Protein AF-A0A847KQJ3-F1 (afdb_monomer_lite)

Radius of gyration: 26.59 Å; chains: 1; bounding box: 61×73×74 Å

Structure (mmCIF, N/CA/C/O backbone):
data_AF-A0A847KQJ3-F1
#
_entry.id   AF-A0A847KQJ3-F1
#
loop_
_atom_site.group_PDB
_atom_site.id
_atom_site.type_symbol
_atom_site.label_atom_id
_atom_site.label_alt_id
_atom_site.label_comp_id
_atom_site.label_asym_id
_atom_site.label_entity_id
_atom_site.label_seq_id
_atom_site.pdbx_PDB_ins_code
_atom_site.Cartn_x
_atom_site.Cartn_y
_atom_site.Cartn_z
_atom_site.occupancy
_atom_site.B_iso_or_equiv
_atom_site.auth_seq_id
_atom_site.auth_comp_id
_atom_site.auth_asym_id
_atom_site.auth_atom_id
_atom_site.pdbx_PDB_model_num
ATOM 1 N N . VAL A 1 1 ? -5.861 -27.461 -13.988 1.00 27.31 1 VAL A N 1
ATOM 2 C CA . VAL A 1 1 ? -6.232 -26.816 -12.704 1.00 27.31 1 VAL A CA 1
ATOM 3 C C . VAL A 1 1 ? -5.128 -26.907 -11.631 1.00 27.31 1 VAL A C 1
ATOM 5 O O . VAL A 1 1 ? -5.145 -26.099 -10.726 1.00 27.31 1 VAL A O 1
ATOM 8 N N . PHE A 1 2 ? -4.099 -27.769 -11.749 1.00 24.73 2 PHE A N 1
ATOM 9 C CA . PHE A 1 2 ? -2.993 -27.878 -10.762 1.00 24.73 2 PHE A CA 1
ATOM 10 C C . PHE A 1 2 ? -1.631 -27.277 -11.197 1.00 24.73 2 PHE A C 1
ATOM 12 O O . PHE A 1 2 ? -0.600 -27.665 -10.663 1.00 24.73 2 PHE A O 1
ATOM 19 N N . ARG A 1 3 ? -1.589 -26.355 -12.171 1.00 29.06 3 ARG A N 1
ATOM 20 C CA . ARG A 1 3 ? -0.323 -25.852 -12.757 1.00 29.06 3 ARG A CA 1
ATOM 21 C C . ARG A 1 3 ? 0.119 -24.442 -12.327 1.00 29.06 3 ARG A C 1
ATOM 23 O O . ARG A 1 3 ? 1.145 -24.002 -12.801 1.00 29.06 3 ARG A O 1
ATOM 30 N N . LEU A 1 4 ? -0.608 -23.765 -11.432 1.00 32.09 4 LEU A N 1
ATOM 31 C CA . LEU A 1 4 ? -0.279 -22.396 -10.974 1.00 32.09 4 LEU A CA 1
ATOM 32 C C . LEU A 1 4 ? 0.042 -22.295 -9.465 1.00 32.09 4 LEU A C 1
ATOM 34 O O . LEU A 1 4 ? 0.510 -21.272 -8.987 1.00 32.09 4 LEU A O 1
ATOM 38 N N . ALA A 1 5 ? -0.161 -23.366 -8.689 1.00 36.41 5 ALA A N 1
ATOM 39 C CA . ALA A 1 5 ? -0.247 -23.272 -7.225 1.00 36.41 5 ALA A CA 1
ATOM 40 C C . ALA A 1 5 ? 1.090 -23.344 -6.454 1.00 36.41 5 ALA A C 1
ATOM 42 O O . ALA A 1 5 ? 1.099 -23.105 -5.248 1.00 36.41 5 ALA A O 1
ATOM 43 N N . GLY A 1 6 ? 2.201 -23.724 -7.095 1.00 35.56 6 GLY A N 1
ATOM 44 C CA . GLY A 1 6 ? 3.494 -23.909 -6.415 1.00 35.56 6 GLY A CA 1
ATOM 45 C C . GLY A 1 6 ? 4.261 -22.599 -6.234 1.00 35.56 6 GLY A C 1
ATOM 46 O O . GLY A 1 6 ? 4.580 -22.214 -5.108 1.00 35.56 6 GLY A O 1
ATOM 47 N N . ARG A 1 7 ? 4.500 -21.900 -7.351 1.00 46.47 7 ARG A N 1
ATOM 48 C CA . ARG A 1 7 ? 5.243 -20.637 -7.405 1.00 46.47 7 ARG A CA 1
ATOM 49 C C . ARG A 1 7 ? 4.504 -19.498 -6.706 1.00 46.47 7 ARG A C 1
ATOM 51 O O . ARG A 1 7 ? 5.112 -18.822 -5.885 1.00 46.47 7 ARG A O 1
ATOM 58 N N . GLU A 1 8 ? 3.197 -19.345 -6.935 1.00 45.69 8 GLU A N 1
ATOM 59 C CA . GLU A 1 8 ? 2.397 -18.309 -6.263 1.00 45.69 8 GLU A CA 1
ATOM 60 C C . GLU A 1 8 ? 2.382 -18.492 -4.740 1.00 45.69 8 GLU A C 1
ATOM 62 O O . GLU A 1 8 ? 2.581 -17.518 -4.027 1.00 45.69 8 GLU A O 1
ATOM 67 N N . ARG A 1 9 ? 2.265 -19.725 -4.216 1.00 42.94 9 ARG A N 1
ATOM 68 C CA . ARG A 1 9 ? 2.334 -19.976 -2.760 1.00 42.94 9 ARG A CA 1
ATOM 69 C C . ARG A 1 9 ? 3.714 -19.703 -2.160 1.00 42.94 9 ARG A C 1
ATOM 71 O O . ARG A 1 9 ? 3.795 -19.221 -1.033 1.00 42.94 9 ARG A O 1
ATOM 78 N N . GLN A 1 10 ? 4.793 -20.026 -2.877 1.00 42.03 10 GLN A N 1
ATOM 79 C CA . GLN A 1 10 ? 6.158 -19.746 -2.415 1.00 42.03 10 GLN A CA 1
ATOM 80 C C . GLN A 1 10 ? 6.500 -18.251 -2.476 1.00 42.03 10 GLN A C 1
ATOM 82 O O . GLN A 1 10 ? 7.219 -17.763 -1.606 1.00 42.03 10 GLN A O 1
ATOM 87 N N . GLN A 1 11 ? 5.984 -17.526 -3.474 1.00 45.06 11 GLN A N 1
ATOM 88 C CA . GLN A 1 11 ? 6.230 -16.093 -3.658 1.00 45.06 11 GLN A CA 1
ATOM 89 C C . GLN A 1 11 ? 5.310 -15.212 -2.802 1.00 45.06 11 GLN A C 1
ATOM 91 O O . GLN A 1 11 ? 5.755 -14.167 -2.332 1.00 45.06 11 GLN A O 1
ATOM 96 N N . SER A 1 12 ? 4.067 -15.634 -2.546 1.00 48.75 12 SER A N 1
ATOM 97 C CA . SER A 1 12 ? 3.112 -14.859 -1.748 1.00 48.75 12 SER A CA 1
ATOM 98 C C . SER A 1 12 ? 3.332 -14.995 -0.240 1.00 48.75 12 SER A C 1
ATOM 100 O O . SER A 1 12 ? 2.929 -14.107 0.508 1.00 48.75 12 SER A O 1
ATOM 102 N N . ALA A 1 13 ? 3.945 -16.100 0.218 1.00 53.00 13 ALA A N 1
ATOM 103 C CA . ALA A 1 13 ? 4.070 -16.459 1.638 1.00 53.00 13 ALA A CA 1
ATOM 104 C C . ALA A 1 13 ? 2.767 -16.236 2.433 1.00 53.00 13 ALA A C 1
ATOM 106 O O . ALA A 1 13 ? 2.792 -15.821 3.592 1.00 53.00 13 ALA A O 1
ATOM 107 N N . SER A 1 14 ? 1.623 -16.491 1.790 1.00 54.62 14 SER A N 1
ATOM 108 C CA . SER A 1 14 ? 0.294 -16.305 2.368 1.00 54.62 14 SER A CA 1
ATOM 109 C C . SER A 1 14 ? 0.013 -17.426 3.367 1.00 54.62 14 SER A C 1
ATOM 111 O O . SER A 1 14 ? -0.602 -18.439 3.031 1.00 54.62 14 SER A O 1
ATOM 113 N N . TYR A 1 15 ? 0.496 -17.274 4.598 1.00 63.72 15 TYR A N 1
ATOM 114 C CA . TYR A 1 15 ? 0.114 -18.150 5.700 1.00 63.72 15 TYR A CA 1
ATOM 115 C C . TYR A 1 15 ? -1.253 -17.717 6.222 1.00 63.72 15 TYR A C 1
ATOM 117 O O . TYR A 1 15 ? -1.453 -16.550 6.565 1.00 63.72 15 TYR A O 1
ATOM 125 N N . TYR A 1 16 ? -2.188 -18.663 6.309 1.00 73.75 16 TYR A N 1
ATOM 126 C CA . TYR A 1 16 ? -3.436 -18.423 7.023 1.00 73.75 16 TYR A CA 1
ATOM 127 C C . TYR A 1 16 ? -3.107 -18.049 8.471 1.00 73.75 16 TYR A C 1
ATOM 129 O O . TYR A 1 16 ? -2.409 -18.795 9.162 1.00 73.75 16 TYR A O 1
ATOM 137 N N . THR A 1 17 ? -3.580 -16.885 8.918 1.00 84.62 17 THR A N 1
ATOM 138 C CA . THR A 1 17 ? -3.320 -16.426 10.282 1.00 84.62 17 THR A CA 1
ATOM 139 C C . THR A 1 17 ? -4.344 -17.066 11.222 1.00 84.62 17 THR A C 1
ATOM 141 O O . THR A 1 17 ? -5.545 -16.869 11.035 1.00 84.62 17 THR A O 1
ATOM 144 N N . PRO A 1 18 ? -3.912 -17.817 12.249 1.00 88.69 18 PRO A N 1
ATOM 145 C CA . PRO A 1 18 ? -4.817 -18.428 13.215 1.00 88.69 18 PRO A CA 1
ATOM 146 C C . PRO A 1 18 ? -5.715 -17.399 13.902 1.00 88.69 18 PRO A C 1
ATOM 148 O O . PRO A 1 18 ? -5.268 -16.306 14.261 1.00 88.69 18 PRO A O 1
ATOM 151 N N . GLU A 1 19 ? -6.960 -17.784 14.178 1.00 91.12 19 GLU A N 1
ATOM 152 C CA . GLU A 1 19 ? -7.952 -16.920 14.832 1.00 91.12 19 GLU A CA 1
ATOM 153 C C . GLU A 1 19 ? -7.437 -16.358 16.164 1.00 91.12 19 GLU A C 1
ATOM 155 O O . GLU A 1 19 ? -7.585 -15.172 16.438 1.00 91.12 19 GLU A O 1
ATOM 160 N N . VAL A 1 20 ? -6.751 -17.180 16.967 1.00 93.62 20 VAL A N 1
ATOM 161 C CA . VAL A 1 20 ? -6.217 -16.761 18.272 1.00 93.62 20 VAL A CA 1
ATOM 162 C C . VAL A 1 20 ? -5.204 -15.614 18.167 1.00 93.62 20 VAL A C 1
ATOM 164 O O . VAL A 1 20 ? -5.158 -14.760 19.050 1.00 93.62 20 VAL A O 1
ATOM 167 N N . LEU A 1 21 ? -4.413 -15.566 17.090 1.00 94.44 21 LEU A N 1
ATOM 168 C CA . LEU A 1 21 ? -3.420 -14.513 16.858 1.00 94.44 21 LEU A CA 1
ATOM 169 C C . LEU A 1 21 ? -4.059 -13.275 16.238 1.00 94.44 21 LEU A C 1
ATOM 171 O O . LEU A 1 21 ? -3.741 -12.160 16.647 1.00 94.44 21 LEU A O 1
ATOM 175 N N . THR A 1 22 ? -4.996 -13.469 15.313 1.00 95.06 22 THR A N 1
ATOM 176 C CA . THR A 1 22 ? -5.800 -12.386 14.734 1.00 95.06 22 THR A CA 1
ATOM 177 C C . THR A 1 22 ? -6.571 -11.644 15.830 1.00 95.06 22 THR A C 1
ATOM 179 O O . THR A 1 22 ? -6.348 -10.451 16.028 1.00 95.06 22 THR A O 1
ATOM 182 N N . ARG A 1 23 ? -7.372 -12.360 16.635 1.00 97.25 23 ARG A N 1
ATOM 183 C CA . ARG A 1 23 ? -8.151 -11.802 17.755 1.00 97.25 23 ARG A CA 1
ATOM 184 C C . ARG A 1 23 ? -7.285 -11.030 18.734 1.00 97.25 23 ARG A C 1
ATOM 186 O O . ARG A 1 23 ? -7.622 -9.907 19.104 1.00 97.25 23 ARG A O 1
ATOM 193 N N . PHE A 1 24 ? -6.162 -11.621 19.139 1.00 97.75 24 PHE A N 1
ATOM 194 C CA . PHE A 1 24 ? -5.250 -10.969 20.068 1.00 97.75 24 PHE A CA 1
ATOM 195 C C . PHE A 1 24 ? -4.623 -9.709 19.463 1.00 97.75 24 PHE A C 1
ATOM 197 O O . PHE A 1 24 ? -4.574 -8.682 20.127 1.00 97.75 24 PHE A O 1
ATOM 204 N N . THR A 1 25 ? -4.193 -9.746 18.200 1.00 98.12 25 THR A N 1
ATOM 205 C CA . THR A 1 25 ? -3.576 -8.581 17.538 1.00 98.12 25 THR A CA 1
ATOM 206 C C . THR A 1 25 ? -4.554 -7.413 17.452 1.00 98.12 25 THR A C 1
ATOM 208 O O . THR A 1 25 ? -4.206 -6.302 17.848 1.00 98.12 25 THR A O 1
ATOM 211 N N . VAL A 1 26 ? -5.785 -7.675 16.996 1.00 98.56 26 VAL A N 1
ATOM 212 C CA . VAL A 1 26 ? -6.861 -6.672 16.931 1.00 98.56 26 VAL A CA 1
ATOM 213 C C . VAL A 1 26 ? -7.169 -6.122 18.318 1.00 98.56 26 VAL A C 1
ATOM 215 O O . VAL A 1 26 ? -7.187 -4.909 18.496 1.00 98.56 26 VAL A O 1
ATOM 218 N N . SER A 1 27 ? -7.316 -6.989 19.322 1.00 97.81 27 SER A N 1
ATOM 219 C CA . SER A 1 27 ? -7.594 -6.563 20.697 1.00 97.81 27 SER A CA 1
ATOM 220 C C . SER A 1 27 ? -6.496 -5.653 21.250 1.00 97.81 27 SER A C 1
ATOM 222 O O . SER A 1 27 ? -6.798 -4.618 21.838 1.00 97.81 27 SER A O 1
ATOM 224 N N . GLN A 1 28 ? -5.222 -5.993 21.031 1.00 97.62 28 GLN A N 1
ATOM 225 C CA . GLN A 1 28 ? -4.102 -5.174 21.498 1.00 97.62 28 GLN A CA 1
ATOM 226 C C . GLN A 1 28 ? -4.004 -3.831 20.762 1.00 97.62 28 GLN A C 1
ATOM 228 O O . GLN A 1 28 ? -3.585 -2.852 21.375 1.00 97.62 28 GLN A O 1
ATOM 233 N N . ALA A 1 29 ? -4.385 -3.777 19.483 1.00 98.25 29 ALA A N 1
ATOM 234 C CA . ALA A 1 29 ? -4.452 -2.531 18.724 1.00 98.25 29 ALA A CA 1
ATOM 235 C C . ALA A 1 29 ? -5.621 -1.647 19.188 1.00 98.25 29 ALA A C 1
ATOM 237 O O . ALA A 1 29 ? -5.433 -0.456 19.406 1.00 98.25 29 ALA A O 1
ATOM 238 N N . LEU A 1 30 ? -6.810 -2.221 19.399 1.00 97.88 30 LEU A N 1
ATOM 239 C CA . LEU A 1 30 ? -7.989 -1.481 19.860 1.00 97.88 30 LEU A CA 1
ATOM 240 C C . LEU A 1 30 ? -7.835 -0.953 21.288 1.00 97.88 30 LEU A C 1
ATOM 242 O O . LEU A 1 30 ? -8.282 0.152 21.574 1.00 97.88 30 LEU A O 1
ATOM 246 N N . GLU A 1 31 ? -7.181 -1.708 22.171 1.00 94.44 31 GLU A N 1
ATOM 247 C CA . GLU A 1 31 ? -6.864 -1.250 23.529 1.00 94.44 31 GLU A CA 1
ATOM 248 C C . GLU A 1 31 ? -5.960 -0.008 23.518 1.00 94.44 31 GLU A C 1
ATOM 250 O O . GLU A 1 31 ? -6.031 0.817 24.422 1.00 94.44 31 GLU A O 1
ATOM 255 N N . GLU A 1 32 ? -5.093 0.120 22.510 1.00 94.81 32 GLU A N 1
ATOM 256 C CA . GLU A 1 32 ? -4.306 1.335 22.317 1.00 94.81 32 GLU A CA 1
ATOM 257 C C . GLU A 1 32 ? -5.138 2.438 21.659 1.00 94.81 32 GLU A C 1
ATOM 259 O O . GLU A 1 32 ? -5.091 3.568 22.117 1.00 94.81 32 GLU A O 1
ATOM 264 N N . LEU A 1 33 ? -5.930 2.116 20.632 1.00 96.56 33 LEU A N 1
ATOM 265 C CA . LEU A 1 33 ? -6.671 3.090 19.828 1.00 96.56 33 LEU A CA 1
ATOM 266 C C . LEU A 1 33 ? -7.815 3.784 20.586 1.00 96.56 33 LEU A C 1
ATOM 268 O O . LEU A 1 33 ? -7.990 4.991 20.437 1.00 96.56 33 LEU A O 1
ATOM 272 N N . LEU A 1 34 ? -8.616 3.033 21.350 1.00 95.31 34 LEU A N 1
ATOM 273 C CA . LEU A 1 34 ? -9.920 3.493 21.854 1.00 95.31 34 LEU A CA 1
ATOM 274 C C . LEU A 1 34 ? -9.858 4.290 23.168 1.00 95.31 34 LEU A C 1
ATOM 276 O O . LEU A 1 34 ? -10.883 4.814 23.608 1.00 95.31 34 LEU A O 1
ATOM 280 N N . ASP A 1 35 ? -8.698 4.339 23.826 1.00 88.38 35 ASP A N 1
ATOM 281 C CA . ASP A 1 35 ? -8.521 4.973 25.139 1.00 88.38 35 ASP A CA 1
ATOM 282 C C . ASP A 1 35 ? -7.131 5.646 25.263 1.00 88.38 35 ASP A C 1
ATOM 284 O O . ASP A 1 35 ? -6.356 5.381 26.190 1.00 88.38 35 ASP A O 1
ATOM 288 N N . GLN A 1 36 ? -6.805 6.521 24.303 1.00 83.94 36 GLN A N 1
ATOM 289 C CA . GLN A 1 36 ? -5.517 7.228 24.199 1.00 83.94 36 GLN A CA 1
ATOM 290 C C . GLN A 1 36 ? -5.432 8.447 25.120 1.00 83.94 36 GLN A C 1
ATOM 292 O O . GLN A 1 36 ? -6.416 9.144 25.346 1.00 83.94 36 GLN A O 1
ATOM 297 N N . ASP A 1 37 ? -4.237 8.735 25.646 1.00 80.94 37 ASP A N 1
ATOM 298 C CA . ASP A 1 37 ? -3.928 9.965 26.399 1.00 80.94 37 ASP A CA 1
ATOM 299 C C . ASP A 1 37 ? -4.891 10.282 27.565 1.00 80.94 37 ASP A C 1
ATOM 301 O O . ASP A 1 37 ? -5.059 11.427 27.988 1.00 80.94 37 ASP A O 1
ATOM 305 N N . GLY A 1 38 ? -5.518 9.244 28.128 1.00 82.75 38 GLY A N 1
ATOM 306 C CA . GLY A 1 38 ? -6.505 9.372 29.202 1.00 82.75 38 GLY A CA 1
ATOM 307 C C . GLY A 1 38 ? -7.893 9.831 28.744 1.00 82.75 38 GLY A C 1
ATOM 308 O O . GLY A 1 38 ? -8.725 10.137 29.601 1.00 82.75 38 GLY A O 1
ATOM 309 N N . VAL A 1 39 ? -8.142 9.861 27.435 1.00 87.88 39 VAL A N 1
ATOM 310 C CA . VAL A 1 39 ? -9.424 10.163 26.801 1.00 87.88 39 VAL A CA 1
ATOM 311 C C . VAL A 1 39 ? -10.018 8.874 26.245 1.00 87.88 39 VAL A C 1
ATOM 313 O O . VAL A 1 39 ? -9.402 8.178 25.447 1.00 87.88 39 VAL A O 1
ATOM 316 N N . THR A 1 40 ? -11.237 8.568 26.671 1.00 92.12 40 THR A N 1
ATOM 317 C CA . THR A 1 40 ? -12.018 7.445 26.149 1.00 92.12 40 THR A CA 1
ATOM 318 C C . THR A 1 40 ? -12.739 7.879 24.884 1.00 92.12 40 THR A C 1
ATOM 320 O O . THR A 1 40 ? -13.492 8.853 24.916 1.00 92.12 40 THR A O 1
ATOM 323 N N . THR A 1 41 ? -12.532 7.152 23.787 1.00 94.44 41 THR A N 1
ATOM 324 C CA . THR A 1 41 ? -13.211 7.405 22.515 1.00 94.44 41 THR A CA 1
ATOM 325 C C . THR A 1 41 ? -14.722 7.157 22.669 1.00 94.44 41 THR A C 1
ATOM 327 O O . THR A 1 41 ? -15.111 6.053 23.082 1.00 94.44 41 THR A O 1
ATOM 330 N N . PRO A 1 42 ? -15.577 8.151 22.360 1.00 95.62 42 PRO A N 1
ATOM 331 C CA . PRO A 1 42 ? -17.031 7.999 22.335 1.00 95.62 42 PRO A CA 1
ATOM 332 C C . PRO A 1 42 ? -17.491 6.903 21.373 1.00 95.62 42 PRO A C 1
ATOM 334 O O . PRO A 1 42 ? -16.870 6.684 20.337 1.00 95.62 42 PRO A O 1
ATOM 337 N N . ALA A 1 43 ? -18.616 6.252 21.673 1.00 96.94 43 ALA A N 1
ATOM 338 C CA . ALA A 1 43 ? -19.193 5.208 20.831 1.00 96.94 43 ALA A CA 1
ATOM 339 C C . ALA A 1 43 ? -19.462 5.699 19.403 1.00 96.94 43 ALA A C 1
ATOM 341 O O . ALA A 1 43 ? -19.215 4.963 18.458 1.00 96.94 43 ALA A O 1
ATOM 342 N N . GLU A 1 44 ? -19.936 6.935 19.241 1.00 95.50 44 GLU A N 1
ATOM 343 C CA . GLU A 1 44 ? -20.222 7.507 17.921 1.00 95.50 44 GLU A CA 1
ATOM 344 C C . GLU A 1 44 ? -18.979 7.528 17.022 1.00 95.50 44 GLU A C 1
ATOM 346 O O . GLU A 1 44 ? -19.032 7.095 15.874 1.00 95.50 44 GLU A O 1
ATOM 351 N N . ASP A 1 45 ? -17.833 7.919 17.577 1.00 95.44 45 ASP A N 1
ATOM 352 C CA . ASP A 1 45 ? -16.583 8.044 16.830 1.00 95.44 45 ASP A CA 1
ATOM 353 C C . ASP A 1 45 ? -16.097 6.686 16.288 1.00 95.44 45 ASP A C 1
ATOM 355 O O . ASP A 1 45 ? -15.461 6.638 15.235 1.00 95.44 45 ASP A O 1
ATOM 359 N N . LEU A 1 46 ? -16.458 5.561 16.930 1.00 97.12 46 LEU A N 1
ATOM 360 C CA . LEU A 1 46 ? -16.120 4.212 16.442 1.00 97.12 46 LEU A CA 1
ATOM 361 C C . LEU A 1 46 ? -16.743 3.913 15.072 1.00 97.12 46 LEU A C 1
ATOM 363 O O . LEU A 1 46 ? -16.180 3.124 14.316 1.00 97.12 46 LEU A O 1
ATOM 367 N N . LEU A 1 47 ? -17.882 4.528 14.741 1.00 96.62 47 LEU A N 1
ATOM 368 C CA . LEU A 1 47 ? -18.548 4.361 13.446 1.00 96.62 47 LEU A CA 1
ATOM 369 C C . LEU A 1 47 ? -17.816 5.076 12.302 1.00 96.62 47 LEU A C 1
ATOM 371 O O . LEU A 1 47 ? -18.139 4.842 11.136 1.00 96.62 47 LEU A O 1
ATOM 375 N N . HIS A 1 48 ? -16.833 5.919 12.618 1.00 95.31 48 HIS A N 1
ATOM 376 C CA . HIS A 1 48 ? -16.069 6.708 11.653 1.00 95.31 48 HIS A CA 1
ATOM 377 C C . HIS A 1 48 ? -14.596 6.289 11.552 1.00 95.31 48 HIS A C 1
ATOM 379 O O . HIS A 1 48 ? -13.863 6.876 10.757 1.00 95.31 48 HIS A O 1
ATOM 385 N N . LEU A 1 49 ? -14.165 5.285 12.328 1.00 97.44 49 LEU A N 1
ATOM 386 C CA . LEU A 1 49 ? -12.790 4.786 12.304 1.00 97.44 49 LEU A CA 1
ATOM 387 C C . LEU A 1 49 ? -12.512 4.011 11.020 1.00 97.44 49 LEU A C 1
ATOM 389 O O . LEU A 1 49 ? -13.090 2.950 10.795 1.00 97.44 49 LEU A O 1
ATOM 393 N N . SER A 1 50 ? -11.561 4.495 10.232 1.00 98.25 50 SER A N 1
ATOM 394 C CA . SER A 1 50 ? -11.096 3.823 9.022 1.00 98.25 50 SER A CA 1
ATOM 395 C C . SER A 1 50 ? -10.161 2.650 9.355 1.00 98.25 50 SER A C 1
ATOM 397 O O . SER A 1 50 ? -9.121 2.811 9.998 1.00 98.25 50 SER A O 1
ATOM 399 N N . VAL A 1 51 ? -10.525 1.447 8.903 1.00 98.62 51 VAL A N 1
ATOM 400 C CA . VAL A 1 51 ? -9.785 0.198 9.135 1.00 98.62 51 VAL A CA 1
ATOM 401 C C . VAL A 1 51 ? -9.161 -0.280 7.829 1.00 98.62 51 VAL A C 1
ATOM 403 O O . VAL A 1 51 ? -9.866 -0.418 6.838 1.00 98.62 51 VAL A O 1
ATOM 406 N N . CYS A 1 52 ? -7.865 -0.589 7.815 1.00 98.62 52 CYS A N 1
ATOM 407 C CA . CYS A 1 52 ? -7.171 -1.091 6.630 1.00 98.62 52 CYS A CA 1
ATOM 408 C C . CYS A 1 52 ? -6.356 -2.358 6.901 1.00 98.62 52 CYS A C 1
ATOM 410 O O . CYS A 1 52 ? -5.540 -2.410 7.822 1.00 98.62 52 CYS A O 1
ATOM 412 N N . GLU A 1 53 ? -6.501 -3.349 6.021 1.00 97.75 53 GLU A N 1
ATOM 413 C CA . GLU A 1 53 ? -5.607 -4.508 5.929 1.00 97.75 53 GLU A CA 1
ATOM 414 C C . GLU A 1 53 ? -4.752 -4.399 4.645 1.00 97.75 53 GLU A C 1
ATOM 416 O O . GLU A 1 53 ? -5.237 -4.686 3.548 1.00 97.75 53 GLU A O 1
ATOM 421 N N . PRO A 1 54 ? -3.481 -3.943 4.724 1.00 96.31 54 PRO A N 1
ATOM 422 C CA . PRO A 1 54 ? -2.671 -3.628 3.543 1.00 96.31 54 PRO A CA 1
ATOM 423 C C . PRO A 1 54 ? -2.090 -4.868 2.842 1.00 96.31 54 PRO A C 1
ATOM 425 O O . PRO A 1 54 ? -1.449 -4.734 1.805 1.00 96.31 54 PRO A O 1
ATOM 428 N N . ALA A 1 55 ? -2.273 -6.057 3.411 1.00 93.50 55 ALA A N 1
ATOM 429 C CA . ALA A 1 55 ? -1.992 -7.350 2.793 1.00 93.50 55 ALA A CA 1
ATOM 430 C C . ALA A 1 55 ? -3.171 -8.275 3.130 1.00 93.50 55 ALA A C 1
ATOM 432 O O . ALA A 1 55 ? -3.075 -9.105 4.032 1.00 93.50 55 ALA A O 1
ATOM 433 N N . LEU A 1 56 ? -4.306 -8.009 2.479 1.00 93.19 56 LEU A N 1
ATOM 434 C CA . LEU A 1 56 ? -5.646 -8.431 2.896 1.00 93.19 56 LEU A CA 1
ATOM 435 C C . LEU A 1 56 ? -5.808 -9.948 3.033 1.00 93.19 56 LEU A C 1
ATOM 437 O O . LEU A 1 56 ? -6.537 -10.405 3.911 1.00 93.19 56 LEU A O 1
ATOM 441 N N . GLY A 1 57 ? -5.173 -10.750 2.175 1.00 90.38 57 GLY A N 1
ATOM 442 C CA . GLY A 1 57 ? -5.366 -12.196 2.171 1.00 90.38 57 GLY A CA 1
ATOM 443 C C . GLY A 1 57 ? -6.854 -12.559 2.118 1.00 90.38 57 GLY A C 1
ATOM 444 O O . GLY A 1 57 ? -7.585 -12.095 1.252 1.00 90.38 57 GLY A O 1
ATOM 445 N N . SER A 1 58 ? -7.326 -13.373 3.066 1.00 89.38 58 SER A N 1
ATOM 446 C CA . SER A 1 58 ? -8.749 -13.732 3.187 1.00 89.38 58 SER A CA 1
ATOM 447 C C . SER A 1 58 ? -9.600 -12.722 3.978 1.00 89.38 58 SER A C 1
ATOM 449 O O . SER A 1 58 ? -10.753 -13.023 4.278 1.00 89.38 58 SER A O 1
ATOM 451 N N . GLY A 1 59 ? -9.045 -11.578 4.388 1.00 92.94 59 GLY A N 1
ATOM 452 C CA . GLY A 1 59 ? -9.724 -10.558 5.196 1.00 92.94 59 GLY A CA 1
ATOM 453 C C . GLY A 1 59 ? -9.900 -10.929 6.670 1.00 92.94 59 GLY A C 1
ATOM 454 O O . GLY A 1 59 ? -10.861 -10.498 7.307 1.00 92.94 59 GLY A O 1
ATOM 455 N N . ALA A 1 60 ? -9.022 -11.776 7.220 1.00 94.25 60 ALA A N 1
ATOM 456 C CA . ALA A 1 60 ? -9.174 -12.286 8.584 1.00 94.25 60 ALA A CA 1
ATOM 457 C C . ALA A 1 60 ? -9.079 -11.170 9.638 1.00 94.25 60 ALA A C 1
ATOM 459 O O . ALA A 1 60 ? -9.882 -11.152 10.574 1.00 94.25 60 ALA A O 1
ATOM 460 N N . PHE A 1 61 ? -8.142 -10.225 9.484 1.00 97.12 61 PHE A N 1
ATOM 461 C CA . PHE A 1 61 ? -8.019 -9.106 10.420 1.00 97.12 61 PHE A CA 1
ATOM 462 C C . PHE A 1 61 ? -9.148 -8.100 10.237 1.00 97.12 61 PHE A C 1
ATOM 464 O O . PHE A 1 61 ? -9.674 -7.619 11.237 1.00 97.12 61 PHE A O 1
ATOM 471 N N . ALA A 1 62 ? -9.558 -7.824 8.999 1.00 96.62 62 ALA A N 1
ATOM 472 C CA . ALA A 1 62 ? -10.705 -6.971 8.707 1.00 96.62 62 ALA A CA 1
ATOM 473 C C . ALA A 1 62 ? -11.995 -7.475 9.384 1.00 96.62 62 ALA A C 1
ATOM 475 O O . ALA A 1 62 ? -12.671 -6.715 10.079 1.00 96.62 62 ALA A O 1
ATOM 476 N N . ILE A 1 63 ? -12.308 -8.769 9.250 1.00 96.44 63 ILE A N 1
ATOM 477 C CA . ILE A 1 63 ? -13.477 -9.395 9.893 1.00 96.44 63 ILE A CA 1
ATOM 478 C C . ILE A 1 63 ? -13.386 -9.292 11.416 1.00 96.44 63 ILE A C 1
ATOM 480 O O . ILE A 1 63 ? -14.356 -8.935 12.087 1.00 96.44 63 ILE A O 1
ATOM 484 N N . GLU A 1 64 ? -12.217 -9.591 11.975 1.00 98.00 64 GLU A N 1
ATOM 485 C CA . GLU A 1 64 ? -12.019 -9.562 13.420 1.00 98.00 64 GLU A CA 1
ATOM 486 C C . GLU A 1 64 ? -12.081 -8.136 13.992 1.00 98.00 64 GLU A C 1
ATOM 488 O O . GLU A 1 64 ? -12.677 -7.919 15.048 1.00 98.00 64 GLU A O 1
ATOM 493 N N . ALA A 1 65 ? -11.554 -7.146 13.267 1.00 98.38 65 ALA A N 1
ATOM 494 C CA . ALA A 1 65 ? -11.679 -5.731 13.607 1.00 98.38 65 ALA A CA 1
ATOM 495 C C . ALA A 1 65 ? -13.141 -5.287 13.636 1.00 98.38 65 ALA A C 1
ATOM 497 O O . ALA A 1 65 ? -13.571 -4.684 14.618 1.00 98.38 65 ALA A O 1
ATOM 498 N N . VAL A 1 66 ? -13.925 -5.646 12.613 1.00 98.19 66 VAL A N 1
ATOM 499 C CA . VAL A 1 66 ? -15.366 -5.353 12.553 1.00 98.19 66 VAL A CA 1
ATOM 500 C C . VAL A 1 66 ? -16.105 -5.953 13.746 1.00 98.19 66 VAL A C 1
ATOM 502 O O . VAL A 1 66 ? -16.916 -5.267 14.369 1.00 98.19 66 VAL A O 1
ATOM 505 N N . ARG A 1 67 ? -15.824 -7.214 14.096 1.00 97.94 67 ARG A N 1
ATOM 506 C CA . ARG A 1 67 ? -16.447 -7.887 15.248 1.00 97.94 67 ARG A CA 1
ATOM 507 C C . ARG A 1 67 ? -16.163 -7.146 16.550 1.00 97.94 67 ARG A C 1
ATOM 509 O O . ARG A 1 67 ? -17.104 -6.771 17.248 1.00 97.94 67 ARG A O 1
ATOM 516 N N . GLN A 1 68 ? -14.890 -6.890 16.848 1.00 98.44 68 GLN A N 1
ATOM 517 C CA . GLN A 1 68 ? -14.509 -6.256 18.109 1.00 98.44 68 GLN A CA 1
ATOM 518 C C . GLN A 1 68 ? -14.957 -4.790 18.181 1.00 98.44 68 GLN A C 1
ATOM 520 O O . GLN A 1 68 ? -15.462 -4.367 19.220 1.00 98.44 68 GLN A O 1
ATOM 525 N N . LEU A 1 69 ? -14.852 -4.018 17.095 1.00 98.50 69 LEU A N 1
ATOM 526 C CA . LEU A 1 69 ? -15.357 -2.640 17.051 1.00 98.50 69 LEU A CA 1
ATOM 527 C C . LEU A 1 69 ? -16.876 -2.583 17.240 1.00 98.50 69 LEU A C 1
ATOM 529 O O . LEU A 1 69 ? -17.363 -1.725 17.973 1.00 98.50 69 LEU A O 1
ATOM 533 N N . ALA A 1 70 ? -17.629 -3.517 16.654 1.00 98.38 70 ALA A N 1
ATOM 534 C CA . ALA A 1 70 ? -19.078 -3.570 16.827 1.00 98.38 70 ALA A CA 1
ATOM 535 C C . ALA A 1 70 ? -19.487 -3.877 18.279 1.00 98.38 70 ALA A C 1
ATOM 537 O O . ALA A 1 70 ? -20.410 -3.258 18.817 1.00 98.38 70 ALA A O 1
ATOM 538 N N . GLU A 1 71 ? -18.777 -4.793 18.943 1.00 98.25 71 GLU A N 1
ATOM 539 C CA . GLU A 1 71 ? -18.974 -5.077 20.369 1.00 98.25 71 GLU A CA 1
ATOM 540 C C . GLU A 1 71 ? -18.636 -3.861 21.244 1.00 98.25 71 GLU A C 1
ATOM 542 O O . GLU A 1 71 ? -19.381 -3.538 22.176 1.00 98.25 71 GLU A O 1
ATOM 547 N N . GLN A 1 72 ? -17.539 -3.163 20.934 1.00 98.31 72 GLN A N 1
ATOM 548 C CA . GLN A 1 72 ? -17.126 -1.935 21.618 1.00 98.31 72 GLN A CA 1
ATOM 549 C C . GLN A 1 72 ? -18.165 -0.825 21.454 1.00 98.31 72 GLN A C 1
ATOM 551 O O . GLN A 1 72 ? -18.553 -0.220 22.454 1.00 98.31 72 GLN A O 1
ATOM 556 N N . TYR A 1 73 ? -18.663 -0.616 20.233 1.00 98.50 73 TYR A N 1
ATOM 557 C CA . TYR A 1 73 ? -19.714 0.351 19.932 1.00 98.50 73 TYR A CA 1
ATOM 558 C C . TYR A 1 73 ? -20.952 0.106 20.796 1.00 98.50 73 TYR A C 1
ATOM 560 O O . TYR A 1 73 ? -21.358 0.978 21.562 1.00 98.50 73 TYR A O 1
ATOM 568 N N . LEU A 1 74 ? -21.527 -1.102 20.744 1.00 98.25 74 LEU A N 1
ATOM 569 C CA . LEU A 1 74 ? -22.752 -1.400 21.492 1.00 98.25 74 LEU A CA 1
ATOM 570 C C . LEU A 1 74 ? -22.546 -1.333 23.002 1.00 98.25 74 LEU A C 1
ATOM 572 O O . LEU A 1 74 ? -23.468 -0.964 23.732 1.00 98.25 74 LEU A O 1
ATOM 576 N N . ARG A 1 75 ? -21.368 -1.723 23.497 1.00 97.62 75 ARG A N 1
ATOM 577 C CA . ARG A 1 75 ? -21.067 -1.635 24.925 1.00 97.62 75 ARG A CA 1
ATOM 578 C C . ARG A 1 75 ? -21.022 -0.176 25.378 1.00 97.62 75 ARG A C 1
ATOM 580 O O . ARG A 1 75 ? -21.805 0.197 26.251 1.00 97.62 75 ARG A O 1
ATOM 587 N N . ARG A 1 76 ? -20.195 0.644 24.721 1.00 97.12 76 ARG A N 1
ATOM 588 C CA . ARG A 1 76 ? -20.030 2.071 25.036 1.00 97.12 76 ARG A CA 1
ATOM 589 C C . ARG A 1 76 ? -21.342 2.832 24.854 1.00 97.12 76 ARG A C 1
ATOM 591 O O . ARG A 1 76 ? -21.738 3.589 25.731 1.00 97.12 76 ARG A O 1
ATOM 598 N N . ARG A 1 77 ? -22.104 2.557 23.788 1.00 97.44 77 ARG A N 1
ATOM 599 C CA . ARG A 1 77 ? -23.373 3.254 23.532 1.00 97.44 77 ARG A CA 1
ATOM 600 C C . ARG A 1 77 ? -24.442 2.958 24.587 1.00 97.44 77 ARG A C 1
ATOM 602 O O . ARG A 1 77 ? -25.209 3.847 24.957 1.00 97.44 77 ARG A O 1
ATOM 609 N N . GLN A 1 78 ? -24.496 1.731 25.111 1.00 97.31 78 GLN A N 1
ATOM 610 C CA . GLN A 1 78 ? -25.388 1.394 26.231 1.00 97.31 78 GLN A CA 1
ATOM 611 C C . GLN A 1 78 ? -24.977 2.097 27.532 1.00 97.31 78 GLN A C 1
ATOM 613 O O . GLN A 1 78 ? -25.839 2.490 28.316 1.00 97.31 78 GLN A O 1
ATOM 618 N N . GLU A 1 79 ? -23.675 2.268 27.764 1.00 96.38 79 GLU A N 1
ATOM 619 C CA . GLU A 1 79 ? -23.142 2.998 28.921 1.00 96.38 79 GLU A CA 1
ATOM 620 C C . GLU A 1 79 ? -23.438 4.500 28.825 1.00 96.38 79 GLU A C 1
ATOM 622 O O . GLU A 1 79 ? -23.979 5.074 29.768 1.00 96.38 79 GLU A O 1
ATOM 627 N N . GLU A 1 80 ? -23.182 5.116 27.668 1.00 96.44 80 GLU A N 1
ATOM 628 C CA . GLU A 1 80 ? -23.445 6.537 27.396 1.00 96.44 80 GLU A CA 1
ATOM 629 C C . GLU A 1 80 ? -24.925 6.906 27.531 1.00 96.44 80 GLU A C 1
ATOM 631 O O . GLU A 1 80 ? -25.270 7.951 28.084 1.00 96.44 80 GLU A O 1
ATOM 636 N N . THR A 1 81 ? -25.815 6.052 27.020 1.00 95.44 81 THR A N 1
ATOM 637 C CA . THR A 1 81 ? -27.267 6.297 27.041 1.00 95.44 81 THR A CA 1
ATOM 638 C C . THR A 1 81 ? -27.934 5.836 28.336 1.00 95.44 81 THR A C 1
ATOM 640 O O . THR A 1 81 ? -29.079 6.206 28.605 1.00 95.44 81 THR A O 1
ATOM 643 N N . GLY A 1 82 ? -27.261 4.995 29.128 1.00 96.25 82 GLY A N 1
ATOM 644 C CA . GLY A 1 82 ? -27.842 4.309 30.284 1.00 96.25 82 GLY A CA 1
ATOM 645 C C . GLY A 1 82 ? -28.945 3.301 29.927 1.00 96.25 82 GLY A C 1
ATOM 646 O O . GLY A 1 82 ? -29.651 2.827 30.820 1.00 96.25 82 GLY A O 1
ATOM 647 N N . GLN A 1 83 ? -29.125 2.976 28.642 1.00 95.44 83 GLN A N 1
ATOM 648 C CA . GLN A 1 83 ? -30.134 2.035 28.156 1.00 95.44 83 GLN A CA 1
ATOM 649 C C . GLN A 1 83 ? -29.486 0.694 27.824 1.00 95.44 83 GLN A C 1
ATOM 651 O O . GLN A 1 83 ? -28.417 0.641 27.225 1.00 95.44 83 GLN A O 1
ATOM 656 N N . ARG A 1 84 ? -30.146 -0.408 28.190 1.00 95.38 84 ARG A N 1
ATOM 657 C CA . ARG A 1 84 ? -29.710 -1.759 27.817 1.00 95.38 84 ARG A CA 1
ATOM 658 C C . ARG A 1 84 ? -30.505 -2.252 26.619 1.00 95.38 84 ARG A C 1
ATOM 660 O O . ARG A 1 84 ? -31.725 -2.098 26.579 1.00 95.38 84 ARG A O 1
ATOM 667 N N . ILE A 1 85 ? -29.808 -2.867 25.673 1.00 96.12 85 ILE A N 1
ATOM 668 C CA . ILE A 1 85 ? -30.435 -3.578 24.563 1.00 96.12 85 ILE A CA 1
ATOM 669 C C . ILE A 1 85 ? -31.037 -4.863 25.124 1.00 96.12 85 ILE A C 1
ATOM 671 O O . ILE A 1 85 ? -30.407 -5.560 25.922 1.00 96.12 85 ILE A O 1
ATOM 675 N N . ASP A 1 86 ? -32.264 -5.166 24.713 1.00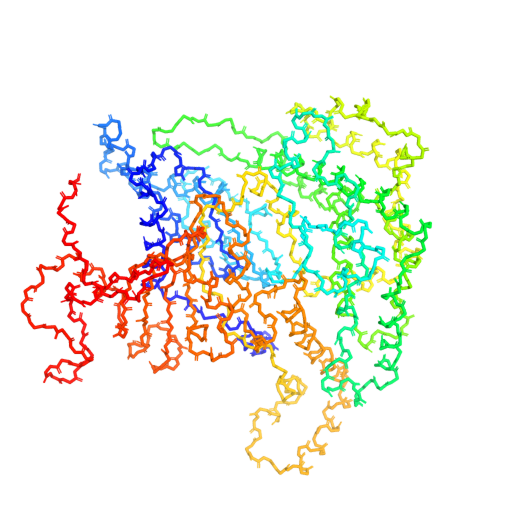 96.06 86 ASP A N 1
ATOM 676 C CA . ASP A 1 86 ? -32.916 -6.417 25.076 1.00 96.06 86 ASP A CA 1
ATOM 677 C C . ASP A 1 86 ? -32.057 -7.626 24.628 1.00 96.06 86 ASP A C 1
ATOM 679 O O . ASP A 1 86 ? -31.614 -7.644 23.472 1.00 96.06 86 ASP A O 1
ATOM 683 N N . PRO A 1 87 ? -31.802 -8.627 25.497 1.00 95.25 87 PRO A N 1
ATOM 684 C CA . PRO A 1 87 ? -30.940 -9.763 25.166 1.00 95.25 87 PRO A CA 1
ATOM 685 C C . PRO A 1 87 ? -31.342 -10.525 23.897 1.00 95.25 87 PRO A C 1
ATOM 687 O O . PRO A 1 87 ? -30.457 -10.978 23.171 1.00 95.25 87 PRO A O 1
ATOM 690 N N . ASP A 1 88 ? -32.639 -10.614 23.583 1.00 95.56 88 ASP A N 1
ATOM 691 C CA . ASP A 1 88 ? -33.124 -11.297 22.377 1.00 95.56 88 ASP A CA 1
ATOM 692 C C . ASP A 1 88 ? -32.892 -10.450 21.113 1.00 95.56 88 ASP A C 1
ATOM 694 O O . ASP A 1 88 ? -32.807 -10.974 20.000 1.00 95.56 88 ASP A O 1
ATOM 698 N N . SER A 1 89 ? -32.754 -9.128 21.269 1.00 94.94 89 SER A N 1
ATOM 699 C CA . SER A 1 89 ? -32.461 -8.191 20.176 1.00 94.94 89 SER A CA 1
ATOM 700 C C . SER A 1 89 ? -30.963 -7.955 19.960 1.00 94.94 89 SER A C 1
ATOM 702 O O . SER A 1 89 ? -30.567 -7.604 18.846 1.00 94.94 89 SER A O 1
ATOM 704 N N . TYR A 1 90 ? -30.124 -8.171 20.979 1.00 96.00 90 TYR A N 1
ATOM 705 C CA . TYR A 1 90 ? -28.687 -7.871 20.931 1.00 96.00 90 TYR A CA 1
ATOM 706 C C . TYR A 1 90 ? -27.955 -8.496 19.729 1.00 96.00 90 TYR A C 1
ATOM 708 O O . TYR A 1 90 ? -27.261 -7.752 19.033 1.00 96.00 90 TYR A O 1
ATOM 716 N N . PRO A 1 91 ? -28.135 -9.791 19.383 1.00 95.12 91 PRO A N 1
ATOM 717 C CA . PRO A 1 91 ? -27.451 -10.379 18.228 1.00 95.12 91 PRO A CA 1
ATOM 718 C C . PRO A 1 91 ? -27.783 -9.675 16.907 1.00 95.12 91 PRO A C 1
ATOM 720 O O . PRO A 1 91 ? -26.922 -9.530 16.041 1.00 95.12 91 PRO A O 1
ATOM 723 N N . ARG A 1 92 ? -29.027 -9.204 16.752 1.00 94.62 92 ARG A N 1
ATOM 724 C CA . ARG A 1 92 ? -29.462 -8.485 15.550 1.00 94.62 92 ARG A CA 1
ATOM 725 C C . ARG A 1 92 ? -28.848 -7.090 15.477 1.00 94.62 92 ARG A C 1
ATOM 727 O O . ARG A 1 92 ? -28.427 -6.684 14.397 1.00 94.62 92 ARG A O 1
ATOM 734 N N . GLU A 1 93 ? -28.804 -6.364 16.593 1.00 96.12 93 GLU A N 1
ATOM 735 C CA . GLU A 1 93 ? -28.180 -5.035 16.626 1.00 96.12 93 GLU A CA 1
ATOM 736 C C . GLU A 1 93 ? -26.660 -5.128 16.430 1.00 96.12 93 GLU A C 1
ATOM 738 O O . GLU A 1 93 ? -26.098 -4.333 15.683 1.00 96.12 93 GLU A O 1
ATOM 743 N N . LEU A 1 94 ? -26.005 -6.156 16.986 1.00 96.75 94 LEU A N 1
ATOM 744 C CA . LEU A 1 94 ? -24.585 -6.422 16.735 1.00 96.75 94 LEU A CA 1
ATOM 745 C C . LEU A 1 94 ? -24.329 -6.652 15.245 1.00 96.75 94 LEU A C 1
ATOM 747 O O . LEU A 1 94 ? -23.437 -6.039 14.665 1.00 96.75 94 LEU A O 1
ATOM 751 N N . GLN A 1 95 ? -25.155 -7.477 14.603 1.00 95.94 95 GLN A N 1
ATOM 752 C CA . GLN A 1 95 ? -25.020 -7.758 13.178 1.00 95.94 95 GLN A CA 1
ATOM 753 C C . GLN A 1 95 ? -25.224 -6.505 12.306 1.00 95.94 95 GLN A C 1
ATOM 755 O O . GLN A 1 95 ? -24.545 -6.353 11.292 1.00 95.94 95 GLN A O 1
ATOM 760 N N . ARG A 1 96 ? -26.099 -5.573 12.712 1.00 95.25 96 ARG A N 1
ATOM 761 C CA . ARG A 1 96 ? -26.281 -4.273 12.038 1.00 95.25 96 ARG A CA 1
ATOM 762 C C . ARG A 1 96 ? -25.047 -3.384 12.139 1.00 95.25 96 ARG A C 1
ATOM 764 O O . ARG A 1 96 ? -24.623 -2.845 11.122 1.00 95.25 96 ARG A O 1
ATOM 771 N N . VAL A 1 97 ? -24.445 -3.275 13.323 1.00 97.06 97 VAL A N 1
ATOM 772 C CA . VAL A 1 97 ? -23.205 -2.501 13.511 1.00 97.06 97 VAL A CA 1
ATOM 773 C C . VAL A 1 97 ? -22.060 -3.114 12.707 1.00 97.06 97 VAL A C 1
ATOM 775 O O . VAL A 1 97 ? -21.333 -2.392 12.032 1.00 97.06 97 VAL A O 1
ATOM 778 N N . LYS A 1 98 ? -21.939 -4.449 12.704 1.00 97.06 98 LYS A N 1
ATOM 779 C CA . LYS A 1 98 ? -20.949 -5.148 11.874 1.00 97.06 98 LYS A CA 1
ATOM 780 C C . LYS A 1 98 ? -21.121 -4.825 10.390 1.00 97.06 98 LYS A C 1
ATOM 782 O O . LYS A 1 98 ? -20.144 -4.503 9.724 1.00 97.06 98 LYS A O 1
ATOM 787 N N . ALA A 1 99 ? -22.352 -4.891 9.881 1.00 95.00 99 ALA A N 1
ATOM 788 C CA . ALA A 1 99 ? -22.649 -4.558 8.491 1.00 95.00 99 ALA A CA 1
ATOM 789 C C . ALA A 1 99 ? -22.317 -3.100 8.161 1.00 95.00 99 ALA A C 1
ATOM 791 O O . ALA A 1 99 ? -21.704 -2.838 7.133 1.00 95.00 99 ALA A O 1
ATOM 792 N N . TYR A 1 100 ? -22.663 -2.167 9.046 1.00 94.56 100 TYR A N 1
ATOM 793 C CA . TYR A 1 100 ? -22.313 -0.759 8.887 1.00 94.56 100 TYR A CA 1
ATOM 794 C C . TYR A 1 100 ? -20.792 -0.567 8.775 1.00 94.56 100 TYR A C 1
ATOM 796 O O . TYR A 1 100 ? -20.299 -0.056 7.771 1.00 94.56 100 TYR A O 1
ATOM 804 N N . LEU A 1 101 ? -20.031 -1.062 9.757 1.00 96.12 101 LEU A N 1
ATOM 805 C CA . LEU A 1 101 ? -18.574 -0.907 9.788 1.00 96.12 101 LEU A CA 1
ATOM 806 C C . LEU A 1 101 ? -17.904 -1.572 8.581 1.00 96.12 101 LEU A C 1
ATOM 808 O O . LEU A 1 101 ? -17.066 -0.958 7.927 1.00 96.12 101 LEU A O 1
ATOM 812 N N . ALA A 1 102 ? -18.296 -2.801 8.245 1.00 95.25 102 ALA A N 1
ATOM 813 C CA . ALA A 1 102 ? -17.703 -3.526 7.126 1.00 95.25 102 ALA A CA 1
ATOM 814 C C . ALA A 1 102 ? -17.936 -2.835 5.778 1.00 95.25 102 ALA A C 1
ATOM 816 O O . ALA A 1 102 ? -17.029 -2.787 4.953 1.00 95.25 102 ALA A O 1
ATOM 817 N N . LEU A 1 103 ? -19.139 -2.309 5.536 1.00 92.38 103 LEU A N 1
ATOM 818 C CA . LEU A 1 103 ? -19.466 -1.699 4.248 1.00 92.38 103 LEU A CA 1
ATOM 819 C C . LEU A 1 103 ? -18.905 -0.283 4.108 1.00 92.38 103 LEU A C 1
ATOM 821 O O . LEU A 1 103 ? -18.677 0.151 2.982 1.00 92.38 103 LEU A O 1
ATOM 825 N N . HIS A 1 104 ? -18.728 0.452 5.209 1.00 93.06 104 HIS A N 1
ATOM 826 C CA . HIS A 1 104 ? -18.412 1.885 5.154 1.00 93.06 104 HIS A CA 1
ATOM 827 C C . HIS A 1 104 ? -16.996 2.228 5.616 1.00 93.06 104 HIS A C 1
ATOM 829 O O . HIS A 1 104 ? -16.483 3.266 5.212 1.00 93.06 104 HIS A O 1
ATOM 835 N N . GLN A 1 105 ? -16.364 1.380 6.431 1.00 96.12 105 GLN A N 1
ATOM 836 C CA . GLN A 1 105 ? -15.116 1.724 7.120 1.00 96.12 105 GLN A CA 1
ATOM 837 C C . GLN A 1 105 ? -13.955 0.750 6.893 1.00 96.12 105 GLN A C 1
ATOM 839 O O . GLN A 1 105 ? -12.843 1.029 7.335 1.00 96.12 105 GLN A O 1
ATOM 844 N N . VAL A 1 106 ? -14.175 -0.383 6.219 1.00 97.75 106 VAL A N 1
ATOM 845 C CA . VAL A 1 106 ? -13.136 -1.401 5.993 1.00 97.75 106 VAL A CA 1
ATOM 846 C C . VAL A 1 106 ? -12.554 -1.294 4.594 1.00 97.75 106 VAL A C 1
ATOM 848 O O . VAL A 1 106 ? -13.267 -1.467 3.610 1.00 97.75 106 VAL A O 1
ATOM 851 N N . TYR A 1 107 ? -11.239 -1.113 4.544 1.00 98.50 107 TYR A N 1
ATOM 852 C CA . TYR A 1 107 ? -10.400 -1.018 3.359 1.00 98.50 107 TYR A CA 1
ATOM 853 C C . TYR A 1 107 ? -9.373 -2.151 3.341 1.00 98.50 107 TYR A C 1
ATOM 855 O O . TYR A 1 107 ? -8.988 -2.703 4.377 1.00 98.50 107 TYR A O 1
ATOM 863 N N . GLY A 1 108 ? -8.890 -2.504 2.156 1.00 97.94 108 GLY A N 1
ATOM 864 C CA . GLY A 1 108 ? -7.916 -3.575 2.029 1.00 97.94 108 GLY A CA 1
ATOM 865 C C . GLY A 1 108 ? -7.292 -3.663 0.652 1.00 97.94 108 GLY A C 1
ATOM 866 O O . GLY A 1 108 ? -7.916 -3.342 -0.361 1.00 97.94 108 GLY A O 1
ATOM 867 N N . VAL A 1 109 ? -6.041 -4.111 0.627 1.00 97.88 109 VAL A N 1
ATOM 868 C CA . VAL A 1 109 ? -5.270 -4.275 -0.606 1.00 97.88 109 VAL A CA 1
ATOM 869 C C . VAL A 1 109 ? -4.588 -5.633 -0.592 1.00 97.88 109 VAL A C 1
ATOM 871 O O . VAL A 1 109 ? -3.969 -6.008 0.403 1.00 97.88 109 VAL A O 1
ATOM 874 N N . ASP A 1 110 ? -4.685 -6.367 -1.697 1.00 96.12 110 ASP A N 1
ATOM 875 C CA . ASP A 1 110 ? -3.886 -7.574 -1.920 1.00 96.12 110 ASP A CA 1
ATOM 876 C C . ASP A 1 110 ? -3.375 -7.633 -3.356 1.00 96.12 110 ASP A C 1
ATOM 878 O O . ASP A 1 110 ? -4.069 -7.240 -4.295 1.00 96.12 110 ASP A O 1
ATOM 882 N N . LEU A 1 111 ? -2.171 -8.165 -3.549 1.00 92.81 111 LEU A N 1
ATOM 883 C CA . LEU A 1 111 ? -1.603 -8.329 -4.884 1.00 92.81 111 LEU A CA 1
ATOM 884 C C . LEU A 1 111 ? -2.381 -9.372 -5.704 1.00 92.81 111 LEU A C 1
ATOM 886 O O . LEU A 1 111 ? -2.485 -9.238 -6.929 1.00 92.81 111 LEU A O 1
ATOM 890 N N . ASN A 1 112 ? -2.938 -10.388 -5.036 1.00 89.94 112 ASN A N 1
ATOM 891 C CA . ASN A 1 112 ? -3.711 -11.463 -5.643 1.00 89.94 112 ASN A CA 1
ATOM 892 C C . ASN A 1 112 ? -5.202 -11.098 -5.708 1.00 89.94 112 ASN A C 1
ATOM 894 O O . ASN A 1 112 ? -5.893 -11.062 -4.691 1.00 89.94 112 ASN A O 1
ATOM 898 N N . ALA A 1 113 ? -5.729 -10.929 -6.923 1.00 91.44 113 ALA A N 1
ATOM 899 C CA . ALA A 1 113 ? -7.150 -10.654 -7.147 1.00 91.44 113 ALA A CA 1
ATOM 900 C C . ALA A 1 113 ? -8.081 -11.704 -6.503 1.00 91.44 113 ALA A C 1
ATOM 902 O O . ALA A 1 113 ? -9.112 -11.348 -5.943 1.00 91.44 113 ALA A O 1
ATOM 903 N N . THR A 1 114 ? -7.682 -12.981 -6.492 1.00 91.06 114 THR A N 1
ATOM 904 C CA . THR A 1 114 ? -8.467 -14.066 -5.873 1.00 91.06 114 THR A CA 1
ATOM 905 C C . THR A 1 114 ? -8.576 -13.896 -4.355 1.00 91.06 114 THR A C 1
ATOM 907 O O . THR A 1 114 ? -9.587 -14.262 -3.759 1.00 91.06 114 THR A O 1
ATOM 910 N N . ALA A 1 115 ? -7.536 -13.355 -3.710 1.00 90.44 115 ALA A N 1
ATOM 911 C CA . ALA A 1 115 ? -7.557 -13.080 -2.277 1.00 90.44 115 ALA A CA 1
ATOM 912 C C . ALA A 1 115 ? -8.555 -11.956 -1.960 1.00 90.44 115 ALA A C 1
ATOM 914 O O . ALA A 1 115 ? -9.384 -12.109 -1.067 1.00 90.44 115 ALA A O 1
ATOM 915 N N . VAL A 1 116 ? -8.561 -10.894 -2.774 1.00 93.31 116 VAL A N 1
ATOM 916 C CA . VAL A 1 116 ? -9.545 -9.804 -2.673 1.00 93.31 116 VAL A CA 1
ATOM 917 C C . VAL A 1 116 ? -10.975 -10.334 -2.807 1.00 93.31 116 VAL A C 1
ATOM 919 O O . VAL A 1 116 ? -11.794 -10.081 -1.929 1.00 93.31 116 VAL A O 1
ATOM 922 N N . GLU A 1 117 ? -11.265 -11.137 -3.835 1.00 92.19 117 GLU A N 1
ATOM 923 C CA . GLU A 1 117 ? -12.591 -11.751 -4.023 1.00 92.19 117 GLU A CA 1
ATOM 924 C C . GLU A 1 117 ? -13.002 -12.632 -2.829 1.00 92.19 117 GLU A C 1
ATOM 926 O O . GLU A 1 117 ? -14.146 -12.593 -2.367 1.00 92.19 117 GLU A O 1
ATOM 931 N N . LEU A 1 118 ? -12.067 -13.419 -2.286 1.00 91.88 118 LEU A N 1
ATOM 932 C CA . LEU A 1 118 ? -12.320 -14.244 -1.106 1.00 91.88 118 LEU A CA 1
ATOM 933 C C . LEU A 1 118 ? -12.623 -13.389 0.133 1.00 91.88 118 LEU A C 1
ATOM 935 O O . LEU A 1 118 ? -13.514 -13.741 0.911 1.00 91.88 118 LEU A O 1
ATOM 939 N N . ALA A 1 119 ? -11.904 -12.282 0.322 1.00 92.75 119 ALA A N 1
ATOM 940 C CA . ALA A 1 119 ? -12.136 -11.347 1.416 1.00 92.75 119 ALA A CA 1
ATOM 941 C C . ALA A 1 119 ? -13.501 -10.652 1.293 1.00 92.75 119 ALA A C 1
ATOM 943 O O . ALA A 1 119 ? -14.220 -10.571 2.289 1.00 92.75 119 ALA A O 1
ATOM 944 N N . GLU A 1 120 ? -13.909 -10.241 0.086 1.00 93.81 120 GLU A N 1
ATOM 945 C CA . GLU A 1 120 ? -15.245 -9.680 -0.177 1.00 93.81 120 GLU A CA 1
ATOM 946 C C . GLU A 1 120 ? -16.358 -10.653 0.232 1.00 93.81 120 GLU A C 1
ATOM 948 O O . GLU A 1 120 ? -17.290 -10.282 0.951 1.00 93.81 120 GLU A O 1
ATOM 953 N N . ILE A 1 121 ? -16.246 -11.921 -0.179 1.00 92.38 121 ILE A N 1
ATOM 954 C CA . ILE A 1 121 ? -17.219 -12.963 0.175 1.00 92.38 121 ILE A CA 1
ATOM 955 C C . ILE A 1 121 ? -17.213 -13.215 1.686 1.00 92.38 121 ILE A C 1
ATOM 957 O O . ILE A 1 121 ? -18.276 -13.361 2.291 1.00 92.38 121 ILE A O 1
ATOM 961 N N . SER A 1 122 ? -16.034 -13.256 2.309 1.00 92.94 122 SER A N 1
ATOM 962 C CA . SER A 1 122 ? -15.897 -13.539 3.742 1.00 92.94 122 SER A CA 1
ATOM 963 C C . SER A 1 122 ? -16.492 -12.418 4.600 1.00 92.94 122 SER A C 1
ATOM 965 O O . SER A 1 122 ? -17.260 -12.698 5.524 1.00 92.94 122 SER A O 1
ATOM 967 N N . LEU A 1 123 ? -16.221 -11.155 4.252 1.00 92.94 123 LEU A N 1
ATOM 968 C CA . LEU A 1 123 ? -16.837 -9.984 4.880 1.00 92.94 123 LEU A CA 1
ATOM 969 C C . LEU A 1 123 ? -18.350 -9.978 4.675 1.00 92.94 123 LEU A C 1
ATOM 971 O O . LEU A 1 123 ? -19.094 -9.745 5.627 1.00 92.94 123 LEU A O 1
ATOM 975 N N . TRP A 1 124 ? -18.827 -10.281 3.465 1.00 91.19 124 TRP A N 1
ATOM 976 C CA . TRP A 1 124 ? -20.261 -10.353 3.195 1.00 91.19 124 TRP A CA 1
ATOM 977 C C . TRP A 1 124 ? -20.958 -11.412 4.058 1.00 91.19 124 TRP A C 1
ATOM 979 O O . TRP A 1 124 ? -21.948 -11.095 4.717 1.00 91.19 124 TRP A O 1
ATOM 989 N N . LEU A 1 125 ? -20.433 -12.641 4.106 1.00 91.00 125 LEU A N 1
ATOM 990 C CA . LEU A 1 125 ? -21.004 -13.733 4.903 1.00 91.00 125 LEU A CA 1
ATOM 991 C C . LEU A 1 125 ? -21.009 -13.414 6.403 1.00 91.00 125 LEU A C 1
ATOM 993 O O . LEU A 1 125 ? -21.992 -13.704 7.086 1.00 91.00 125 LEU A O 1
ATOM 997 N N . ASP A 1 126 ? -19.949 -12.783 6.915 1.00 88.94 126 ASP A N 1
ATOM 998 C CA . ASP A 1 126 ? -19.858 -12.409 8.330 1.00 88.94 126 ASP A CA 1
ATOM 999 C C . ASP A 1 126 ? -20.828 -11.276 8.713 1.00 88.94 126 ASP A C 1
ATOM 1001 O O . ASP A 1 126 ? -21.232 -11.172 9.876 1.00 88.94 126 ASP A O 1
ATOM 1005 N N . THR A 1 127 ? -21.250 -10.458 7.744 1.00 86.00 127 THR A N 1
ATOM 1006 C CA . THR A 1 127 ? -22.029 -9.224 7.959 1.00 86.00 127 THR A CA 1
ATOM 1007 C C . THR A 1 127 ? -23.469 -9.298 7.447 1.00 86.00 127 THR A C 1
ATOM 1009 O O . THR A 1 127 ? -24.196 -8.307 7.483 1.00 86.00 127 THR A O 1
ATOM 1012 N N . MET A 1 128 ? -23.940 -10.476 7.024 1.00 85.81 128 MET A N 1
ATOM 1013 C CA . MET A 1 128 ? -25.309 -10.656 6.533 1.00 85.81 128 MET A CA 1
ATOM 1014 C C . MET A 1 128 ? -26.363 -10.206 7.559 1.00 85.81 128 MET A C 1
ATOM 1016 O O . MET A 1 128 ? -26.448 -10.752 8.659 1.00 85.81 128 MET A O 1
ATOM 1020 N N . VAL A 1 129 ? -27.212 -9.255 7.166 1.00 84.19 129 VAL A N 1
ATOM 1021 C CA . VAL A 1 129 ? -28.402 -8.806 7.907 1.00 84.19 129 VAL A CA 1
ATOM 1022 C C . VAL A 1 129 ? -29.631 -8.989 7.017 1.00 84.19 129 VAL A C 1
ATOM 1024 O O . VAL A 1 129 ? -29.567 -8.808 5.802 1.00 84.19 129 VAL A O 1
ATOM 1027 N N . SER A 1 130 ? -30.774 -9.335 7.615 1.00 79.88 130 SER A N 1
ATOM 1028 C CA . SER A 1 130 ? -32.045 -9.429 6.886 1.00 79.88 130 SER A CA 1
ATOM 1029 C C . SER A 1 130 ? -32.379 -8.114 6.169 1.00 79.88 130 SER A C 1
ATOM 1031 O O . SER A 1 130 ? -32.376 -7.052 6.791 1.00 79.88 130 SER A O 1
ATOM 1033 N N . GLY A 1 131 ? -32.689 -8.195 4.872 1.00 76.44 131 GLY A N 1
ATOM 1034 C CA . GLY A 1 131 ? -33.043 -7.045 4.030 1.00 76.44 131 GLY A CA 1
ATOM 1035 C C . GLY A 1 131 ? -31.861 -6.330 3.366 1.00 76.44 131 GLY A C 1
ATOM 1036 O O . GLY A 1 131 ? -32.095 -5.500 2.490 1.00 76.44 131 GLY A O 1
ATOM 1037 N N . LEU A 1 132 ? -30.614 -6.666 3.715 1.00 79.19 132 LEU A N 1
ATOM 1038 C CA . LEU A 1 132 ? -29.431 -6.103 3.064 1.00 79.19 132 LEU A CA 1
ATOM 1039 C C . LEU A 1 132 ? -29.221 -6.758 1.688 1.00 79.19 132 LEU A C 1
ATOM 1041 O O . LEU A 1 132 ? -29.177 -7.983 1.567 1.00 79.19 132 LEU A O 1
ATOM 1045 N N . GLN A 1 133 ? -29.098 -5.940 0.642 1.00 77.56 133 GLN A N 1
ATOM 1046 C CA . GLN A 1 133 ? -28.682 -6.409 -0.684 1.00 77.56 133 GLN A CA 1
ATOM 1047 C C . GLN A 1 133 ? -27.211 -6.842 -0.666 1.00 77.56 133 GLN A C 1
ATOM 1049 O O . GLN A 1 133 ? -26.467 -6.469 0.238 1.00 77.56 133 GLN A O 1
ATOM 1054 N N . ALA A 1 134 ? -26.776 -7.599 -1.677 1.00 77.69 134 ALA A N 1
ATOM 1055 C CA . ALA A 1 134 ? -25.363 -7.940 -1.818 1.00 77.69 134 ALA A CA 1
ATOM 1056 C C . ALA A 1 134 ? -24.503 -6.651 -1.795 1.00 77.69 134 ALA A C 1
ATOM 1058 O O . ALA A 1 134 ? -24.771 -5.738 -2.588 1.00 77.69 134 ALA A O 1
ATOM 1059 N N . PRO A 1 135 ? -23.535 -6.538 -0.866 1.00 79.50 135 PRO A N 1
ATOM 1060 C CA . PRO A 1 135 ? -22.691 -5.360 -0.748 1.00 79.50 135 PRO A CA 1
ATOM 1061 C C . PRO A 1 135 ? -21.739 -5.256 -1.938 1.00 79.50 135 PRO A C 1
ATOM 1063 O O . PRO A 1 135 ? -21.406 -6.248 -2.586 1.00 79.50 135 PRO A O 1
ATOM 1066 N N . TRP A 1 136 ? -21.289 -4.036 -2.211 1.00 85.25 136 TRP A N 1
ATOM 1067 C CA . TRP A 1 136 ? -20.209 -3.776 -3.150 1.00 85.25 136 TRP A CA 1
ATOM 1068 C C . TRP A 1 136 ? -19.055 -3.147 -2.385 1.00 85.25 136 TRP A C 1
ATOM 1070 O O . TRP A 1 136 ? -19.215 -2.073 -1.813 1.00 85.25 136 TRP A O 1
ATOM 1080 N N . PHE A 1 137 ? -17.910 -3.824 -2.380 1.00 88.31 137 PHE A N 1
ATOM 1081 C CA . PHE A 1 137 ? -16.703 -3.373 -1.692 1.00 88.31 137 PHE A CA 1
ATOM 1082 C C . PHE A 1 137 ? -15.686 -2.734 -2.636 1.00 88.31 137 PHE A C 1
ATOM 1084 O O . PHE A 1 137 ? -14.611 -2.347 -2.193 1.00 88.31 137 PHE A O 1
ATOM 1091 N N . GLY A 1 138 ? -16.010 -2.585 -3.924 1.00 84.00 138 GLY A N 1
ATOM 1092 C CA . GLY A 1 138 ? -15.029 -2.234 -4.947 1.00 84.00 138 GLY A CA 1
ATOM 1093 C C . GLY A 1 138 ? -14.402 -0.850 -4.796 1.00 84.00 138 GLY A C 1
ATOM 1094 O O . GLY A 1 138 ? -13.426 -0.589 -5.484 1.00 84.00 138 GLY A O 1
ATOM 1095 N N . LEU A 1 139 ? -14.916 0.030 -3.927 1.00 91.31 139 LEU A N 1
ATOM 1096 C CA . LEU A 1 139 ? -14.238 1.279 -3.555 1.00 91.31 139 LEU A CA 1
ATOM 1097 C C . LEU A 1 139 ? -13.188 1.083 -2.453 1.00 91.31 139 LEU A C 1
ATOM 1099 O O . LEU A 1 139 ? -12.204 1.817 -2.441 1.00 91.31 139 LEU A O 1
ATOM 1103 N N . HIS A 1 140 ? -13.361 0.090 -1.579 1.00 95.75 140 HIS A N 1
ATOM 1104 C CA . HIS A 1 140 ? -12.548 -0.090 -0.376 1.00 95.75 140 HIS A CA 1
ATOM 1105 C C . HIS A 1 140 ? -11.598 -1.293 -0.441 1.00 95.75 140 HIS A C 1
ATOM 1107 O O . HIS A 1 140 ? -10.502 -1.228 0.111 1.00 95.75 140 HIS A O 1
ATOM 1113 N N . LEU A 1 141 ? -11.978 -2.378 -1.122 1.00 96.94 141 LEU A N 1
ATOM 1114 C CA . LEU A 1 141 ? -11.121 -3.543 -1.345 1.00 96.94 141 LEU A CA 1
ATOM 1115 C C . LEU A 1 141 ? -10.595 -3.521 -2.781 1.00 96.94 141 LEU A C 1
ATOM 1117 O O . LEU A 1 141 ? -11.360 -3.405 -3.741 1.00 96.94 141 LEU A O 1
ATOM 1121 N N . ARG A 1 142 ? -9.271 -3.579 -2.940 1.00 96.12 142 ARG A N 1
ATOM 1122 C CA . ARG A 1 142 ? -8.604 -3.389 -4.235 1.00 96.12 142 ARG A CA 1
ATOM 1123 C C . ARG A 1 142 ? -7.513 -4.429 -4.460 1.00 96.12 142 ARG A C 1
ATOM 1125 O O . ARG A 1 142 ? -6.760 -4.767 -3.550 1.00 96.12 142 ARG A O 1
ATOM 1132 N N . ARG A 1 143 ? -7.364 -4.875 -5.711 1.00 95.50 143 ARG A N 1
ATOM 1133 C CA . ARG A 1 143 ? -6.136 -5.554 -6.133 1.00 95.50 143 ARG A CA 1
ATOM 1134 C C . ARG A 1 143 ? -5.020 -4.521 -6.261 1.00 95.50 143 ARG A C 1
ATOM 1136 O O . ARG A 1 143 ? -5.206 -3.519 -6.949 1.00 95.50 143 ARG A O 1
ATOM 1143 N N . GLY A 1 144 ? -3.863 -4.782 -5.661 1.00 96.31 144 GLY A N 1
ATOM 1144 C CA . GLY A 1 144 ? -2.709 -3.898 -5.762 1.00 96.31 144 GLY A CA 1
ATOM 1145 C C . GLY A 1 144 ? -1.459 -4.385 -5.027 1.00 96.31 144 GLY A C 1
ATOM 1146 O O . GLY A 1 144 ? -1.517 -5.135 -4.058 1.00 96.31 144 GLY A O 1
ATOM 1147 N N . ASN A 1 145 ? -0.302 -3.923 -5.482 1.00 96.38 145 ASN A N 1
ATOM 1148 C CA . ASN A 1 145 ? 0.983 -4.053 -4.827 1.00 96.38 145 ASN A CA 1
ATOM 1149 C C . ASN A 1 145 ? 1.128 -2.917 -3.819 1.00 96.38 145 ASN A C 1
ATOM 1151 O O . ASN A 1 145 ? 1.544 -1.808 -4.153 1.00 96.38 145 ASN A O 1
ATOM 1155 N N . SER A 1 146 ? 0.819 -3.219 -2.566 1.00 96.56 146 SER A N 1
ATOM 1156 C CA . SER A 1 146 ? 0.870 -2.280 -1.446 1.00 96.56 146 SER A CA 1
ATOM 1157 C C . SER A 1 146 ? 2.225 -1.605 -1.219 1.00 96.56 146 SER A C 1
ATOM 1159 O O . SER A 1 146 ? 2.278 -0.599 -0.509 1.00 96.56 146 SER A O 1
ATOM 1161 N N . LEU A 1 147 ? 3.311 -2.149 -1.779 1.00 96.56 147 LEU A N 1
ATOM 1162 C CA . LEU A 1 147 ? 4.681 -1.680 -1.566 1.00 96.56 147 LEU A CA 1
ATOM 1163 C C . LEU A 1 147 ? 5.264 -0.904 -2.752 1.00 96.56 147 LEU A C 1
ATOM 1165 O O . LEU A 1 147 ? 6.345 -0.333 -2.627 1.00 96.56 147 LEU A O 1
ATOM 1169 N N . ILE A 1 148 ? 4.602 -0.895 -3.911 1.00 97.50 148 ILE A N 1
ATOM 1170 C CA . ILE A 1 148 ? 5.143 -0.259 -5.116 1.00 97.50 148 ILE A CA 1
ATOM 1171 C C . ILE A 1 148 ? 4.078 0.612 -5.766 1.00 97.50 148 ILE A C 1
ATOM 1173 O O . ILE A 1 148 ? 3.060 0.129 -6.259 1.00 97.50 148 ILE A O 1
ATOM 1177 N N . GLY A 1 149 ? 4.365 1.909 -5.813 1.00 97.50 149 GLY A N 1
ATOM 1178 C CA . GLY A 1 149 ? 3.527 2.894 -6.473 1.00 97.50 149 GLY A CA 1
ATOM 1179 C C . GLY A 1 149 ? 4.046 4.312 -6.282 1.00 97.50 149 GLY A C 1
ATOM 1180 O O . GLY A 1 149 ? 5.086 4.541 -5.663 1.00 97.50 149 GLY A O 1
ATOM 1181 N N . ALA A 1 150 ? 3.323 5.279 -6.834 1.00 97.94 150 ALA A N 1
ATOM 1182 C CA . ALA A 1 150 ? 3.580 6.684 -6.585 1.00 97.94 150 ALA A CA 1
ATOM 1183 C C . ALA A 1 150 ? 2.670 7.235 -5.477 1.00 97.94 150 ALA A C 1
ATOM 1185 O O . ALA A 1 150 ? 1.600 6.705 -5.186 1.00 97.94 150 ALA A O 1
ATOM 1186 N N . ARG A 1 151 ? 3.147 8.320 -4.873 1.00 96.50 151 ARG A N 1
ATOM 1187 C CA . ARG A 1 151 ? 2.528 9.081 -3.783 1.00 96.50 151 ARG A CA 1
ATOM 1188 C C . ARG A 1 151 ? 2.423 10.579 -4.091 1.00 96.50 151 ARG A C 1
ATOM 1190 O O . ARG A 1 151 ? 3.122 11.062 -4.989 1.00 96.50 151 ARG A O 1
ATOM 1197 N N . HIS A 1 152 ? 1.603 11.296 -3.334 1.00 97.25 152 HIS A N 1
ATOM 1198 C CA . HIS A 1 152 ? 1.459 12.749 -3.323 1.00 97.25 152 HIS A CA 1
ATOM 1199 C C . HIS A 1 152 ? 2.654 13.390 -2.594 1.00 97.25 152 HIS A C 1
ATOM 1201 O O . HIS A 1 152 ? 2.579 13.910 -1.483 1.00 97.25 152 HIS A O 1
ATOM 1207 N N . ALA A 1 153 ? 3.822 13.283 -3.228 1.00 97.44 153 ALA A N 1
ATOM 1208 C CA . ALA A 1 153 ? 5.084 13.802 -2.722 1.00 97.44 153 ALA A CA 1
ATOM 1209 C C . ALA A 1 153 ? 5.827 14.561 -3.823 1.00 97.44 153 ALA A C 1
ATOM 1211 O O . ALA A 1 153 ? 5.733 14.222 -5.008 1.00 97.44 153 ALA A O 1
ATOM 1212 N N . ALA A 1 154 ? 6.605 15.570 -3.451 1.00 97.56 154 ALA A N 1
ATOM 1213 C CA . ALA A 1 154 ? 7.243 16.447 -4.420 1.00 97.56 154 ALA A CA 1
ATOM 1214 C C . ALA A 1 154 ? 8.678 16.820 -4.044 1.00 97.56 154 ALA A C 1
ATOM 1216 O O . ALA A 1 154 ? 9.123 16.736 -2.897 1.00 97.56 154 ALA A O 1
ATOM 1217 N N . TYR A 1 155 ? 9.414 17.245 -5.064 1.00 98.06 155 TYR A N 1
ATOM 1218 C CA . TYR A 1 155 ? 10.725 17.855 -4.941 1.00 98.06 155 TYR A CA 1
ATOM 1219 C C . TYR A 1 155 ? 10.630 19.357 -5.179 1.00 98.06 155 TYR A C 1
ATOM 1221 O O . TYR A 1 155 ? 9.916 19.831 -6.062 1.00 98.06 155 TYR A O 1
ATOM 1229 N N . SER A 1 156 ? 11.431 20.120 -4.446 1.00 96.25 156 SER A N 1
ATOM 1230 C CA . SER A 1 156 ? 11.623 21.540 -4.728 1.00 96.25 156 SER A CA 1
ATOM 1231 C C . SER A 1 156 ? 12.363 21.756 -6.054 1.00 96.25 156 SER A C 1
ATOM 1233 O O . SER A 1 156 ? 13.222 20.963 -6.455 1.00 96.25 156 SER A O 1
ATOM 1235 N N . GLN A 1 157 ? 12.145 22.910 -6.690 1.00 95.06 157 GLN A N 1
ATOM 1236 C CA . GLN A 1 157 ? 12.935 23.330 -7.856 1.00 95.06 157 GLN A CA 1
ATOM 1237 C C . GLN A 1 157 ? 14.445 23.332 -7.591 1.00 95.06 157 GLN A C 1
ATOM 1239 O O . GLN A 1 157 ? 15.225 23.058 -8.499 1.00 95.06 157 GLN A O 1
ATOM 1244 N N . ALA A 1 158 ? 14.877 23.623 -6.361 1.00 94.44 158 ALA A N 1
ATOM 1245 C CA . ALA A 1 158 ? 16.290 23.601 -5.995 1.00 94.44 158 ALA A CA 1
ATOM 1246 C C . ALA A 1 158 ? 16.870 22.183 -6.075 1.00 94.44 158 ALA A C 1
ATOM 1248 O O . ALA A 1 158 ? 17.948 21.998 -6.649 1.00 94.44 158 ALA A O 1
ATOM 1249 N N . GLN A 1 159 ? 16.134 21.184 -5.574 1.00 96.38 159 GLN A N 1
ATOM 1250 C CA . GLN A 1 159 ? 16.511 19.777 -5.713 1.00 96.38 159 GLN A CA 1
ATOM 1251 C C . GLN A 1 159 ? 16.577 19.391 -7.195 1.00 96.38 159 GLN A C 1
ATOM 1253 O O . GLN A 1 159 ? 17.586 18.839 -7.636 1.00 96.38 159 GLN A O 1
ATOM 1258 N N . VAL A 1 160 ? 15.576 19.792 -7.989 1.00 95.94 160 VAL A N 1
ATOM 1259 C CA . VAL A 1 160 ? 15.522 19.562 -9.448 1.00 95.94 160 VAL A CA 1
ATOM 1260 C C . VAL A 1 160 ? 16.608 20.321 -10.231 1.00 95.94 160 VAL A C 1
ATOM 1262 O O . VAL A 1 160 ? 17.072 19.900 -11.289 1.00 95.94 160 VAL A O 1
ATOM 1265 N N . ALA A 1 161 ? 17.104 21.440 -9.719 1.00 91.94 161 ALA A N 1
ATOM 1266 C CA . ALA A 1 161 ? 18.186 22.179 -10.359 1.00 91.94 161 ALA A CA 1
ATOM 1267 C C . ALA A 1 161 ? 19.567 21.574 -10.057 1.00 91.94 161 ALA A C 1
ATOM 1269 O O . ALA A 1 161 ? 20.482 21.702 -10.880 1.00 91.94 161 ALA A O 1
ATOM 1270 N N . ASN A 1 162 ? 19.743 20.935 -8.897 1.00 93.56 162 ASN A N 1
ATOM 1271 C CA . ASN A 1 162 ? 21.041 20.440 -8.425 1.00 93.56 162 ASN A CA 1
ATOM 1272 C C . ASN A 1 162 ? 21.225 18.912 -8.521 1.00 93.56 162 ASN A C 1
ATOM 1274 O O . ASN A 1 162 ? 22.283 18.419 -8.141 1.00 93.56 162 ASN A O 1
ATOM 1278 N N . LYS A 1 163 ? 20.250 18.176 -9.072 1.00 95.62 163 LYS A N 1
ATOM 1279 C CA . LYS A 1 163 ? 20.302 16.711 -9.266 1.00 95.62 163 LYS A CA 1
ATOM 1280 C C . LYS A 1 163 ? 20.146 15.873 -7.994 1.00 95.62 163 LYS A C 1
ATOM 1282 O O . LYS A 1 163 ? 20.253 14.653 -8.053 1.00 95.62 163 LYS A O 1
ATOM 1287 N N . SER A 1 164 ? 19.802 16.489 -6.863 1.00 96.62 164 SER A N 1
ATOM 1288 C CA . SER A 1 164 ? 19.596 15.745 -5.612 1.00 96.62 164 SER A CA 1
ATOM 1289 C C . SER A 1 164 ? 18.300 14.932 -5.566 1.00 96.62 164 SER A C 1
ATOM 1291 O O . SER A 1 164 ? 18.230 14.017 -4.754 1.00 96.62 164 SER A O 1
ATOM 1293 N N . TRP A 1 165 ? 17.312 15.176 -6.443 1.00 96.69 165 TRP A N 1
ATOM 1294 C CA . TRP A 1 165 ? 16.068 14.380 -6.471 1.00 96.69 165 TRP A CA 1
ATOM 1295 C C . TRP A 1 165 ? 16.301 12.885 -6.720 1.00 96.69 165 TRP A C 1
ATOM 1297 O O . TRP A 1 165 ? 15.499 12.068 -6.303 1.00 96.69 165 TRP A O 1
ATOM 1307 N N . LEU A 1 166 ? 17.416 12.507 -7.354 1.00 96.38 166 LEU A N 1
ATOM 1308 C CA . LEU A 1 166 ? 17.749 11.100 -7.600 1.00 96.38 166 LEU A CA 1
ATOM 1309 C C . LEU A 1 166 ? 18.141 10.329 -6.333 1.00 96.38 166 LEU A C 1
ATOM 1311 O O . LEU A 1 166 ? 18.237 9.110 -6.376 1.00 96.38 166 LEU A O 1
ATOM 1315 N N . THR A 1 167 ? 18.445 11.027 -5.240 1.00 95.62 167 THR A N 1
ATOM 1316 C CA . THR A 1 167 ? 18.925 10.408 -3.994 1.00 95.62 167 THR A CA 1
ATOM 1317 C C . THR A 1 167 ? 18.192 10.907 -2.756 1.00 95.62 167 THR A C 1
ATOM 1319 O O . THR A 1 167 ? 18.224 10.250 -1.722 1.00 95.62 167 THR A O 1
ATOM 1322 N N . ALA A 1 168 ? 17.580 12.089 -2.824 1.00 96.31 168 ALA A N 1
ATOM 1323 C CA . ALA A 1 168 ? 16.818 12.662 -1.729 1.00 96.31 168 ALA A CA 1
ATOM 1324 C C . ALA A 1 168 ? 15.416 12.051 -1.678 1.00 96.31 168 ALA A C 1
ATOM 1326 O O . ALA A 1 168 ? 14.767 11.859 -2.707 1.00 96.31 168 ALA A O 1
ATOM 1327 N N . THR A 1 169 ? 14.923 11.814 -0.470 1.00 96.88 169 THR A N 1
ATOM 1328 C CA . THR A 1 169 ? 13.516 11.482 -0.244 1.00 96.88 169 THR A CA 1
ATOM 1329 C C . THR A 1 169 ? 12.644 12.685 -0.627 1.00 96.88 169 THR A C 1
ATOM 1331 O O . THR A 1 169 ? 12.963 13.801 -0.203 1.00 96.88 169 THR A O 1
ATOM 1334 N N . PRO A 1 170 ? 11.596 12.507 -1.456 1.00 97.38 170 PRO A N 1
ATOM 1335 C CA . PRO A 1 170 ? 10.653 13.579 -1.749 1.00 97.38 170 PRO A CA 1
ATOM 1336 C C . PRO A 1 170 ? 9.877 13.942 -0.483 1.00 97.38 170 PRO A C 1
ATOM 1338 O O . PRO A 1 170 ? 9.672 13.097 0.392 1.00 97.38 170 PRO A O 1
ATOM 1341 N N . THR A 1 171 ? 9.457 15.199 -0.392 1.00 97.00 171 THR A N 1
ATOM 1342 C CA . THR A 1 171 ? 8.638 15.676 0.722 1.00 97.00 171 THR A CA 1
ATOM 1343 C C . THR A 1 171 ? 7.203 15.217 0.505 1.00 97.00 171 THR A C 1
ATOM 1345 O O . THR A 1 171 ? 6.640 15.485 -0.555 1.00 97.00 171 THR A O 1
ATOM 1348 N N . ASP A 1 172 ? 6.633 14.518 1.485 1.00 95.44 172 ASP A N 1
ATOM 1349 C CA . ASP A 1 172 ? 5.215 14.153 1.489 1.00 95.44 172 ASP A CA 1
ATOM 1350 C C . ASP A 1 172 ? 4.348 15.411 1.641 1.00 95.44 172 ASP A C 1
ATOM 1352 O O . ASP A 1 172 ? 4.639 16.268 2.478 1.00 95.44 172 ASP A O 1
ATOM 1356 N N . HIS A 1 173 ? 3.293 15.513 0.834 1.00 95.12 173 HIS A N 1
ATOM 1357 C CA . HIS A 1 173 ? 2.292 16.574 0.899 1.00 95.12 173 HIS A CA 1
ATOM 1358 C C . HIS A 1 173 ? 0.945 15.939 1.268 1.00 95.12 173 HIS A C 1
ATOM 1360 O O . HIS A 1 173 ? 0.329 15.302 0.418 1.00 95.12 173 HIS A O 1
ATOM 1366 N N . PRO A 1 174 ? 0.473 16.055 2.518 1.00 94.62 174 PRO A N 1
ATOM 1367 C CA . PRO A 1 174 ? -0.758 15.399 2.948 1.00 94.62 174 PRO A CA 1
ATOM 1368 C C . PRO A 1 174 ? -1.983 15.840 2.135 1.00 94.62 174 PRO A C 1
ATOM 1370 O O . PRO A 1 174 ? -2.178 17.028 1.880 1.00 94.62 174 PRO A O 1
ATOM 1373 N N . LEU A 1 175 ? -2.883 14.908 1.810 1.00 95.88 175 LEU A N 1
ATOM 1374 C CA . LEU A 1 175 ? -4.135 15.249 1.118 1.00 95.88 175 LEU A CA 1
ATOM 1375 C C . LEU A 1 175 ? -5.123 16.055 1.973 1.00 95.88 175 LEU A C 1
ATOM 1377 O O . LEU A 1 175 ? -6.085 16.606 1.440 1.00 95.88 175 LEU A O 1
ATOM 1381 N N . THR A 1 176 ? -4.878 16.189 3.277 1.00 95.56 176 THR A N 1
ATOM 1382 C CA . THR A 1 176 ? -5.580 17.165 4.122 1.00 95.56 176 THR A CA 1
ATOM 1383 C C . THR A 1 176 ? -5.317 18.602 3.661 1.00 95.56 176 THR A C 1
ATOM 1385 O O . THR A 1 176 ? -6.226 19.430 3.706 1.00 95.56 176 THR A O 1
ATOM 1388 N N . GLU A 1 177 ? -4.115 18.902 3.153 1.00 92.56 177 GLU A N 1
ATOM 1389 C CA . GLU A 1 177 ? -3.789 20.207 2.567 1.00 92.56 177 GLU A CA 1
ATOM 1390 C C . GLU A 1 177 ? -4.524 20.410 1.239 1.00 92.56 177 GLU A C 1
ATOM 1392 O O . GLU A 1 177 ? -5.080 21.482 1.015 1.00 92.56 177 GLU A O 1
ATOM 1397 N N . LEU A 1 178 ? -4.608 19.370 0.396 1.00 91.25 178 LEU A N 1
ATOM 1398 C CA . LEU A 1 178 ? -5.394 19.400 -0.845 1.00 91.25 178 LEU A CA 1
ATOM 1399 C C . LEU A 1 178 ? -6.879 19.673 -0.558 1.00 91.25 178 LEU A C 1
ATOM 1401 O O . LEU A 1 178 ? -7.494 20.521 -1.203 1.00 91.25 178 LEU A O 1
ATOM 1405 N N . ALA A 1 179 ? -7.453 18.981 0.428 1.00 91.56 179 ALA A N 1
ATOM 1406 C CA . ALA A 1 179 ? -8.843 19.168 0.832 1.00 91.56 179 ALA A CA 1
ATOM 1407 C C . ALA A 1 179 ? -9.100 20.582 1.387 1.00 91.56 179 ALA A C 1
ATOM 1409 O O . ALA A 1 179 ? -10.130 21.189 1.081 1.00 91.56 179 ALA A O 1
ATOM 1410 N N . ALA A 1 180 ? -8.158 21.132 2.160 1.00 90.38 180 ALA A N 1
ATOM 1411 C CA . ALA A 1 180 ? -8.228 22.508 2.647 1.00 90.38 180 ALA A CA 1
ATOM 1412 C C . ALA A 1 180 ? -8.132 23.530 1.500 1.00 90.38 180 ALA A C 1
ATOM 1414 O O . ALA A 1 180 ? -8.904 24.491 1.468 1.00 90.38 180 ALA A O 1
ATOM 1415 N N . ASP A 1 181 ? -7.237 23.299 0.538 1.00 86.75 181 ASP A N 1
ATOM 1416 C CA . ASP A 1 181 ? -7.077 24.119 -0.664 1.00 86.75 181 ASP A CA 1
ATOM 1417 C C . ASP A 1 181 ? -8.359 24.120 -1.516 1.00 86.75 181 ASP A C 1
ATOM 1419 O O . ASP A 1 181 ? -8.820 25.189 -1.924 1.00 86.75 181 ASP A O 1
ATOM 1423 N N . MET A 1 182 ? -8.996 22.955 -1.703 1.00 86.62 182 MET A N 1
ATOM 1424 C CA . MET A 1 182 ? -10.302 22.832 -2.367 1.00 86.62 182 MET A CA 1
ATOM 1425 C C . MET A 1 182 ? -11.386 23.642 -1.649 1.00 86.62 182 MET A C 1
ATOM 1427 O O . MET A 1 182 ? -12.096 24.417 -2.287 1.00 86.62 182 MET A O 1
ATOM 1431 N N . ALA A 1 183 ? -11.492 23.510 -0.323 1.00 85.69 183 ALA A N 1
ATOM 1432 C CA . ALA A 1 183 ? -12.480 24.244 0.470 1.00 85.69 183 ALA A CA 1
ATOM 1433 C C . ALA A 1 183 ? -12.261 25.768 0.431 1.00 85.69 183 ALA A C 1
ATOM 1435 O O . ALA A 1 183 ? -13.218 26.538 0.507 1.00 85.69 183 ALA A O 1
ATOM 1436 N N . ALA A 1 184 ? -11.008 26.207 0.302 1.00 82.50 184 ALA A N 1
ATOM 1437 C CA . ALA A 1 184 ? -10.635 27.614 0.202 1.00 82.50 184 ALA A CA 1
ATOM 1438 C C . ALA A 1 184 ? -10.614 28.158 -1.242 1.00 82.50 184 ALA A C 1
ATOM 1440 O O . ALA A 1 184 ? -10.421 29.363 -1.425 1.00 82.50 184 ALA A O 1
ATOM 1441 N N . GLY A 1 185 ? -10.793 27.309 -2.262 1.00 77.69 185 GLY A N 1
ATOM 1442 C CA . GLY A 1 185 ? -10.719 27.697 -3.675 1.00 77.69 185 GLY A CA 1
ATOM 1443 C C . GLY A 1 185 ? -9.321 28.156 -4.117 1.00 77.69 185 GLY A C 1
ATOM 1444 O O . GLY A 1 185 ? -9.194 29.053 -4.957 1.00 77.69 185 GLY A O 1
ATOM 1445 N N . VAL A 1 186 ? -8.261 27.594 -3.527 1.00 76.06 186 VAL A N 1
ATOM 1446 C CA . VAL A 1 186 ? -6.854 27.945 -3.801 1.00 76.06 186 VAL A CA 1
ATOM 1447 C C . VAL A 1 186 ? -6.022 26.715 -4.191 1.00 76.06 186 VAL A C 1
ATOM 1449 O O . VAL A 1 186 ? -6.512 25.592 -4.199 1.00 76.06 186 VAL A O 1
ATOM 1452 N N . ARG A 1 187 ? -4.762 26.946 -4.587 1.00 72.06 187 ARG A N 1
ATOM 1453 C CA . ARG A 1 187 ? -3.770 25.921 -4.965 1.00 72.06 187 ARG A CA 1
ATOM 1454 C C . ARG A 1 187 ? -2.398 26.336 -4.434 1.00 72.06 187 ARG A C 1
ATOM 1456 O O . ARG A 1 187 ? -1.619 26.961 -5.153 1.00 72.06 187 ARG A O 1
ATOM 1463 N N . THR A 1 188 ? -2.157 26.142 -3.142 1.00 73.50 188 THR A N 1
ATOM 1464 C CA . THR A 1 188 ? -0.955 26.658 -2.466 1.00 73.50 188 THR A CA 1
ATOM 1465 C C . THR A 1 188 ? -0.071 25.591 -1.838 1.00 73.50 188 THR A C 1
ATOM 1467 O O . THR A 1 188 ? 1.121 25.860 -1.690 1.00 73.50 188 THR A O 1
ATOM 1470 N N . SER A 1 189 ? -0.603 24.408 -1.528 1.00 72.19 189 SER A N 1
ATOM 1471 C CA . SER A 1 189 ? 0.108 23.332 -0.818 1.00 72.19 189 SER A CA 1
ATOM 1472 C C . SER A 1 189 ? 1.381 22.853 -1.532 1.00 72.19 189 SER A C 1
ATOM 1474 O O . SER A 1 189 ? 2.433 22.708 -0.907 1.00 72.19 189 SER A O 1
ATOM 1476 N N . THR A 1 190 ? 1.335 22.692 -2.857 1.00 79.81 190 THR A N 1
ATOM 1477 C CA . THR A 1 190 ? 2.461 22.194 -3.674 1.00 79.81 190 THR A CA 1
ATOM 1478 C C . THR A 1 190 ? 3.024 23.239 -4.639 1.00 79.81 190 THR A C 1
ATOM 1480 O O . THR A 1 190 ? 3.813 22.924 -5.535 1.00 79.81 190 THR A O 1
ATOM 1483 N N . ALA A 1 191 ? 2.673 24.516 -4.451 1.00 82.62 191 ALA A N 1
ATOM 1484 C CA . ALA A 1 191 ? 3.036 25.588 -5.372 1.00 82.62 191 ALA A CA 1
ATOM 1485 C C . ALA A 1 191 ? 4.557 25.678 -5.597 1.00 82.62 191 ALA A C 1
ATOM 1487 O O . ALA A 1 191 ? 5.347 25.946 -4.687 1.00 82.62 191 ALA A O 1
ATOM 1488 N N . GLY A 1 192 ? 4.978 25.494 -6.851 1.00 85.19 192 GLY A N 1
ATOM 1489 C CA . GLY A 1 192 ? 6.387 25.547 -7.238 1.00 85.19 192 GLY A CA 1
ATOM 1490 C C . GLY A 1 192 ? 7.203 24.298 -6.886 1.00 85.19 192 GLY A C 1
ATOM 1491 O O . GLY A 1 192 ? 8.426 24.329 -7.070 1.00 85.19 192 GLY A O 1
ATOM 1492 N N . ALA A 1 193 ? 6.566 23.228 -6.410 1.00 93.38 193 ALA A N 1
ATOM 1493 C CA . ALA A 1 193 ? 7.147 21.899 -6.269 1.00 93.38 193 ALA A CA 1
ATOM 1494 C C . ALA A 1 193 ? 6.836 21.032 -7.504 1.00 93.38 193 ALA A C 1
ATOM 1496 O O . ALA A 1 193 ? 5.981 21.359 -8.323 1.00 93.38 193 ALA A O 1
ATOM 1497 N N . ILE A 1 194 ? 7.584 19.944 -7.679 1.00 97.50 194 ILE A N 1
ATOM 1498 C CA . ILE A 1 194 ? 7.431 19.007 -8.797 1.00 97.50 194 ILE A CA 1
ATOM 1499 C C . ILE A 1 194 ? 7.218 17.619 -8.215 1.00 97.50 194 ILE A C 1
ATOM 1501 O O . ILE A 1 194 ? 8.123 17.075 -7.576 1.00 97.50 194 ILE A O 1
ATOM 1505 N N . HIS A 1 195 ? 6.036 17.053 -8.450 1.00 98.25 195 HIS A N 1
ATOM 1506 C CA . HIS A 1 195 ? 5.687 15.702 -8.027 1.00 98.25 195 HIS A CA 1
ATOM 1507 C C . HIS A 1 195 ? 6.756 14.691 -8.445 1.00 98.25 195 HIS A C 1
ATOM 1509 O O . HIS A 1 195 ? 7.233 14.713 -9.584 1.00 98.25 195 HIS A O 1
ATOM 1515 N N . HIS A 1 196 ? 7.140 13.803 -7.525 1.00 98.12 196 HIS A N 1
ATOM 1516 C CA . HIS A 1 196 ? 8.261 12.876 -7.730 1.00 98.12 196 HIS A CA 1
ATOM 1517 C C . HIS A 1 196 ? 8.063 11.998 -8.973 1.00 98.12 196 HIS A C 1
ATOM 1519 O O . HIS A 1 196 ? 9.001 11.806 -9.745 1.00 98.12 196 HIS A O 1
ATOM 1525 N N . PHE A 1 197 ? 6.820 11.586 -9.233 1.00 98.50 197 PHE A N 1
ATOM 1526 C CA . PHE A 1 197 ? 6.470 10.737 -10.364 1.00 98.50 197 PHE A CA 1
ATOM 1527 C C . PHE A 1 197 ? 6.488 11.457 -11.722 1.00 98.50 197 PHE A C 1
ATOM 1529 O O . PHE A 1 197 ? 6.345 10.812 -12.753 1.00 98.50 197 PHE A O 1
ATOM 1536 N N . LEU A 1 198 ? 6.687 12.780 -11.767 1.00 98.50 198 LEU A N 1
ATOM 1537 C CA . LEU A 1 198 ? 6.897 13.516 -13.022 1.00 98.50 198 LEU A CA 1
ATOM 1538 C C . LEU A 1 198 ? 8.365 13.498 -13.468 1.00 98.50 198 LEU A C 1
ATOM 1540 O O . LEU A 1 198 ? 8.674 13.855 -14.608 1.00 98.50 198 LEU A O 1
ATOM 1544 N N . LEU A 1 199 ? 9.280 13.087 -12.587 1.00 98.25 199 LEU A N 1
ATOM 1545 C CA . LEU A 1 199 ? 10.718 13.063 -12.834 1.00 98.25 199 LEU A CA 1
ATOM 1546 C C . LEU A 1 199 ? 11.222 11.629 -13.054 1.00 98.25 199 LEU A C 1
ATOM 1548 O O . LEU A 1 199 ? 10.756 10.703 -12.389 1.00 98.25 199 LEU A O 1
ATOM 1552 N N . PRO A 1 200 ? 12.238 11.437 -13.918 1.00 97.81 200 PRO A N 1
ATOM 1553 C CA . PRO A 1 200 ? 12.937 10.162 -14.020 1.00 97.81 200 PRO A CA 1
ATOM 1554 C C . PRO A 1 200 ? 13.516 9.720 -12.674 1.00 97.81 200 PRO A C 1
ATOM 1556 O O . PRO A 1 200 ? 14.259 10.480 -12.038 1.00 97.81 200 PRO A O 1
ATOM 1559 N N . ALA A 1 201 ? 13.211 8.485 -12.272 1.00 97.06 201 ALA A N 1
ATOM 1560 C CA . ALA A 1 201 ? 13.732 7.888 -11.048 1.00 97.06 201 ALA A CA 1
ATOM 1561 C C . ALA A 1 201 ? 15.122 7.271 -11.264 1.00 97.06 201 ALA A C 1
ATOM 1563 O O . ALA A 1 201 ? 15.471 6.831 -12.362 1.00 97.06 201 ALA A O 1
ATOM 1564 N N . ALA A 1 202 ? 15.923 7.198 -10.198 1.00 94.94 202 ALA A N 1
ATOM 1565 C CA . ALA A 1 202 ? 17.256 6.602 -10.265 1.00 94.94 202 ALA A CA 1
ATOM 1566 C C . ALA A 1 202 ? 17.219 5.101 -10.598 1.00 94.94 202 ALA A C 1
ATOM 1568 O O . ALA A 1 202 ? 18.131 4.615 -11.275 1.00 94.94 202 ALA A O 1
ATOM 1569 N N . GLY A 1 203 ? 16.181 4.389 -10.150 1.00 96.12 203 GLY A N 1
ATOM 1570 C CA . GLY A 1 203 ? 15.961 2.962 -10.400 1.00 96.12 203 GLY A CA 1
ATOM 1571 C C . GLY A 1 203 ? 15.151 2.633 -11.658 1.00 96.12 203 GLY A C 1
ATOM 1572 O O . GLY A 1 203 ? 14.750 1.490 -11.854 1.00 96.12 203 GLY A O 1
ATOM 1573 N N . TRP A 1 204 ? 14.911 3.585 -12.559 1.00 98.25 204 TRP A N 1
ATOM 1574 C CA . TRP A 1 204 ? 14.367 3.231 -13.872 1.00 98.25 204 TRP A CA 1
ATOM 1575 C C . TRP A 1 204 ? 15.301 2.270 -14.627 1.00 98.25 204 TRP A C 1
ATOM 1577 O O . TRP A 1 204 ? 16.506 2.509 -14.725 1.00 98.25 204 TRP A O 1
ATOM 1587 N N . GLY A 1 205 ? 14.741 1.181 -15.160 1.00 97.69 205 GLY A N 1
ATOM 1588 C CA . GLY A 1 205 ? 15.479 0.112 -15.837 1.00 97.69 205 GLY A CA 1
ATOM 1589 C C . GLY A 1 205 ? 16.287 -0.781 -14.891 1.00 97.69 205 GLY A C 1
ATOM 1590 O O . GLY A 1 205 ? 17.372 -1.231 -15.260 1.00 97.69 205 GLY A O 1
ATOM 1591 N N . SER A 1 206 ? 15.794 -1.028 -13.673 1.00 97.56 206 SER A N 1
ATOM 1592 C CA . SER A 1 206 ? 16.458 -1.859 -12.649 1.00 97.56 206 SER A CA 1
ATOM 1593 C C . SER A 1 206 ? 16.618 -3.334 -13.054 1.00 97.56 206 SER A C 1
ATOM 1595 O O . SER A 1 206 ? 17.437 -4.052 -12.485 1.00 97.56 206 SER A O 1
ATOM 1597 N N . ALA A 1 207 ? 15.912 -3.795 -14.095 1.00 96.75 207 ALA A N 1
ATOM 1598 C CA . ALA A 1 207 ? 16.031 -5.157 -14.626 1.00 96.75 207 ALA A CA 1
ATOM 1599 C C . ALA A 1 207 ? 17.482 -5.550 -14.984 1.00 96.75 207 ALA A C 1
ATOM 1601 O O . ALA A 1 207 ? 17.853 -6.721 -14.908 1.00 96.75 207 ALA A O 1
ATOM 1602 N N . VAL A 1 208 ? 18.342 -4.570 -15.295 1.00 96.75 208 VAL A N 1
ATOM 1603 C CA . VAL A 1 208 ? 19.775 -4.785 -15.575 1.00 96.75 208 VAL A CA 1
ATOM 1604 C C . VAL A 1 208 ? 20.579 -5.336 -14.390 1.00 96.75 208 VAL A C 1
ATOM 1606 O O . VAL A 1 208 ? 21.692 -5.835 -14.590 1.00 96.75 208 VAL A O 1
ATOM 1609 N N . GLU A 1 209 ? 20.052 -5.229 -13.168 1.00 95.19 209 GLU A N 1
ATOM 1610 C CA . GLU A 1 209 ? 20.680 -5.746 -11.947 1.00 95.19 209 GLU A CA 1
ATOM 1611 C C . GLU A 1 209 ? 20.338 -7.224 -11.687 1.00 95.19 209 GLU A C 1
ATOM 1613 O O . GLU A 1 209 ? 20.912 -7.858 -10.794 1.00 95.19 209 GLU A O 1
ATOM 1618 N N . ALA A 1 210 ? 19.457 -7.821 -12.496 1.00 94.94 210 ALA A N 1
ATOM 1619 C CA . ALA A 1 210 ? 19.152 -9.240 -12.409 1.00 94.94 210 ALA A CA 1
ATOM 1620 C C . ALA A 1 210 ? 20.364 -10.100 -12.785 1.00 94.94 210 ALA A C 1
ATOM 1622 O O . ALA A 1 210 ? 21.073 -9.852 -13.763 1.00 94.94 210 ALA A O 1
ATOM 1623 N N . LYS A 1 211 ? 20.591 -11.169 -12.014 1.00 90.75 211 LYS A N 1
ATOM 1624 C CA . LYS A 1 211 ? 21.751 -12.055 -12.208 1.00 90.75 211 LYS A CA 1
ATOM 1625 C C . LYS A 1 211 ? 21.770 -12.718 -13.587 1.00 90.75 211 LYS A C 1
ATOM 1627 O O . LYS A 1 211 ? 22.846 -12.890 -14.148 1.00 90.75 211 LYS A O 1
ATOM 1632 N N . GLU A 1 212 ? 20.599 -13.064 -14.117 1.00 94.06 212 GLU A N 1
ATOM 1633 C CA . GLU A 1 212 ? 20.455 -13.743 -15.409 1.00 94.06 212 GLU A CA 1
ATOM 1634 C C . GLU A 1 212 ? 20.480 -12.782 -16.605 1.00 94.06 212 GLU A C 1
ATOM 1636 O O . GLU A 1 212 ? 20.759 -13.216 -17.721 1.00 94.06 212 GLU A O 1
ATOM 1641 N N . ALA A 1 213 ? 20.271 -11.476 -16.392 1.00 93.50 213 ALA A N 1
ATOM 1642 C CA . ALA A 1 213 ? 20.129 -10.492 -17.468 1.00 93.50 213 ALA A CA 1
ATOM 1643 C C . ALA A 1 213 ? 21.334 -10.475 -18.418 1.00 93.50 213 ALA A C 1
ATOM 1645 O O . ALA A 1 213 ? 21.189 -10.578 -19.632 1.00 93.50 213 ALA A O 1
ATOM 1646 N N . ARG A 1 214 ? 22.558 -10.462 -17.875 1.00 93.44 214 ARG A N 1
ATOM 1647 C CA . ARG A 1 214 ? 23.789 -10.428 -18.692 1.00 93.44 214 ARG A CA 1
ATOM 1648 C C . ARG A 1 214 ? 24.045 -11.711 -19.480 1.00 93.44 214 ARG A C 1
ATOM 1650 O O . ARG A 1 214 ? 24.848 -11.689 -20.407 1.00 93.44 214 ARG A O 1
ATOM 1657 N N . THR A 1 215 ? 23.434 -12.821 -19.080 1.00 93.50 215 THR A N 1
ATOM 1658 C CA . THR A 1 215 ? 23.613 -14.122 -19.730 1.00 93.50 215 THR A CA 1
ATOM 1659 C C . THR A 1 215 ? 22.501 -14.390 -20.738 1.00 93.50 215 THR A C 1
ATOM 1661 O O . THR A 1 215 ? 22.780 -14.902 -21.820 1.00 93.50 215 THR A O 1
ATOM 1664 N N . LEU A 1 216 ? 21.259 -14.029 -20.407 1.00 95.19 216 LEU A N 1
ATOM 1665 C CA . LEU A 1 216 ? 20.082 -14.296 -21.233 1.00 95.19 216 LEU A CA 1
ATOM 1666 C C . LEU A 1 216 ? 19.700 -13.136 -22.168 1.00 95.19 216 LEU A C 1
ATOM 1668 O O . LEU A 1 216 ? 19.028 -13.385 -23.161 1.00 95.19 216 LEU A O 1
ATOM 1672 N N . ALA A 1 217 ? 20.139 -11.905 -21.916 1.00 96.38 217 ALA A N 1
ATOM 1673 C CA . ALA A 1 217 ? 19.821 -10.741 -22.754 1.00 96.38 217 ALA A CA 1
ATOM 1674 C C . ALA A 1 217 ? 20.945 -9.682 -22.697 1.00 96.38 217 ALA A C 1
ATOM 1676 O O . ALA A 1 217 ? 20.761 -8.593 -22.142 1.00 96.38 217 ALA A O 1
ATOM 1677 N N . PRO A 1 218 ? 22.173 -10.010 -23.158 1.00 96.75 218 PRO A N 1
ATOM 1678 C CA . PRO A 1 218 ? 23.336 -9.137 -22.993 1.00 96.75 218 PRO A CA 1
ATOM 1679 C C . PRO A 1 218 ? 23.199 -7.792 -23.720 1.00 96.75 218 PRO A C 1
ATOM 1681 O O . PRO A 1 218 ? 23.611 -6.766 -23.166 1.00 96.75 218 PRO A O 1
ATOM 1684 N N . ASP A 1 219 ? 22.625 -7.787 -24.924 1.00 96.75 219 ASP A N 1
ATOM 1685 C CA . ASP A 1 219 ? 22.512 -6.592 -25.764 1.00 96.75 219 ASP A CA 1
ATOM 1686 C C . ASP A 1 219 ? 21.414 -5.659 -25.235 1.00 96.75 219 ASP A C 1
ATOM 1688 O O . ASP A 1 219 ? 21.646 -4.459 -25.054 1.00 96.75 219 ASP A O 1
ATOM 1692 N N . GLU A 1 220 ? 20.266 -6.219 -24.859 1.00 97.19 220 GLU A N 1
ATOM 1693 C CA . GLU A 1 220 ? 19.135 -5.513 -24.250 1.00 97.19 220 GLU A CA 1
ATOM 1694 C C . GLU A 1 220 ? 19.537 -4.933 -22.888 1.00 97.19 220 GLU A C 1
ATOM 1696 O O . GLU A 1 220 ? 19.286 -3.761 -22.596 1.00 97.19 220 GLU A O 1
ATOM 1701 N N . THR A 1 221 ? 20.280 -5.701 -22.081 1.00 97.56 221 THR A N 1
ATOM 1702 C CA . THR A 1 221 ? 20.848 -5.225 -20.809 1.00 97.56 221 THR A CA 1
ATOM 1703 C C . THR A 1 221 ? 21.790 -4.039 -21.026 1.00 97.56 221 THR A C 1
ATOM 1705 O O . THR A 1 221 ? 21.766 -3.064 -20.265 1.00 97.56 221 THR A O 1
ATOM 1708 N N . ALA A 1 222 ? 22.646 -4.095 -22.051 1.00 97.56 222 ALA A N 1
ATOM 1709 C CA . ALA A 1 222 ? 23.566 -3.006 -22.371 1.00 97.56 222 ALA A CA 1
ATOM 1710 C C . ALA A 1 222 ? 22.819 -1.750 -22.850 1.00 97.56 222 ALA A C 1
ATOM 1712 O O . ALA A 1 222 ? 23.148 -0.638 -22.413 1.00 97.56 222 ALA A O 1
ATOM 1713 N N . ALA A 1 223 ? 21.795 -1.922 -23.690 1.00 97.44 223 ALA A N 1
ATOM 1714 C CA . ALA A 1 223 ? 20.938 -0.846 -24.175 1.00 97.44 223 ALA A CA 1
ATOM 1715 C C . ALA A 1 223 ? 20.177 -0.167 -23.025 1.00 97.44 223 ALA A C 1
ATOM 1717 O O . ALA A 1 223 ? 20.279 1.055 -22.862 1.00 97.44 223 ALA A O 1
ATOM 1718 N N . LEU A 1 224 ? 19.517 -0.944 -22.159 1.00 97.62 224 LEU A N 1
ATOM 1719 C CA . LEU A 1 224 ? 18.751 -0.427 -21.020 1.00 97.62 224 LEU A CA 1
ATOM 1720 C C . LEU A 1 224 ? 19.653 0.308 -20.016 1.00 97.62 224 LEU A C 1
ATOM 1722 O O . LEU A 1 224 ? 19.321 1.393 -19.533 1.00 97.62 224 LEU A O 1
ATOM 1726 N N . LYS A 1 225 ? 20.866 -0.205 -19.778 1.00 96.69 225 LYS A N 1
ATOM 1727 C CA . LYS A 1 225 ? 21.868 0.467 -18.937 1.00 96.69 225 LYS A CA 1
ATOM 1728 C C . LYS A 1 225 ? 22.340 1.799 -19.525 1.00 96.69 225 LYS A C 1
ATOM 1730 O O . LYS A 1 225 ? 22.617 2.741 -18.776 1.00 96.69 225 LYS A O 1
ATOM 1735 N N . SER A 1 226 ? 22.471 1.884 -20.850 1.00 97.12 226 SER A N 1
ATOM 1736 C CA . SER A 1 226 ? 22.790 3.138 -21.541 1.00 97.12 226 SER A CA 1
ATOM 1737 C C . SER A 1 226 ? 21.649 4.145 -21.392 1.00 97.12 226 SER A C 1
ATOM 1739 O O . SER A 1 226 ? 21.890 5.289 -21.001 1.00 97.12 226 SER A O 1
ATOM 1741 N N . TRP A 1 227 ? 20.409 3.699 -21.607 1.00 98.00 227 TRP A N 1
ATOM 1742 C CA . TRP A 1 227 ? 19.209 4.515 -21.441 1.00 98.00 227 TRP A CA 1
ATOM 1743 C C . TRP A 1 227 ? 19.068 5.078 -20.017 1.00 98.00 227 TRP A C 1
ATOM 1745 O O . TRP A 1 227 ? 18.947 6.296 -19.862 1.00 98.00 227 TRP A O 1
ATOM 1755 N N . ARG A 1 228 ? 19.216 4.242 -18.976 1.00 95.88 228 ARG A N 1
ATOM 1756 C CA . ARG A 1 228 ? 19.143 4.643 -17.552 1.00 95.88 228 ARG A CA 1
ATOM 1757 C C . ARG A 1 228 ? 20.059 5.829 -17.220 1.00 95.88 228 ARG A C 1
ATOM 1759 O O . ARG A 1 228 ? 19.702 6.736 -16.464 1.00 95.88 228 ARG A O 1
ATOM 1766 N N . ARG A 1 229 ? 21.256 5.866 -17.815 1.00 94.38 229 ARG A N 1
ATOM 1767 C CA . ARG A 1 229 ? 22.224 6.965 -17.629 1.00 94.38 229 ARG A CA 1
ATOM 1768 C C . ARG A 1 229 ? 21.799 8.255 -18.325 1.00 94.38 229 ARG A C 1
ATOM 1770 O O . ARG A 1 229 ? 22.096 9.336 -17.824 1.00 94.38 229 ARG A O 1
ATOM 1777 N N . GLN A 1 230 ? 21.156 8.146 -19.483 1.00 95.50 230 GLN A N 1
ATOM 1778 C CA . GLN A 1 230 ? 20.754 9.292 -20.295 1.00 95.50 230 GLN A CA 1
ATOM 1779 C C . GLN A 1 230 ? 19.470 9.936 -19.766 1.00 95.50 230 GLN A C 1
ATOM 1781 O O . GLN A 1 230 ? 19.404 11.163 -19.671 1.00 95.50 230 GLN A O 1
ATOM 1786 N N . VAL A 1 231 ? 18.477 9.129 -19.376 1.00 96.38 231 VAL A N 1
ATOM 1787 C CA . VAL A 1 231 ? 17.155 9.612 -18.943 1.00 96.38 231 VAL A CA 1
ATOM 1788 C C . VAL A 1 231 ? 17.220 10.414 -17.638 1.00 96.38 231 VAL A C 1
ATOM 1790 O O . VAL A 1 231 ? 16.510 11.400 -17.486 1.00 96.38 231 VAL A O 1
ATOM 1793 N N . THR A 1 232 ? 18.162 10.096 -16.745 1.00 94.50 232 THR A N 1
ATOM 1794 C CA . THR A 1 232 ? 18.395 10.797 -15.465 1.00 94.50 232 THR A CA 1
ATOM 1795 C C . THR A 1 232 ? 19.247 12.073 -15.604 1.00 94.50 232 THR A C 1
ATOM 1797 O O . THR A 1 232 ? 19.902 12.530 -14.659 1.00 94.50 232 THR A O 1
ATOM 1800 N N . SER A 1 233 ? 19.297 12.662 -16.801 1.00 92.25 233 SER A N 1
ATOM 1801 C CA . SER A 1 233 ? 20.011 13.918 -17.058 1.00 92.25 233 SER A CA 1
ATOM 1802 C C . SER A 1 233 ? 19.311 15.119 -16.422 1.00 92.25 233 SER A C 1
ATOM 1804 O O . SER A 1 233 ? 18.107 15.113 -16.178 1.00 92.25 233 SER A O 1
ATOM 1806 N N . LYS A 1 234 ? 20.076 16.185 -16.161 1.00 92.06 234 LYS A N 1
ATOM 1807 C CA . LYS A 1 234 ? 19.519 17.422 -15.607 1.00 92.06 234 LYS A CA 1
ATOM 1808 C C . LYS A 1 234 ? 18.519 18.051 -16.596 1.00 92.06 234 LYS A C 1
ATOM 1810 O O . LYS A 1 234 ? 18.912 18.256 -17.746 1.00 92.06 234 LYS A O 1
ATOM 1815 N N . PRO A 1 235 ? 17.292 18.413 -16.165 1.00 94.50 235 PRO A N 1
ATOM 1816 C CA . PRO A 1 235 ? 16.348 19.114 -17.020 1.00 94.50 235 PRO A CA 1
ATOM 1817 C C . PRO A 1 235 ? 16.924 20.441 -17.522 1.00 94.50 235 PRO A C 1
ATOM 1819 O O . PRO A 1 235 ? 17.567 21.196 -16.785 1.00 94.50 235 PRO A O 1
ATOM 1822 N N . THR A 1 236 ? 16.658 20.753 -18.786 1.00 95.25 236 THR A N 1
ATOM 1823 C CA . THR A 1 236 ? 16.859 22.099 -19.332 1.00 95.25 236 THR A CA 1
ATOM 1824 C C . THR A 1 236 ? 15.891 23.092 -18.681 1.00 95.25 236 THR A C 1
ATOM 1826 O O . THR A 1 236 ? 14.885 22.705 -18.092 1.00 95.25 236 THR A O 1
ATOM 1829 N N . LYS A 1 237 ? 16.145 24.400 -18.827 1.00 93.56 237 LYS A N 1
ATOM 1830 C CA . LYS A 1 237 ? 15.231 25.434 -18.310 1.00 93.56 237 LYS A CA 1
ATOM 1831 C C . LYS A 1 237 ? 13.810 25.296 -18.879 1.00 93.56 237 LYS A C 1
ATOM 1833 O O . LYS A 1 237 ? 12.854 25.465 -18.138 1.00 93.56 237 LYS A O 1
ATOM 1838 N N . ALA A 1 238 ? 13.685 24.955 -20.164 1.00 93.75 238 ALA A N 1
ATOM 1839 C CA . ALA A 1 238 ? 12.390 24.735 -20.806 1.00 93.75 238 ALA A CA 1
ATOM 1840 C C . ALA A 1 238 ? 11.665 23.507 -20.232 1.00 93.75 238 ALA A C 1
ATOM 1842 O O . ALA A 1 238 ? 10.479 23.586 -19.932 1.00 93.75 238 ALA A O 1
ATOM 1843 N N . GLN A 1 239 ? 12.388 22.403 -20.014 1.00 95.50 239 GLN A N 1
ATOM 1844 C CA . GLN A 1 239 ? 11.825 21.210 -19.373 1.00 95.50 239 GLN A CA 1
ATOM 1845 C C . GLN A 1 239 ? 11.409 21.481 -17.925 1.00 95.50 239 GLN A C 1
ATOM 1847 O O . GLN A 1 239 ? 10.368 21.000 -17.504 1.00 95.50 239 GLN A O 1
ATOM 1852 N N . LEU A 1 240 ? 12.180 22.276 -17.175 1.00 94.94 240 LEU A N 1
ATOM 1853 C CA . LEU A 1 240 ? 11.816 22.662 -15.811 1.00 94.94 240 LEU A CA 1
ATOM 1854 C C . LEU A 1 240 ? 10.516 23.477 -15.774 1.00 94.94 240 LEU A C 1
ATOM 1856 O O . LEU A 1 240 ? 9.666 23.211 -14.935 1.00 94.94 240 LEU A O 1
ATOM 1860 N N . THR A 1 241 ? 10.341 24.436 -16.688 1.00 93.50 241 THR A N 1
ATOM 1861 C CA . THR A 1 241 ? 9.079 25.183 -16.809 1.00 93.50 241 THR A CA 1
ATOM 1862 C C . THR A 1 241 ? 7.916 24.250 -17.138 1.00 93.50 241 THR A C 1
ATOM 1864 O O . THR A 1 241 ? 6.913 24.275 -16.441 1.00 93.50 241 THR A O 1
ATOM 1867 N N . ALA A 1 242 ? 8.076 23.368 -18.125 1.00 95.00 242 ALA A N 1
ATOM 1868 C CA . ALA A 1 242 ? 7.042 22.402 -18.487 1.00 95.00 242 ALA A CA 1
ATOM 1869 C C . ALA A 1 242 ? 6.700 21.422 -17.345 1.00 95.00 242 ALA A C 1
ATOM 1871 O O . ALA A 1 242 ? 5.538 21.070 -17.179 1.00 95.00 242 ALA A O 1
ATOM 1872 N N . LEU A 1 243 ? 7.675 21.011 -16.528 1.00 96.12 243 LEU A N 1
ATOM 1873 C CA . LEU A 1 243 ? 7.423 20.197 -15.334 1.00 96.12 243 LEU A CA 1
ATOM 1874 C C . LEU A 1 243 ? 6.580 20.936 -14.292 1.00 96.12 243 LEU A C 1
ATOM 1876 O O . LEU A 1 243 ? 5.726 20.312 -13.677 1.00 96.12 243 LEU A O 1
ATOM 1880 N N . LEU A 1 244 ? 6.804 22.239 -14.101 1.00 94.19 244 LEU A N 1
ATOM 1881 C CA . LEU A 1 244 ? 6.001 23.060 -13.189 1.00 94.19 244 LEU A CA 1
ATOM 1882 C C . LEU A 1 244 ? 4.569 23.235 -13.708 1.00 94.19 244 LEU A C 1
ATOM 1884 O O . LEU A 1 244 ? 3.627 23.078 -12.942 1.00 94.19 244 LEU A O 1
ATOM 1888 N N . GLU A 1 245 ? 4.400 23.477 -15.011 1.00 92.31 245 GLU A N 1
ATOM 1889 C CA . GLU A 1 245 ? 3.072 23.550 -15.642 1.00 92.31 245 GLU A CA 1
ATOM 1890 C C . GLU A 1 245 ? 2.293 22.238 -15.474 1.00 92.31 245 GLU A C 1
ATOM 1892 O O . GLU A 1 245 ? 1.093 22.256 -15.217 1.00 92.31 245 GLU A O 1
ATOM 1897 N N . VAL A 1 246 ? 2.967 21.092 -15.616 1.00 95.56 246 VAL A N 1
ATOM 1898 C CA . VAL A 1 246 ? 2.350 19.774 -15.416 1.00 95.56 246 VAL A CA 1
ATOM 1899 C C . VAL A 1 246 ? 2.110 19.482 -13.932 1.00 95.56 246 VAL A C 1
ATOM 1901 O O . VAL A 1 246 ? 1.098 18.872 -13.600 1.00 95.56 246 VAL A O 1
ATOM 1904 N N . ALA A 1 247 ? 2.990 19.919 -13.028 1.00 95.06 247 ALA A N 1
ATOM 1905 C CA . ALA A 1 247 ? 2.799 19.745 -11.589 1.00 95.06 247 ALA A CA 1
ATOM 1906 C C . ALA A 1 247 ? 1.534 20.462 -11.092 1.00 95.06 247 ALA A C 1
ATOM 1908 O O . ALA A 1 247 ? 0.769 19.864 -10.343 1.00 95.06 247 ALA A O 1
ATOM 1909 N N . ASP A 1 248 ? 1.248 21.667 -11.589 1.00 91.38 248 ASP A N 1
ATOM 1910 C CA . ASP A 1 248 ? -0.011 22.363 -11.291 1.00 91.38 248 ASP A CA 1
ATOM 1911 C C . ASP A 1 248 ? -1.235 21.601 -11.828 1.00 91.38 248 ASP A C 1
ATOM 1913 O O . ASP A 1 248 ? -2.301 21.593 -11.209 1.00 91.38 248 ASP A O 1
ATOM 1917 N N . ARG A 1 249 ? -1.099 20.945 -12.989 1.00 94.44 249 ARG A N 1
ATOM 1918 C CA . ARG A 1 249 ? -2.160 20.099 -13.556 1.00 94.44 249 ARG A CA 1
ATOM 1919 C C . ARG A 1 249 ? -2.406 18.845 -12.728 1.00 94.44 249 ARG A C 1
ATOM 1921 O O . ARG A 1 249 ? -3.558 18.432 -12.633 1.00 94.44 249 ARG A O 1
ATOM 1928 N N . VAL A 1 250 ? -1.370 18.265 -12.120 1.00 96.06 250 VAL A N 1
ATOM 1929 C CA . VAL A 1 250 ? -1.526 17.127 -11.203 1.00 96.06 250 VAL A CA 1
ATOM 1930 C C . VAL A 1 250 ? -2.494 17.483 -10.078 1.00 96.06 250 VAL A C 1
ATOM 1932 O O . VAL A 1 250 ? -3.449 16.740 -9.879 1.00 96.06 250 VAL A O 1
ATOM 1935 N N . GLU A 1 251 ? -2.317 18.638 -9.432 1.00 93.19 251 GLU A N 1
ATOM 1936 C CA . GLU A 1 251 ? -3.203 19.101 -8.353 1.00 93.19 251 GLU A CA 1
ATOM 1937 C C . GLU A 1 251 ? -4.656 19.203 -8.806 1.00 93.19 251 GLU A C 1
ATOM 1939 O O . GLU A 1 251 ? -5.547 18.650 -8.172 1.00 93.19 251 GLU A O 1
ATOM 1944 N N . VAL A 1 252 ? -4.907 19.859 -9.944 1.00 92.00 252 VAL A N 1
ATOM 1945 C CA . VAL A 1 252 ? -6.272 20.032 -10.467 1.00 92.00 252 VAL A CA 1
ATOM 1946 C C . VAL A 1 252 ? -6.939 18.679 -10.715 1.00 92.00 252 VAL A C 1
ATOM 1948 O O . VAL A 1 252 ? -8.078 18.454 -10.307 1.00 92.00 252 VAL A O 1
ATOM 1951 N N . LEU A 1 253 ? -6.222 17.752 -11.348 1.00 95.56 253 LEU A N 1
ATOM 1952 C CA . LEU A 1 253 ? -6.745 16.415 -11.614 1.00 95.56 253 LEU A CA 1
ATOM 1953 C C . LEU A 1 253 ? -6.951 15.613 -10.322 1.00 95.56 253 LEU A C 1
ATOM 1955 O O . LEU A 1 253 ? -7.896 14.827 -10.245 1.00 95.56 253 LEU A O 1
ATOM 1959 N N . TRP A 1 254 ? -6.121 15.831 -9.300 1.00 95.75 254 TRP A N 1
ATOM 1960 C CA . TRP A 1 254 ? -6.263 15.161 -8.008 1.00 95.75 254 TRP A CA 1
ATOM 1961 C C . TRP A 1 254 ? -7.488 15.670 -7.254 1.00 95.75 254 TRP A C 1
ATOM 1963 O O . TRP A 1 254 ? -8.193 14.874 -6.642 1.00 95.75 254 TRP A O 1
ATOM 1973 N N . GLN A 1 255 ? -7.806 16.964 -7.359 1.00 93.56 255 GLN A N 1
ATOM 1974 C CA . GLN A 1 255 ? -9.037 17.532 -6.801 1.00 93.56 255 GLN A CA 1
ATOM 1975 C C . GLN A 1 255 ? -10.289 16.943 -7.461 1.00 93.56 255 GLN A C 1
ATOM 1977 O O . GLN A 1 255 ? -11.227 16.562 -6.758 1.00 93.56 255 GLN A O 1
ATOM 1982 N N . PHE A 1 256 ? -10.294 16.795 -8.793 1.00 94.25 256 PHE A N 1
ATOM 1983 C CA . PHE A 1 256 ? -11.377 16.096 -9.497 1.00 94.25 256 PHE A CA 1
ATOM 1984 C C . PHE A 1 256 ? -11.487 14.632 -9.059 1.00 94.25 256 PHE A C 1
ATOM 1986 O O . PHE A 1 256 ? -12.589 14.164 -8.773 1.00 94.25 256 PHE A O 1
ATOM 1993 N N . ALA A 1 257 ? -10.361 13.918 -8.960 1.00 96.00 257 ALA A N 1
ATOM 1994 C CA . ALA A 1 257 ? -10.336 12.526 -8.515 1.00 96.00 257 ALA A CA 1
ATOM 1995 C C . ALA A 1 257 ? -10.855 12.369 -7.074 1.00 96.00 257 ALA A C 1
ATOM 1997 O O . ALA A 1 257 ? -11.730 11.540 -6.827 1.00 96.00 257 ALA A O 1
ATOM 1998 N N . LEU A 1 258 ? -10.384 13.205 -6.143 1.00 95.50 258 LEU A N 1
ATOM 1999 C CA . LEU A 1 258 ? -10.836 13.221 -4.752 1.00 95.50 258 LEU A CA 1
ATOM 2000 C C . LEU A 1 258 ? -12.334 13.520 -4.668 1.00 95.50 258 LEU A C 1
ATOM 2002 O O . LEU A 1 258 ? -13.068 12.779 -4.016 1.00 95.50 258 LEU A O 1
ATOM 2006 N N . ARG A 1 259 ? -12.814 14.559 -5.363 1.00 92.69 259 ARG A N 1
ATOM 2007 C CA . ARG A 1 259 ? -14.239 14.907 -5.357 1.00 92.69 259 ARG A CA 1
ATOM 2008 C C . ARG A 1 259 ? -15.099 13.783 -5.931 1.00 92.69 259 ARG A C 1
ATOM 2010 O O . ARG A 1 259 ? -16.142 13.464 -5.366 1.00 92.69 259 ARG A O 1
ATOM 2017 N N . ARG A 1 260 ? -14.650 13.148 -7.015 1.00 93.94 260 ARG A N 1
ATOM 2018 C CA . ARG A 1 260 ? -15.338 12.007 -7.630 1.00 93.94 260 ARG A CA 1
ATOM 2019 C C . ARG A 1 260 ? -15.449 10.829 -6.667 1.00 93.94 260 ARG A C 1
ATOM 2021 O O . ARG A 1 260 ? -16.528 10.255 -6.553 1.00 93.94 260 ARG A O 1
ATOM 2028 N N . LEU A 1 261 ? -14.374 10.503 -5.947 1.00 94.75 261 LEU A N 1
ATOM 2029 C CA . LEU A 1 261 ? -14.379 9.436 -4.942 1.00 94.75 261 LEU A CA 1
ATOM 2030 C C . LEU A 1 261 ? -15.273 9.775 -3.739 1.00 94.75 261 LEU A C 1
ATOM 2032 O O . LEU A 1 261 ? -16.011 8.908 -3.287 1.00 94.75 261 LEU A O 1
ATOM 2036 N N . GLN A 1 262 ? -15.291 11.030 -3.277 1.00 92.88 262 GLN A N 1
ATOM 2037 C CA . GLN A 1 262 ? -16.201 11.471 -2.209 1.00 92.88 262 GLN A CA 1
ATOM 2038 C C . GLN A 1 262 ? -17.677 11.297 -2.595 1.00 92.88 262 GLN A C 1
ATOM 2040 O O . GLN A 1 262 ? -18.463 10.776 -1.803 1.00 92.88 262 GLN A O 1
ATOM 2045 N N . ILE A 1 263 ? -18.062 11.711 -3.811 1.00 90.69 263 ILE A N 1
ATOM 2046 C CA . ILE A 1 263 ? -19.438 11.514 -4.292 1.00 90.69 263 ILE A CA 1
ATOM 2047 C C . ILE A 1 263 ? -19.718 10.017 -4.467 1.00 90.69 263 ILE A C 1
ATOM 2049 O O . ILE A 1 263 ? -20.771 9.552 -4.050 1.00 90.69 263 ILE A O 1
ATOM 2053 N N . ALA A 1 264 ? -18.776 9.247 -5.022 1.00 91.94 264 ALA A N 1
ATOM 2054 C CA . ALA A 1 264 ? -18.932 7.804 -5.199 1.00 91.94 264 ALA A CA 1
ATOM 2055 C C . ALA A 1 264 ? -19.157 7.064 -3.867 1.00 91.94 264 ALA A C 1
ATOM 2057 O O . ALA A 1 264 ? -20.064 6.239 -3.790 1.00 91.94 264 ALA A O 1
ATOM 2058 N N . GLU A 1 265 ? -18.388 7.374 -2.819 1.00 90.81 265 GLU A N 1
ATOM 2059 C CA . GLU A 1 265 ? -18.584 6.807 -1.476 1.00 90.81 265 GLU A CA 1
ATOM 2060 C C . GLU A 1 265 ? -19.945 7.192 -0.891 1.00 90.81 265 GLU A C 1
ATOM 2062 O O . GLU A 1 265 ? -20.668 6.325 -0.398 1.00 90.81 265 GLU A O 1
ATOM 2067 N N . SER A 1 266 ? -20.330 8.469 -0.994 1.00 89.12 266 SER A N 1
ATOM 2068 C CA . SER A 1 266 ? -21.634 8.949 -0.524 1.00 89.12 266 SER A CA 1
ATOM 2069 C C . SER A 1 266 ? -22.792 8.252 -1.244 1.00 89.12 266 SER A C 1
ATOM 2071 O O . SER A 1 266 ? -23.767 7.859 -0.608 1.00 89.12 266 SER A O 1
ATOM 2073 N N . GLU A 1 267 ? -22.692 8.079 -2.564 1.00 88.31 267 GLU A N 1
ATOM 2074 C CA . GLU A 1 267 ? -23.725 7.455 -3.397 1.00 88.31 267 GLU A CA 1
ATOM 2075 C C . GLU A 1 267 ? -23.796 5.933 -3.212 1.00 88.31 267 GLU A C 1
ATOM 2077 O O . GLU A 1 267 ? -24.880 5.351 -3.264 1.00 88.31 267 GLU A O 1
ATOM 2082 N N . ALA A 1 268 ? -22.661 5.285 -2.937 1.00 87.44 268 ALA A N 1
ATOM 2083 C CA . ALA A 1 268 ? -22.590 3.859 -2.626 1.00 87.44 268 ALA A CA 1
ATOM 2084 C C . ALA A 1 268 ? -23.007 3.530 -1.178 1.00 87.44 268 ALA A C 1
ATOM 2086 O O . ALA A 1 268 ? -23.277 2.361 -0.866 1.00 87.44 268 ALA A O 1
ATOM 2087 N N . ARG A 1 269 ? -23.074 4.539 -0.295 1.00 87.50 269 ARG A N 1
ATOM 2088 C CA . ARG A 1 269 ? -23.423 4.379 1.120 1.00 87.50 269 ARG A CA 1
ATOM 2089 C C . ARG A 1 269 ? -24.815 3.774 1.275 1.00 87.50 269 ARG A C 1
ATOM 2091 O O . ARG A 1 269 ? -25.802 4.242 0.711 1.00 87.50 269 ARG A O 1
ATOM 2098 N N . ARG A 1 270 ? -24.899 2.724 2.091 1.00 85.00 270 ARG A N 1
ATOM 2099 C CA . ARG A 1 270 ? -26.145 2.001 2.382 1.00 85.00 270 ARG A CA 1
ATOM 2100 C C . ARG A 1 270 ? -26.784 2.512 3.667 1.00 85.00 270 ARG A C 1
ATOM 2102 O O . ARG A 1 270 ? -26.083 2.702 4.656 1.00 85.00 270 ARG A O 1
ATOM 2109 N N . ASP A 1 271 ? -28.108 2.649 3.656 1.00 86.38 271 ASP A N 1
ATOM 2110 C CA . ASP A 1 271 ? -28.889 2.878 4.872 1.00 86.38 271 ASP A CA 1
ATOM 2111 C C . ASP A 1 271 ? -28.916 1.595 5.714 1.00 86.38 271 ASP A C 1
ATOM 2113 O O . ASP A 1 271 ? -29.534 0.593 5.337 1.00 86.38 271 ASP A O 1
ATOM 2117 N N . ILE A 1 272 ? -28.188 1.603 6.830 1.00 89.44 272 ILE A N 1
ATOM 2118 C CA . ILE A 1 272 ? -28.146 0.503 7.792 1.00 89.44 272 ILE A CA 1
ATOM 2119 C C . ILE A 1 272 ? -28.503 1.093 9.155 1.00 89.44 272 ILE A C 1
ATOM 2121 O O . ILE A 1 272 ? -27.704 1.845 9.712 1.00 89.44 272 ILE A O 1
ATOM 2125 N N . PRO A 1 273 ? -29.674 0.754 9.725 1.00 90.94 273 PRO A N 1
ATOM 2126 C CA . PRO A 1 273 ? -30.077 1.295 11.011 1.00 90.94 273 PRO A CA 1
ATOM 2127 C C . PRO A 1 273 ? -29.175 0.730 12.107 1.00 90.94 273 PRO A C 1
ATOM 2129 O O . PRO A 1 273 ? -29.200 -0.472 12.382 1.00 90.94 273 PRO A O 1
ATOM 2132 N N . VAL A 1 274 ? -28.402 1.606 12.740 1.00 94.31 274 VAL A N 1
ATOM 2133 C CA . VAL A 1 274 ? -27.527 1.278 13.866 1.00 94.31 274 VAL A CA 1
ATOM 2134 C C . VAL A 1 274 ? -28.177 1.752 15.166 1.00 94.31 274 VAL A C 1
ATOM 2136 O O . VAL A 1 274 ? -28.678 2.871 15.264 1.00 94.31 274 VAL A O 1
ATOM 2139 N N . TRP A 1 275 ? -28.218 0.878 16.175 1.00 95.31 275 TRP A N 1
ATOM 2140 C CA . TRP A 1 275 ? -28.854 1.190 17.453 1.00 95.31 275 TRP A CA 1
ATOM 2141 C C . TRP A 1 275 ? -28.166 2.371 18.142 1.00 95.31 275 TRP A C 1
ATOM 2143 O O . TRP A 1 275 ? -26.988 2.297 18.471 1.00 95.31 275 TRP A O 1
ATOM 2153 N N . GLY A 1 276 ? -28.924 3.436 18.405 1.00 92.19 276 GLY A N 1
ATOM 2154 C CA . GLY A 1 276 ? -28.414 4.624 19.084 1.00 92.19 276 GLY A CA 1
ATOM 2155 C C . GLY A 1 276 ? -27.626 5.585 18.191 1.00 92.19 276 GLY A C 1
ATOM 2156 O O . GLY A 1 276 ? -27.121 6.562 18.732 1.00 92.19 276 GLY A O 1
ATOM 2157 N N . HIS A 1 277 ? -27.546 5.356 16.880 1.00 92.81 277 HIS A N 1
ATOM 2158 C CA . HIS A 1 277 ? -26.963 6.276 15.897 1.00 92.81 277 HIS A CA 1
ATOM 2159 C C . HIS A 1 277 ? -28.078 6.991 15.123 1.00 92.81 277 HIS A C 1
ATOM 2161 O O . HIS A 1 277 ? -29.102 6.381 14.793 1.00 92.81 277 HIS A O 1
ATOM 2167 N N . GLU A 1 278 ? -27.902 8.283 14.852 1.00 87.25 278 GLU A N 1
ATOM 2168 C CA . GLU A 1 278 ? -28.815 9.007 13.969 1.00 87.25 278 GLU A CA 1
ATOM 2169 C C . GLU A 1 278 ? -28.526 8.619 12.513 1.00 87.25 278 GLU A C 1
ATOM 2171 O O . GLU A 1 278 ? -27.366 8.623 12.117 1.00 87.25 278 GLU A O 1
ATOM 2176 N N . PRO A 1 279 ? -29.539 8.278 11.695 1.00 78.56 279 PRO A N 1
ATOM 2177 C CA . PRO A 1 279 ? -29.296 7.870 10.317 1.00 78.56 279 PRO A CA 1
ATOM 2178 C C . PRO A 1 279 ? -28.598 8.974 9.520 1.00 78.56 279 PRO A C 1
ATOM 2180 O O . PRO A 1 279 ? -29.107 10.092 9.415 1.00 78.56 279 PRO A O 1
ATOM 2183 N N . GLU A 1 280 ? -27.468 8.646 8.900 1.00 75.31 280 GLU A N 1
ATOM 2184 C CA . GLU A 1 280 ? -26.875 9.505 7.880 1.00 75.31 280 GLU A CA 1
ATOM 2185 C C . GLU A 1 280 ? -27.670 9.428 6.565 1.00 75.31 280 GLU A C 1
ATOM 2187 O O . GLU A 1 280 ? -28.257 8.384 6.256 1.00 75.31 280 GLU A O 1
ATOM 2192 N N . PRO A 1 281 ? -27.671 10.500 5.748 1.00 70.56 281 PRO A N 1
ATOM 2193 C CA . PRO A 1 281 ? -28.264 10.462 4.420 1.00 70.56 281 PRO A CA 1
ATOM 2194 C C . PRO A 1 281 ? -27.666 9.313 3.602 1.00 70.56 281 PRO A C 1
ATOM 2196 O O . PRO A 1 281 ? -26.462 9.274 3.347 1.00 70.56 281 PRO A O 1
ATOM 2199 N N . SER A 1 282 ? -28.504 8.366 3.185 1.00 70.50 282 SER A N 1
ATOM 2200 C CA . SER A 1 282 ? -28.089 7.349 2.227 1.00 70.50 282 SER A CA 1
ATOM 2201 C C . SER A 1 282 ? -28.042 7.941 0.826 1.00 70.50 282 SER A C 1
ATOM 2203 O O . SER A 1 282 ? -28.940 8.693 0.437 1.00 70.50 282 SER A O 1
ATOM 2205 N N . GLY A 1 283 ? -27.032 7.549 0.058 1.00 71.81 283 GLY A N 1
ATOM 2206 C CA . GLY A 1 283 ? -27.001 7.785 -1.375 1.00 71.81 283 GLY A CA 1
ATOM 2207 C C . GLY A 1 283 ? -27.977 6.897 -2.148 1.00 71.81 283 GLY A C 1
ATOM 2208 O O . GLY A 1 283 ? -28.936 6.345 -1.599 1.00 71.81 283 GLY A O 1
ATOM 2209 N N . GLY A 1 284 ? -27.705 6.736 -3.441 1.00 75.12 284 GLY A N 1
ATOM 2210 C CA . GLY A 1 284 ? -28.411 5.798 -4.317 1.00 75.12 284 GLY A CA 1
ATOM 2211 C C . GLY A 1 284 ? -29.014 6.442 -5.563 1.00 75.12 284 GLY A C 1
ATOM 2212 O O . GLY A 1 284 ? -29.730 5.770 -6.307 1.00 75.12 284 GLY A O 1
ATOM 2213 N N . ASN A 1 285 ? -28.722 7.720 -5.814 1.00 76.56 285 ASN A N 1
ATOM 2214 C CA . ASN A 1 285 ? -29.073 8.400 -7.058 1.00 76.56 285 ASN A CA 1
ATOM 2215 C C . ASN A 1 285 ? -28.133 7.983 -8.201 1.00 76.56 285 ASN A C 1
ATOM 2217 O O . ASN A 1 285 ? -28.534 7.981 -9.368 1.00 76.56 285 ASN A O 1
ATOM 2221 N N . VAL A 1 286 ? -26.894 7.600 -7.875 1.00 80.44 286 VAL A N 1
ATOM 2222 C CA . VAL A 1 286 ? -25.914 7.081 -8.837 1.00 80.44 286 VAL A CA 1
ATOM 2223 C C . VAL A 1 286 ? -25.753 5.572 -8.658 1.00 80.44 286 VAL A C 1
ATOM 2225 O O . VAL A 1 286 ? -25.386 5.076 -7.597 1.00 80.44 286 VAL A O 1
ATOM 2228 N N . THR A 1 287 ? -26.028 4.820 -9.722 1.00 85.69 287 THR A N 1
ATOM 2229 C CA . THR A 1 287 ? -25.876 3.360 -9.747 1.00 85.69 287 THR A CA 1
ATOM 2230 C C . THR A 1 287 ? -24.405 2.949 -9.701 1.00 85.69 287 THR A C 1
ATOM 2232 O O . THR A 1 287 ? -23.562 3.632 -10.288 1.00 85.69 287 THR A O 1
ATOM 2235 N N . ARG A 1 288 ? -24.112 1.779 -9.121 1.00 87.69 288 ARG A N 1
ATOM 2236 C CA . ARG A 1 288 ? -22.773 1.164 -9.109 1.00 87.69 288 ARG A CA 1
ATOM 2237 C C . ARG A 1 288 ? -22.118 1.170 -10.492 1.00 87.69 288 ARG A C 1
ATOM 2239 O O . ARG A 1 288 ? -20.970 1.578 -10.614 1.00 87.69 288 ARG A O 1
ATOM 2246 N N . GLU A 1 289 ? -22.857 0.775 -11.522 1.00 89.00 289 GLU A N 1
ATOM 2247 C CA . GLU A 1 289 ? -22.353 0.657 -12.892 1.00 89.00 289 GLU A CA 1
ATOM 2248 C C . GLU A 1 289 ? -21.864 2.014 -13.424 1.00 89.00 289 GLU A C 1
ATOM 2250 O O . GLU A 1 289 ? -20.787 2.099 -14.000 1.00 89.00 289 GLU A O 1
ATOM 2255 N N . ARG A 1 290 ? -22.590 3.104 -13.132 1.00 90.81 290 ARG A N 1
ATOM 2256 C CA . ARG A 1 290 ? -22.178 4.478 -13.486 1.00 90.81 290 ARG A CA 1
ATOM 2257 C C . ARG A 1 290 ? -20.910 4.910 -12.746 1.00 90.81 290 ARG A C 1
ATOM 2259 O O . ARG A 1 290 ? -20.081 5.612 -13.326 1.00 90.81 290 ARG A O 1
ATOM 2266 N N . ILE A 1 291 ? -20.757 4.517 -11.478 1.00 90.88 291 ILE A N 1
ATOM 2267 C CA . ILE A 1 291 ? -19.537 4.792 -10.702 1.00 90.88 291 ILE A CA 1
ATOM 2268 C C . ILE A 1 291 ? -18.352 4.040 -11.316 1.00 90.88 291 ILE A C 1
ATOM 2270 O O . ILE A 1 291 ? -17.309 4.643 -11.567 1.00 90.88 291 ILE A O 1
ATOM 2274 N N . GLU A 1 292 ? -18.518 2.745 -11.592 1.00 92.25 292 GLU A N 1
ATOM 2275 C CA . GLU A 1 292 ? -17.487 1.900 -12.204 1.00 92.25 292 GLU A CA 1
ATOM 2276 C C . GLU A 1 292 ? -17.087 2.414 -13.595 1.00 92.25 292 GLU A C 1
ATOM 2278 O O . GLU A 1 292 ? -15.895 2.573 -13.854 1.00 92.25 292 GLU A O 1
ATOM 2283 N N . GLU A 1 293 ? -18.051 2.759 -14.454 1.00 93.00 293 GLU A N 1
ATOM 2284 C CA . GLU A 1 293 ? -17.807 3.347 -15.778 1.00 93.00 293 GLU A CA 1
ATOM 2285 C C . GLU A 1 293 ? -17.027 4.663 -15.688 1.00 93.00 293 GLU A C 1
ATOM 2287 O O . GLU A 1 293 ? -16.062 4.864 -16.423 1.00 93.00 293 GLU A O 1
ATOM 2292 N N .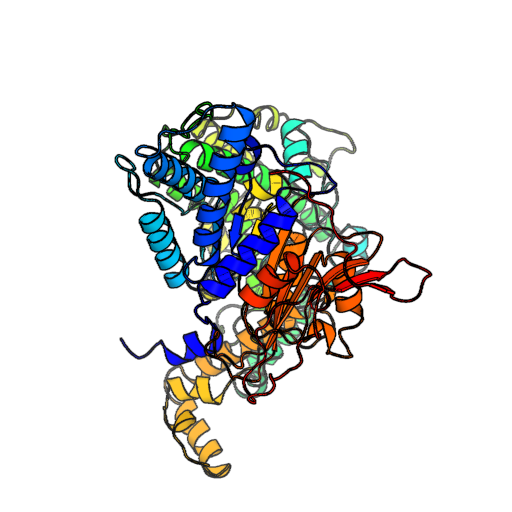 SER A 1 294 ? -17.394 5.545 -14.755 1.00 92.06 294 SER A N 1
ATOM 2293 C CA . SER A 1 294 ? -16.710 6.828 -14.575 1.00 92.06 294 SER A CA 1
ATOM 2294 C C . SER A 1 294 ? -15.281 6.669 -14.056 1.00 92.06 294 SER A C 1
ATOM 2296 O O . SER A 1 294 ? -14.365 7.306 -14.572 1.00 92.06 294 SER A O 1
ATOM 2298 N N . LEU A 1 295 ? -15.059 5.796 -13.068 1.00 92.88 295 LEU A N 1
ATOM 2299 C CA . LEU A 1 295 ? -13.713 5.494 -12.573 1.00 92.88 295 LEU A CA 1
ATOM 2300 C C . LEU A 1 295 ? -12.885 4.706 -13.601 1.00 92.88 295 LEU A C 1
ATOM 2302 O O . LEU A 1 295 ? -11.656 4.680 -13.511 1.00 92.88 295 LEU A O 1
ATOM 2306 N N . ALA A 1 296 ? -13.524 4.055 -14.575 1.00 95.00 296 ALA A N 1
ATOM 2307 C CA . ALA A 1 296 ? -12.878 3.365 -15.688 1.00 95.00 296 ALA A CA 1
ATOM 2308 C C . ALA A 1 296 ? -12.642 4.255 -16.920 1.00 95.00 296 ALA A C 1
ATOM 2310 O O . ALA A 1 296 ? -11.885 3.838 -17.799 1.00 95.00 296 ALA A O 1
ATOM 2311 N N . ASP A 1 297 ? -13.218 5.462 -16.993 1.00 96.56 297 ASP A N 1
ATOM 2312 C CA . ASP A 1 297 ? -13.038 6.351 -18.143 1.00 96.56 297 ASP A CA 1
ATOM 2313 C C . ASP A 1 297 ? -11.561 6.702 -18.318 1.00 96.56 297 ASP A C 1
ATOM 2315 O O . ASP A 1 297 ? -10.980 7.473 -17.553 1.00 96.56 297 ASP A O 1
ATOM 2319 N N . ALA A 1 298 ? -10.957 6.156 -19.374 1.00 97.00 298 ALA A N 1
ATOM 2320 C CA . ALA A 1 298 ? -9.559 6.370 -19.702 1.00 97.00 298 ALA A CA 1
ATOM 2321 C C . ALA A 1 298 ? -9.206 7.857 -19.852 1.00 97.00 298 ALA A C 1
ATOM 2323 O O . ALA A 1 298 ? -8.052 8.211 -19.610 1.00 97.00 298 ALA A O 1
ATOM 2324 N N . ASN A 1 299 ? -10.167 8.704 -20.241 1.00 97.38 299 ASN A N 1
ATOM 2325 C CA . ASN A 1 299 ? -9.987 10.143 -20.423 1.00 97.38 299 ASN A CA 1
ATOM 2326 C C . ASN A 1 299 ? -10.306 10.974 -19.172 1.00 97.38 299 ASN A C 1
ATOM 2328 O O . ASN A 1 299 ? -10.038 12.176 -19.208 1.00 97.38 299 ASN A O 1
ATOM 2332 N N . GLY A 1 300 ? -10.819 10.374 -18.097 1.00 96.88 300 GLY A N 1
ATOM 2333 C CA . GLY A 1 300 ? -11.052 11.055 -16.825 1.00 96.88 300 GLY A CA 1
ATOM 2334 C C . GLY A 1 300 ? -9.749 11.381 -16.087 1.00 96.88 300 GLY A C 1
ATOM 2335 O O . GLY A 1 300 ? -8.711 10.742 -16.288 1.00 96.88 300 GLY A O 1
ATOM 2336 N N . ALA A 1 301 ? -9.796 12.369 -15.198 1.00 97.31 301 ALA A N 1
ATOM 2337 C CA . ALA A 1 301 ? -8.685 12.835 -14.374 1.00 97.31 301 ALA A CA 1
ATOM 2338 C C . ALA A 1 301 ? -8.069 11.703 -13.550 1.00 97.31 301 ALA A C 1
ATOM 2340 O O . ALA A 1 301 ? -6.850 11.531 -13.566 1.00 97.31 301 ALA A O 1
ATOM 2341 N N . TYR A 1 302 ? -8.912 10.880 -12.913 1.00 97.81 302 TYR A N 1
ATOM 2342 C CA . TYR A 1 302 ? -8.474 9.725 -12.127 1.00 97.81 302 TYR A CA 1
ATOM 2343 C C . TYR A 1 302 ? -7.606 8.765 -12.961 1.00 97.81 302 TYR A C 1
ATOM 2345 O O . TYR A 1 302 ? -6.485 8.442 -12.568 1.00 97.81 302 TYR A O 1
ATOM 2353 N N . ARG A 1 303 ? -8.061 8.358 -14.158 1.00 98.19 303 ARG A N 1
ATOM 2354 C CA . ARG A 1 303 ? -7.297 7.439 -15.023 1.00 98.19 303 ARG A CA 1
ATOM 2355 C C . ARG A 1 303 ? -6.091 8.086 -15.692 1.00 98.19 303 ARG A C 1
ATOM 2357 O O . ARG A 1 303 ? -5.117 7.385 -15.955 1.00 98.19 303 ARG A O 1
ATOM 2364 N N . ARG A 1 304 ? -6.112 9.394 -15.958 1.00 98.50 304 ARG A N 1
ATOM 2365 C CA . ARG A 1 304 ? -4.939 10.128 -16.466 1.00 98.50 304 ARG A CA 1
ATOM 2366 C C . ARG A 1 304 ? -3.826 10.194 -15.424 1.00 98.50 304 ARG A C 1
ATOM 2368 O O . ARG A 1 304 ? -2.686 9.882 -15.762 1.00 98.50 304 ARG A O 1
ATOM 2375 N N . LEU A 1 305 ? -4.158 10.534 -14.176 1.00 98.31 305 LEU A N 1
ATOM 2376 C CA . LEU A 1 305 ? -3.209 10.513 -13.059 1.00 98.31 305 LEU A CA 1
ATOM 2377 C C . LEU A 1 305 ? -2.664 9.110 -12.825 1.00 98.31 305 LEU A C 1
ATOM 2379 O O . LEU A 1 305 ? -1.449 8.918 -12.867 1.00 98.31 305 LEU A O 1
ATOM 2383 N N . ARG A 1 306 ? -3.561 8.128 -12.679 1.00 98.62 306 ARG A N 1
ATOM 2384 C CA . ARG A 1 306 ? -3.192 6.720 -12.528 1.00 98.62 306 ARG A CA 1
ATOM 2385 C C . ARG A 1 306 ? -2.241 6.270 -13.632 1.00 98.62 306 ARG A C 1
ATOM 2387 O O . ARG A 1 306 ? -1.180 5.766 -13.316 1.00 98.62 306 ARG A O 1
ATOM 2394 N N . ARG A 1 307 ? -2.545 6.534 -14.907 1.00 98.69 307 ARG A N 1
ATOM 2395 C CA . ARG A 1 307 ? -1.681 6.136 -16.033 1.00 98.69 307 ARG A CA 1
ATOM 2396 C C . ARG A 1 307 ? -0.274 6.719 -15.941 1.00 98.69 307 ARG A C 1
ATOM 2398 O O . ARG A 1 307 ? 0.690 6.032 -16.258 1.00 98.69 307 ARG A O 1
ATOM 2405 N N . VAL A 1 308 ? -0.142 7.980 -15.538 1.00 98.81 308 VAL A N 1
ATOM 2406 C CA . VAL A 1 308 ? 1.175 8.605 -15.357 1.00 98.81 308 VAL A CA 1
ATOM 2407 C C . VAL A 1 308 ? 1.941 7.951 -14.204 1.00 98.81 308 VAL A C 1
ATOM 2409 O O . VAL A 1 308 ? 3.132 7.673 -14.338 1.00 98.81 308 VAL A O 1
ATOM 2412 N N . MET A 1 309 ? 1.262 7.684 -13.091 1.00 98.88 309 MET A N 1
ATOM 2413 C CA . MET A 1 309 ? 1.842 7.047 -11.908 1.00 98.88 309 MET A CA 1
ATOM 2414 C C . MET A 1 309 ? 2.222 5.576 -12.168 1.00 98.88 309 MET A C 1
ATOM 2416 O O . MET A 1 309 ? 3.328 5.159 -11.814 1.00 98.88 309 MET A O 1
ATOM 2420 N N . ASP A 1 310 ? 1.362 4.835 -12.869 1.00 98.88 310 ASP A N 1
ATOM 2421 C CA . ASP A 1 310 ? 1.585 3.470 -13.345 1.00 98.88 310 ASP A CA 1
ATOM 2422 C C . ASP A 1 310 ? 2.774 3.434 -14.305 1.00 98.88 310 ASP A C 1
ATOM 2424 O O . ASP A 1 310 ? 3.680 2.626 -14.128 1.00 98.88 310 ASP A O 1
ATOM 2428 N N . ALA A 1 311 ? 2.844 4.355 -15.274 1.00 98.88 311 ALA A N 1
ATOM 2429 C CA . ALA A 1 311 ? 3.970 4.431 -16.200 1.00 98.88 311 ALA A CA 1
ATOM 2430 C C . ALA A 1 311 ? 5.293 4.757 -15.495 1.00 98.88 311 ALA A C 1
ATOM 2432 O O . ALA A 1 311 ? 6.328 4.170 -15.815 1.00 98.88 311 ALA A O 1
ATOM 2433 N N . TRP A 1 312 ? 5.273 5.647 -14.498 1.00 98.81 312 TRP A N 1
ATOM 2434 C CA . TRP A 1 312 ? 6.458 5.947 -13.697 1.00 98.81 312 TRP A CA 1
ATOM 2435 C C . TRP A 1 312 ? 6.970 4.715 -12.940 1.00 98.81 312 TRP A C 1
ATOM 2437 O O . TRP A 1 312 ? 8.182 4.480 -12.912 1.00 98.81 312 TRP A O 1
ATOM 2447 N N . ALA A 1 313 ? 6.067 3.920 -12.357 1.00 98.69 313 ALA A N 1
ATOM 2448 C CA . ALA A 1 313 ? 6.413 2.678 -11.671 1.00 98.69 313 ALA A CA 1
ATOM 2449 C C . ALA A 1 313 ? 6.858 1.591 -12.665 1.00 98.69 313 ALA A C 1
ATOM 2451 O O . ALA A 1 313 ? 7.902 0.974 -12.470 1.00 98.69 313 ALA A O 1
ATOM 2452 N N . ALA A 1 314 ? 6.151 1.430 -13.784 1.00 98.75 314 ALA A N 1
ATOM 2453 C CA . ALA A 1 314 ? 6.459 0.461 -14.833 1.00 98.75 314 ALA A CA 1
ATOM 2454 C C . ALA A 1 314 ? 7.864 0.643 -15.418 1.00 98.75 314 ALA A C 1
ATOM 2456 O O . ALA A 1 314 ? 8.538 -0.336 -15.724 1.00 98.75 314 ALA A O 1
ATOM 2457 N N . LEU A 1 315 ? 8.359 1.880 -15.514 1.00 98.75 315 LEU A N 1
ATOM 2458 C CA . LEU A 1 315 ? 9.713 2.158 -16.002 1.00 98.75 315 LEU A CA 1
ATOM 2459 C C . LEU A 1 315 ? 10.826 1.638 -15.074 1.00 98.75 315 LEU A C 1
ATOM 2461 O O . LEU A 1 315 ? 11.960 1.474 -15.529 1.00 98.75 315 LEU A O 1
ATOM 2465 N N . TRP A 1 316 ? 10.543 1.312 -13.807 1.00 98.44 316 TRP A N 1
ATOM 2466 C CA . TRP A 1 316 ? 11.463 0.517 -12.975 1.00 98.44 316 TRP A CA 1
ATOM 2467 C C . TRP A 1 316 ? 11.590 -0.920 -13.485 1.00 98.44 316 TRP A C 1
ATOM 2469 O O . TRP A 1 316 ? 12.693 -1.470 -13.513 1.00 98.44 316 TRP A O 1
ATOM 2479 N N . PHE A 1 317 ? 10.465 -1.477 -13.928 1.00 98.25 317 PHE A N 1
ATOM 2480 C CA . PHE A 1 317 ? 10.251 -2.860 -14.350 1.00 98.25 317 PHE A CA 1
ATOM 2481 C C . PHE A 1 317 ? 10.326 -3.038 -15.870 1.00 98.25 317 PHE A C 1
ATOM 2483 O O . PHE A 1 317 ? 9.765 -3.998 -16.389 1.00 98.25 317 PHE A O 1
ATOM 2490 N N . TRP A 1 318 ? 10.996 -2.131 -16.596 1.00 98.25 318 TRP A N 1
ATOM 2491 C CA . TRP A 1 318 ? 11.057 -2.220 -18.055 1.00 98.25 318 TRP A CA 1
ATOM 2492 C C . TRP A 1 318 ? 11.567 -3.608 -18.497 1.00 98.25 318 TRP A C 1
ATOM 2494 O O . TRP A 1 318 ? 12.693 -3.970 -18.126 1.00 98.25 318 TRP A O 1
ATOM 2504 N N . PRO A 1 319 ? 10.765 -4.377 -19.256 1.00 96.81 319 PRO A N 1
ATOM 2505 C CA . PRO A 1 319 ? 11.083 -5.758 -19.589 1.00 96.81 319 PRO A CA 1
ATOM 2506 C C . PRO A 1 319 ? 12.296 -5.832 -20.516 1.00 96.81 319 PRO A C 1
ATOM 2508 O O . PRO A 1 319 ? 12.435 -5.056 -21.459 1.00 96.81 319 PRO A O 1
ATOM 2511 N N . LEU A 1 320 ? 13.189 -6.786 -20.246 1.00 96.75 320 LEU A N 1
ATOM 2512 C CA . LEU A 1 320 ? 14.328 -7.080 -21.127 1.00 96.75 320 LEU A CA 1
ATOM 2513 C C . LEU A 1 320 ? 13.922 -7.949 -22.325 1.00 96.75 320 LEU A C 1
ATOM 2515 O O . LEU A 1 320 ? 14.706 -8.103 -23.255 1.00 96.75 320 LEU A O 1
ATOM 2519 N N . THR A 1 321 ? 12.720 -8.520 -22.278 1.00 94.56 321 THR A N 1
ATOM 2520 C CA . THR A 1 321 ? 12.090 -9.313 -23.337 1.00 94.56 321 THR A CA 1
ATOM 2521 C C . THR A 1 321 ? 11.379 -8.439 -24.378 1.00 94.56 321 THR A C 1
ATOM 2523 O O . THR A 1 321 ? 11.124 -8.898 -25.489 1.00 94.56 321 THR A O 1
ATOM 2526 N N . GLU A 1 322 ? 11.126 -7.162 -24.067 1.00 94.06 322 GLU A N 1
ATOM 2527 C CA . GLU A 1 322 ? 10.603 -6.182 -25.022 1.00 94.06 322 GLU A CA 1
ATOM 2528 C C . GLU A 1 322 ? 11.714 -5.695 -25.958 1.00 94.06 322 GLU A C 1
ATOM 2530 O O . GLU A 1 322 ? 12.693 -5.076 -25.529 1.00 94.06 322 GLU A O 1
ATOM 2535 N N . THR A 1 323 ? 11.547 -5.969 -27.253 1.00 90.69 323 THR A N 1
ATOM 2536 C CA . THR A 1 323 ? 12.568 -5.711 -28.283 1.00 90.69 323 THR A CA 1
ATOM 2537 C C . THR A 1 323 ? 12.102 -4.772 -29.394 1.00 90.69 323 THR A C 1
ATOM 2539 O O . THR A 1 323 ? 12.947 -4.177 -30.067 1.00 90.69 323 THR A O 1
ATOM 2542 N N . ASP A 1 324 ? 10.792 -4.576 -29.559 1.00 93.94 324 ASP A N 1
ATOM 2543 C CA . ASP A 1 324 ? 10.213 -3.751 -30.623 1.00 93.94 324 ASP A CA 1
ATOM 2544 C C . ASP A 1 324 ? 10.076 -2.283 -30.194 1.00 93.94 324 ASP A C 1
ATOM 2546 O O . ASP A 1 324 ? 10.170 -1.362 -31.013 1.00 93.94 324 ASP A O 1
ATOM 2550 N N . THR A 1 325 ? 9.881 -2.052 -28.897 1.00 96.75 325 THR A N 1
ATOM 2551 C CA . THR A 1 325 ? 9.677 -0.732 -28.305 1.00 96.75 325 THR A CA 1
ATOM 2552 C C . THR A 1 325 ? 10.819 -0.369 -27.364 1.00 96.75 325 THR A C 1
ATOM 2554 O O . THR A 1 325 ? 11.319 -1.177 -26.588 1.00 96.75 325 THR A O 1
ATOM 2557 N N . HIS A 1 326 ? 11.237 0.897 -27.396 1.00 96.12 326 HIS A N 1
ATOM 2558 C CA . HIS A 1 326 ? 12.271 1.414 -26.503 1.00 96.12 326 HIS A CA 1
ATOM 2559 C C . HIS A 1 326 ? 11.674 2.293 -25.401 1.00 96.12 326 HIS A C 1
ATOM 2561 O O . HIS A 1 326 ? 10.700 3.010 -25.655 1.00 96.12 326 HIS A O 1
ATOM 2567 N N . PRO A 1 327 ? 12.287 2.315 -24.204 1.00 98.00 327 PRO A N 1
ATOM 2568 C CA . PRO A 1 327 ? 11.845 3.201 -23.141 1.00 98.00 327 PRO A CA 1
ATOM 2569 C C . PRO A 1 327 ? 12.074 4.678 -23.526 1.00 98.00 327 PRO A C 1
ATOM 2571 O O . PRO A 1 327 ? 12.998 4.999 -24.286 1.00 98.00 327 PRO A O 1
ATOM 2574 N N . PRO A 1 328 ? 11.254 5.613 -23.014 1.00 98.31 328 PRO A N 1
ATOM 2575 C CA . PRO A 1 328 ? 11.233 6.992 -23.486 1.00 98.31 328 PRO A CA 1
ATOM 2576 C C . PRO A 1 328 ? 12.498 7.761 -23.113 1.00 98.31 328 PRO A C 1
ATOM 2578 O O . PRO A 1 328 ? 13.033 7.651 -22.009 1.00 98.31 328 PRO A O 1
ATOM 2581 N N . THR A 1 329 ? 12.947 8.649 -23.997 1.00 97.94 329 THR A N 1
ATOM 2582 C CA . THR A 1 329 ? 13.831 9.748 -23.586 1.00 97.94 329 THR A CA 1
ATOM 2583 C C . THR A 1 329 ? 13.094 10.689 -22.630 1.00 97.94 329 THR A C 1
ATOM 2585 O O . THR A 1 329 ? 11.867 10.764 -22.636 1.00 97.94 329 THR A O 1
ATOM 2588 N N . PHE A 1 330 ? 13.821 11.500 -21.857 1.00 97.19 330 PHE A N 1
ATOM 2589 C CA . PHE A 1 330 ? 13.178 12.476 -20.969 1.00 97.19 330 PHE A CA 1
ATOM 2590 C C . PHE A 1 330 ? 12.290 13.483 -21.737 1.00 97.19 330 PHE A C 1
ATOM 2592 O O . PHE A 1 330 ? 11.251 13.911 -21.245 1.00 97.19 330 PHE A O 1
ATOM 2599 N N . ALA A 1 331 ? 12.646 13.836 -22.976 1.00 97.25 331 ALA A N 1
ATOM 2600 C CA . ALA A 1 331 ? 11.795 14.689 -23.804 1.00 97.25 331 ALA A CA 1
ATOM 2601 C C . ALA A 1 331 ? 10.469 14.002 -24.181 1.00 97.25 331 ALA A C 1
ATOM 2603 O O . ALA A 1 331 ? 9.424 14.634 -24.081 1.00 97.25 331 ALA A O 1
ATOM 2604 N N . GLN A 1 332 ? 10.505 12.719 -24.560 1.00 98.31 332 GLN A N 1
ATOM 2605 C CA . GLN A 1 332 ? 9.298 11.939 -24.868 1.00 98.31 332 GLN A CA 1
ATOM 2606 C C . GLN A 1 332 ? 8.430 11.714 -23.627 1.00 98.31 332 GLN A C 1
ATOM 2608 O O . GLN A 1 332 ? 7.216 11.856 -23.710 1.00 98.31 332 GLN A O 1
ATOM 2613 N N . TRP A 1 333 ? 9.051 11.434 -22.475 1.00 98.56 333 TRP A N 1
ATOM 2614 C CA . TRP A 1 333 ? 8.358 11.336 -21.189 1.00 98.56 333 TRP A CA 1
ATOM 2615 C C . TRP A 1 333 ? 7.574 12.618 -20.884 1.00 98.56 333 TRP A C 1
ATOM 2617 O O . TRP A 1 333 ? 6.369 12.576 -20.666 1.00 98.56 333 TRP A O 1
ATOM 2627 N N . LEU A 1 334 ? 8.240 13.775 -20.942 1.00 98.12 334 LEU A N 1
ATOM 2628 C CA . LEU A 1 334 ? 7.606 15.060 -20.651 1.00 98.12 334 LEU A CA 1
ATOM 2629 C C . LEU A 1 334 ? 6.527 15.441 -21.673 1.00 98.12 334 LEU A C 1
ATOM 2631 O O . LEU A 1 334 ? 5.504 16.010 -21.298 1.00 98.12 334 LEU A O 1
ATOM 2635 N N . ASP A 1 335 ? 6.736 15.126 -22.950 1.00 98.50 335 ASP A N 1
ATOM 2636 C CA . ASP A 1 335 ? 5.725 15.344 -23.984 1.00 98.50 335 ASP A CA 1
ATOM 2637 C C . ASP A 1 335 ? 4.464 14.503 -23.722 1.00 98.50 335 ASP A C 1
ATOM 2639 O O . ASP A 1 335 ? 3.356 15.041 -23.743 1.00 98.50 335 ASP A O 1
ATOM 2643 N N . ALA A 1 336 ? 4.616 13.223 -23.366 1.00 98.69 336 ALA A N 1
ATOM 2644 C CA . ALA A 1 336 ? 3.492 12.377 -22.973 1.00 98.69 336 ALA A CA 1
ATOM 2645 C C . ALA A 1 336 ? 2.770 12.910 -21.727 1.00 98.69 336 ALA A C 1
ATOM 2647 O O . ALA A 1 336 ? 1.542 12.972 -21.725 1.00 98.69 336 ALA A O 1
ATOM 2648 N N . LEU A 1 337 ? 3.506 13.365 -20.703 1.00 98.69 337 LEU A N 1
ATOM 2649 C CA . LEU A 1 337 ? 2.918 13.996 -19.515 1.00 98.69 337 LEU A CA 1
ATOM 2650 C C . LEU A 1 337 ? 2.031 15.192 -19.881 1.00 98.69 337 LEU A C 1
ATOM 2652 O O . LEU A 1 337 ? 0.898 15.286 -19.418 1.00 98.69 337 LEU A O 1
ATOM 2656 N N . GLN A 1 338 ? 2.522 16.084 -20.742 1.00 98.19 338 GLN A N 1
ATOM 2657 C CA . GLN A 1 338 ? 1.766 17.256 -21.183 1.00 98.19 338 GLN A CA 1
ATOM 2658 C C . GLN A 1 338 ? 0.535 16.883 -22.015 1.00 98.19 338 GLN A C 1
ATOM 2660 O O . GLN A 1 338 ? -0.503 17.528 -21.893 1.00 98.19 338 GLN A O 1
ATOM 2665 N N . GLN A 1 339 ? 0.624 15.849 -22.856 1.00 98.50 339 GLN A N 1
ATOM 2666 C CA . GLN A 1 339 ? -0.526 15.374 -23.624 1.00 98.50 339 GLN A CA 1
ATOM 2667 C C . GLN A 1 339 ? -1.566 14.669 -22.736 1.00 98.50 339 GLN A C 1
ATOM 2669 O O . GLN A 1 339 ? -2.764 14.807 -22.980 1.00 98.50 339 GLN A O 1
ATOM 2674 N N . LEU A 1 340 ? -1.138 13.939 -21.701 1.00 98.50 340 LEU A N 1
ATOM 2675 C CA . LEU A 1 340 ? -2.034 13.239 -20.776 1.00 98.50 340 LEU A CA 1
ATOM 2676 C C . LEU A 1 340 ? -2.690 14.182 -19.768 1.00 98.50 340 LEU A C 1
ATOM 2678 O O . LEU A 1 340 ? -3.891 14.072 -19.550 1.00 98.50 340 LEU A O 1
ATOM 2682 N N . LEU A 1 341 ? -1.935 15.084 -19.147 1.00 97.94 341 LEU A N 1
ATOM 2683 C CA . LEU A 1 341 ? -2.410 15.902 -18.022 1.00 97.94 341 LEU A CA 1
ATOM 2684 C C . LEU A 1 341 ? -2.861 17.311 -18.455 1.00 97.94 341 LEU A C 1
ATOM 2686 O O . LEU A 1 341 ? -3.538 18.017 -17.702 1.00 97.94 341 LEU A O 1
ATOM 2690 N N . GLY A 1 342 ? -2.511 17.704 -19.682 1.00 95.75 342 GLY A N 1
ATOM 2691 C CA . GLY A 1 342 ? -2.670 19.060 -20.194 1.00 95.75 342 GLY A CA 1
ATOM 2692 C C . GLY A 1 342 ? -1.519 19.981 -19.778 1.00 95.75 342 GLY A C 1
ATOM 2693 O O . GLY A 1 342 ? -0.518 19.555 -19.195 1.00 95.75 342 GLY A O 1
ATOM 2694 N N . ARG A 1 343 ? -1.653 21.271 -20.090 1.00 88.38 343 ARG A N 1
ATOM 2695 C CA . ARG A 1 343 ? -0.675 22.321 -19.774 1.00 88.38 343 ARG A CA 1
ATOM 2696 C C . ARG A 1 343 ? -1.364 23.504 -19.109 1.00 88.38 343 ARG A C 1
ATOM 2698 O O . ARG A 1 343 ? -2.270 24.094 -19.694 1.00 88.38 343 ARG A O 1
ATOM 2705 N N . ASP A 1 344 ? -0.881 23.916 -17.939 1.00 75.50 344 ASP A N 1
ATOM 2706 C CA . ASP A 1 344 ? -1.274 25.199 -17.354 1.00 75.50 344 ASP A CA 1
ATOM 2707 C C . ASP A 1 344 ? -0.328 26.316 -17.838 1.00 75.50 344 ASP A C 1
ATOM 2709 O O . ASP A 1 344 ? 0.642 26.693 -17.185 1.00 75.50 344 ASP A O 1
ATOM 2713 N N . THR A 1 345 ? -0.597 26.860 -19.030 1.00 60.41 345 THR A N 1
ATOM 2714 C CA . THR A 1 345 ? 0.228 27.942 -19.615 1.00 60.41 345 THR A CA 1
ATOM 2715 C C . THR A 1 345 ? 0.029 29.305 -18.935 1.00 60.41 345 THR A C 1
ATOM 2717 O O . THR A 1 345 ? 0.677 30.296 -19.299 1.00 60.41 345 THR A O 1
ATOM 2720 N N . THR A 1 346 ? -0.850 29.393 -17.929 1.00 58.16 346 THR A N 1
ATOM 2721 C CA . THR A 1 346 ? -1.166 30.657 -17.250 1.00 58.16 346 THR A CA 1
ATOM 2722 C C . THR A 1 346 ? -0.049 31.132 -16.311 1.00 58.16 346 THR A C 1
ATOM 2724 O O . THR A 1 346 ? 0.043 32.338 -16.044 1.00 58.16 346 THR A O 1
ATOM 2727 N N . GLN A 1 347 ? 0.893 30.254 -15.927 1.00 46.56 347 GLN A N 1
ATOM 2728 C CA . GLN A 1 347 ? 2.109 30.624 -15.183 1.00 46.56 347 GLN A CA 1
ATOM 2729 C C . GLN A 1 347 ? 3.005 31.636 -15.919 1.00 46.56 347 GLN A C 1
ATOM 2731 O O . GLN A 1 347 ? 3.738 32.392 -15.275 1.00 46.56 347 GLN A O 1
ATOM 2736 N N . ALA A 1 348 ? 2.921 31.747 -17.251 1.00 42.66 348 ALA A N 1
ATOM 2737 C CA . ALA A 1 348 ? 3.706 32.731 -17.998 1.00 42.66 348 ALA A CA 1
ATOM 2738 C C . ALA A 1 348 ? 3.354 34.197 -17.641 1.00 42.66 348 ALA A C 1
ATOM 2740 O O . ALA A 1 348 ? 4.076 35.114 -18.047 1.00 42.66 348 ALA A O 1
ATOM 2741 N N . LYS A 1 349 ? 2.263 34.450 -16.891 1.00 36.19 349 LYS A N 1
ATOM 2742 C CA . LYS A 1 349 ? 1.822 35.797 -16.486 1.00 36.19 349 LYS A CA 1
ATOM 2743 C C . LYS A 1 349 ? 1.105 35.841 -15.114 1.00 36.19 349 LYS A C 1
ATOM 2745 O O . LYS A 1 349 ? -0.099 36.093 -15.096 1.00 36.19 349 LYS A O 1
ATOM 2750 N N . ALA A 1 350 ? 1.818 35.697 -13.984 1.00 38.28 350 ALA A N 1
ATOM 2751 C CA . ALA A 1 350 ? 1.694 36.556 -12.773 1.00 38.28 350 ALA A CA 1
ATOM 2752 C C . ALA A 1 350 ? 2.199 35.906 -11.463 1.00 38.28 350 ALA A C 1
ATOM 2754 O O . ALA A 1 350 ? 1.770 34.828 -11.074 1.00 38.28 350 ALA A O 1
ATOM 2755 N N . HIS A 1 351 ? 3.011 36.656 -10.708 1.00 34.88 351 HIS A N 1
ATOM 2756 C CA . HIS A 1 351 ? 3.293 36.453 -9.281 1.00 34.88 351 HIS A CA 1
ATOM 2757 C C . HIS A 1 351 ? 2.175 37.041 -8.401 1.00 34.88 351 HIS A C 1
ATOM 2759 O O . HIS A 1 351 ? 2.325 38.123 -7.832 1.00 34.88 351 HIS A O 1
ATOM 2765 N N . GLY A 1 352 ? 1.041 36.357 -8.278 1.00 35.16 352 GLY A N 1
ATOM 2766 C CA . GLY A 1 352 ? 0.001 36.777 -7.339 1.00 35.16 352 GLY A CA 1
ATOM 2767 C C . GLY A 1 352 ? -1.066 35.715 -7.143 1.00 35.16 352 GLY A C 1
ATOM 2768 O O . GLY A 1 352 ? -1.449 35.061 -8.108 1.00 35.16 352 GLY A O 1
ATOM 2769 N N . LYS A 1 353 ? -1.547 35.579 -5.896 1.00 43.66 353 LYS A N 1
ATOM 2770 C CA . LYS A 1 353 ? -2.758 34.824 -5.539 1.00 43.66 353 LYS A CA 1
ATOM 2771 C C . LYS A 1 353 ? -3.844 35.110 -6.579 1.00 43.66 353 LYS A C 1
ATOM 2773 O O . LYS A 1 353 ? -4.328 36.238 -6.653 1.00 43.66 353 LYS A O 1
ATOM 2778 N N . ARG A 1 354 ? -4.195 34.117 -7.394 1.00 45.91 354 ARG A N 1
ATOM 2779 C CA . ARG A 1 354 ? -5.304 34.208 -8.344 1.00 45.91 354 ARG A CA 1
ATOM 2780 C C . ARG A 1 354 ? -6.280 33.073 -8.093 1.00 45.91 354 ARG A C 1
ATOM 2782 O O . ARG A 1 354 ? -5.908 31.907 -8.168 1.00 45.91 354 ARG A O 1
ATOM 2789 N N . SER A 1 355 ? -7.518 33.472 -7.829 1.00 41.41 355 SER A N 1
ATOM 2790 C CA . SER A 1 355 ? -8.722 32.671 -7.994 1.00 41.41 355 SER A CA 1
ATOM 2791 C C . SER A 1 355 ? -8.846 32.294 -9.470 1.00 41.41 355 SER A C 1
ATOM 2793 O O . SER A 1 355 ? -8.903 33.168 -10.338 1.00 41.41 355 SER A O 1
ATOM 2795 N N . TYR A 1 356 ? -8.837 31.001 -9.766 1.00 44.47 356 TYR A N 1
ATOM 2796 C CA . TYR A 1 356 ? -9.185 30.501 -11.089 1.00 44.47 356 TYR A CA 1
ATOM 2797 C C . TYR A 1 356 ? -10.710 30.627 -11.227 1.00 44.47 356 TYR A C 1
ATOM 2799 O O . TYR A 1 356 ? -11.437 29.995 -10.471 1.00 44.47 356 TYR A O 1
ATOM 2807 N N . GLU A 1 357 ? -11.207 31.470 -12.139 1.00 40.62 357 GLU A N 1
ATOM 2808 C CA . GLU A 1 357 ? -12.654 31.723 -12.321 1.00 40.62 357 GLU A CA 1
ATOM 2809 C C . GLU A 1 357 ? -13.456 30.452 -12.682 1.00 40.62 357 GLU A C 1
ATOM 2811 O O . GLU A 1 357 ? -14.668 30.431 -12.509 1.00 40.62 357 GLU A O 1
ATOM 2816 N N . GLY A 1 358 ? -12.797 29.368 -13.120 1.00 45.78 358 GLY A N 1
ATOM 2817 C CA . GLY A 1 358 ? -13.421 28.050 -13.310 1.00 45.78 358 GLY A CA 1
ATOM 2818 C C . GLY A 1 358 ? -13.516 27.182 -12.044 1.00 45.78 358 GLY A C 1
ATOM 2819 O O . GLY A 1 358 ? -14.256 26.208 -12.038 1.00 45.78 358 GLY A O 1
ATOM 2820 N N . MET A 1 359 ? -12.795 27.522 -10.966 1.00 46.62 359 MET A N 1
ATOM 2821 C CA . MET A 1 359 ? -12.762 26.769 -9.697 1.00 46.62 359 MET A CA 1
ATOM 2822 C C . MET A 1 359 ? -13.832 27.203 -8.699 1.00 46.62 359 MET A C 1
ATOM 2824 O O . MET A 1 359 ? -14.095 26.455 -7.765 1.00 46.62 359 MET A O 1
ATOM 2828 N N . ASP A 1 360 ? -14.512 28.332 -8.932 1.00 48.88 360 ASP A N 1
ATOM 2829 C CA . ASP A 1 360 ? -15.745 28.676 -8.200 1.00 48.88 360 ASP A CA 1
ATOM 2830 C C . ASP A 1 360 ? -16.817 27.571 -8.381 1.00 48.88 360 ASP A C 1
ATOM 2832 O O . ASP A 1 360 ? -17.764 27.461 -7.607 1.00 48.88 360 ASP A O 1
ATOM 2836 N N . GLN A 1 361 ? -16.631 26.698 -9.386 1.00 50.62 361 GLN A N 1
ATOM 2837 C CA . GLN A 1 361 ? -17.479 25.544 -9.670 1.00 50.62 361 GLN A CA 1
ATOM 2838 C C . GLN A 1 361 ? -17.123 24.293 -8.866 1.00 50.62 361 GLN A C 1
ATOM 2840 O O . GLN A 1 361 ? -18.043 23.568 -8.531 1.00 50.62 361 GLN A O 1
ATOM 2845 N N . LEU A 1 362 ? -15.870 24.051 -8.449 1.00 53.75 362 LEU A N 1
ATOM 2846 C CA . LEU A 1 362 ? -15.499 22.886 -7.611 1.00 53.75 362 LEU A CA 1
ATOM 2847 C C . LEU A 1 362 ? -15.889 23.083 -6.132 1.00 53.75 362 LEU A C 1
ATOM 2849 O O . LEU A 1 362 ? -15.280 22.530 -5.218 1.00 53.75 362 LEU A O 1
ATOM 2853 N N . SER A 1 363 ? -16.930 23.888 -5.912 1.00 53.31 363 SER A N 1
ATOM 2854 C CA . SER A 1 363 ? -17.615 24.033 -4.641 1.00 53.31 363 SER A CA 1
ATOM 2855 C C . SER A 1 363 ? -18.081 22.667 -4.130 1.00 53.31 363 SER A C 1
ATOM 2857 O O . SER A 1 363 ? -18.336 21.728 -4.890 1.00 53.31 363 SER A O 1
ATOM 2859 N N . THR A 1 364 ? -18.273 22.569 -2.819 1.00 54.97 364 THR A N 1
ATOM 2860 C CA . THR A 1 364 ? -18.778 21.381 -2.114 1.00 54.97 364 THR A CA 1
ATOM 2861 C C . THR A 1 364 ? -20.141 20.866 -2.601 1.00 54.97 364 THR A C 1
ATOM 2863 O O . THR A 1 364 ? -20.603 19.837 -2.102 1.00 54.97 364 THR A O 1
ATOM 2866 N N . HIS A 1 365 ? -20.792 21.545 -3.551 1.00 60.12 365 HIS A N 1
ATOM 2867 C CA . HIS A 1 365 ? -22.163 21.290 -3.990 1.00 60.12 365 HIS A CA 1
ATOM 2868 C C . HIS A 1 365 ? -22.308 20.683 -5.387 1.00 60.12 365 HIS A C 1
ATOM 2870 O O . HIS A 1 365 ? -23.444 20.408 -5.755 1.00 60.12 365 HIS A O 1
ATOM 2876 N N . LEU A 1 366 ? -21.221 20.429 -6.132 1.00 70.88 366 LEU A N 1
ATOM 2877 C CA . LEU A 1 366 ? -21.353 19.750 -7.427 1.00 70.88 366 LEU A CA 1
ATOM 2878 C C . LEU A 1 366 ? -21.956 18.359 -7.249 1.00 70.88 366 LEU A C 1
ATOM 2880 O O . LEU A 1 366 ? -21.433 17.563 -6.450 1.00 70.88 366 LEU A O 1
ATOM 2884 N N . ASP A 1 367 ? -23.004 18.084 -8.021 1.00 82.12 367 ASP A N 1
ATOM 2885 C CA . ASP A 1 367 ? -23.523 16.735 -8.214 1.00 82.12 367 ASP A CA 1
ATOM 2886 C C . ASP A 1 367 ? -22.678 15.942 -9.235 1.00 82.12 367 ASP A C 1
ATOM 2888 O O . ASP A 1 367 ? -21.672 16.421 -9.770 1.00 82.12 367 ASP A O 1
ATOM 2892 N N . TRP A 1 368 ? -23.039 14.676 -9.460 1.00 86.75 368 TRP A N 1
ATOM 2893 C CA . TRP A 1 368 ? -22.266 13.766 -10.309 1.00 86.75 368 TRP A CA 1
ATOM 2894 C C . TRP A 1 368 ? -22.130 14.245 -11.760 1.00 86.75 368 TRP A C 1
ATOM 2896 O O . TRP A 1 368 ? -21.065 14.087 -12.362 1.00 86.75 368 TRP A O 1
ATOM 2906 N N . ASP A 1 369 ? -23.196 14.803 -12.334 1.00 87.00 369 ASP A N 1
ATOM 2907 C CA . ASP A 1 369 ? -23.224 15.187 -13.745 1.00 87.00 369 ASP A CA 1
ATOM 2908 C C . ASP A 1 369 ? -22.576 16.565 -13.946 1.00 87.00 369 ASP A C 1
ATOM 2910 O O . ASP A 1 369 ? -21.797 16.740 -14.888 1.00 87.00 369 ASP A O 1
ATOM 2914 N N . GLU A 1 370 ? -22.764 17.494 -13.005 1.00 88.50 370 GLU A N 1
ATOM 2915 C CA . GLU A 1 370 ? -22.042 18.772 -12.990 1.00 88.50 370 GLU A CA 1
ATOM 2916 C C . GLU A 1 370 ? -20.522 18.572 -12.860 1.00 88.50 3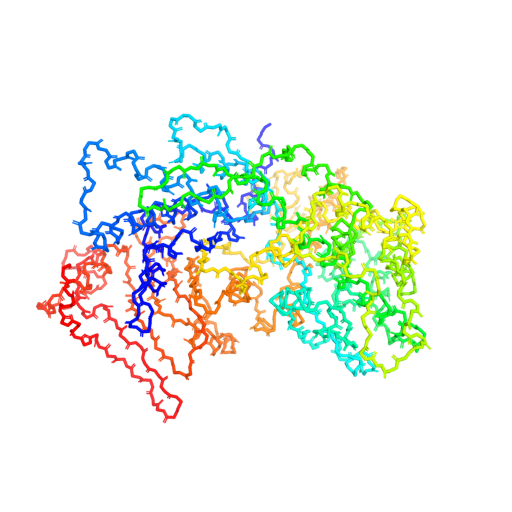70 GLU A C 1
ATOM 2918 O O . GLU A 1 370 ? -19.744 19.246 -13.544 1.00 88.50 370 GLU A O 1
ATOM 2923 N N . LEU A 1 371 ? -20.076 17.602 -12.046 1.00 90.25 371 LEU A N 1
ATOM 2924 C CA . LEU A 1 371 ? -18.656 17.254 -11.934 1.00 90.25 371 LEU A CA 1
ATOM 2925 C C . LEU A 1 371 ? -18.085 16.735 -13.264 1.00 90.25 371 LEU A C 1
ATOM 2927 O O . LEU A 1 371 ? -16.979 17.120 -13.647 1.00 90.25 371 LEU A O 1
ATOM 2931 N N . ASN A 1 372 ? -18.835 15.891 -13.985 1.00 90.31 372 ASN A N 1
ATOM 2932 C CA . ASN A 1 372 ? -18.426 15.376 -15.300 1.00 90.31 372 ASN A CA 1
ATOM 2933 C C . ASN A 1 372 ? -18.262 16.504 -16.331 1.00 90.31 372 ASN A C 1
ATOM 2935 O O . ASN A 1 372 ? -17.354 16.471 -17.167 1.00 90.31 372 ASN A O 1
ATOM 2939 N N . ASP A 1 373 ? -19.142 17.503 -16.286 1.00 89.81 373 ASP A N 1
ATOM 2940 C CA . ASP A 1 373 ? -19.094 18.657 -17.180 1.00 89.81 373 ASP A CA 1
ATOM 2941 C C . ASP A 1 373 ? -17.917 19.585 -16.865 1.00 89.81 373 ASP A C 1
ATOM 2943 O O . ASP A 1 373 ? -17.182 19.970 -17.784 1.00 89.81 373 ASP A O 1
ATOM 2947 N N . ALA A 1 374 ? -17.690 19.879 -15.582 1.00 90.19 374 ALA A N 1
ATOM 2948 C CA . ALA A 1 374 ? -16.565 20.691 -15.126 1.00 90.19 374 ALA A CA 1
ATOM 2949 C C . ALA A 1 374 ? -15.212 20.054 -15.487 1.00 90.19 374 ALA A C 1
ATOM 2951 O O . ALA A 1 374 ? -14.342 20.723 -16.049 1.00 90.19 374 ALA A O 1
ATOM 2952 N N . GLU A 1 375 ? -15.053 18.751 -15.240 1.00 93.25 375 GLU A N 1
ATOM 2953 C CA . GLU A 1 375 ? -13.831 18.001 -15.558 1.00 93.25 375 GLU A CA 1
ATOM 2954 C C . GLU A 1 375 ? -13.536 18.003 -17.063 1.00 93.25 375 GLU A C 1
ATOM 2956 O O . GLU A 1 375 ? -12.418 18.298 -17.493 1.00 93.25 375 GLU A O 1
ATOM 2961 N N . ARG A 1 376 ? -14.549 17.718 -17.891 1.00 92.38 376 ARG A N 1
ATOM 2962 C CA . ARG A 1 376 ? -14.403 17.700 -19.352 1.00 92.38 376 ARG A CA 1
ATOM 2963 C C . ARG A 1 376 ? -14.012 19.072 -19.898 1.00 92.38 376 ARG A C 1
ATOM 2965 O O . ARG A 1 376 ? -13.181 19.160 -20.804 1.00 92.38 376 ARG A O 1
ATOM 2972 N N . MET A 1 377 ? -14.620 20.132 -19.369 1.00 90.50 377 MET A N 1
ATOM 2973 C CA . MET A 1 377 ? -14.322 21.504 -19.763 1.00 90.50 377 MET A CA 1
ATOM 2974 C C . MET A 1 377 ? -12.890 21.899 -19.373 1.00 90.50 377 MET A C 1
ATOM 2976 O O . MET A 1 377 ? -12.161 22.433 -20.211 1.00 90.50 377 MET A O 1
ATOM 2980 N N . ASP A 1 378 ? -12.465 21.586 -18.147 1.00 92.06 378 ASP A N 1
ATOM 2981 C CA . ASP A 1 378 ? -11.109 21.867 -17.666 1.00 92.06 378 ASP A CA 1
ATOM 2982 C C . ASP A 1 378 ? -10.036 21.130 -18.486 1.00 92.06 378 ASP A C 1
ATOM 2984 O O . ASP A 1 378 ? -9.088 21.756 -18.966 1.00 92.06 378 ASP A O 1
ATOM 2988 N N . LEU A 1 379 ? -10.220 19.831 -18.747 1.00 93.25 379 LEU A N 1
ATOM 2989 C CA . LEU A 1 379 ? -9.320 19.048 -19.605 1.00 93.25 379 LEU A CA 1
ATOM 2990 C C . LEU A 1 379 ? -9.224 19.626 -21.025 1.00 93.25 379 LEU A C 1
ATOM 2992 O O . LEU A 1 379 ? -8.134 19.668 -21.602 1.00 93.25 379 LEU A O 1
ATOM 2996 N N . GLY A 1 380 ? -10.347 20.099 -21.575 1.00 92.38 380 GLY A N 1
ATOM 2997 C CA . GLY A 1 380 ? -10.389 20.770 -22.873 1.00 92.38 380 GLY A CA 1
ATOM 2998 C C . GLY A 1 380 ? -9.603 22.083 -22.886 1.00 92.38 380 GLY A C 1
ATOM 2999 O O . GLY A 1 380 ? -8.827 22.323 -23.811 1.00 92.38 380 GLY A O 1
ATOM 3000 N N . PHE A 1 381 ? -9.747 22.915 -21.850 1.00 90.81 381 PHE A N 1
ATOM 3001 C CA . PHE A 1 381 ? -8.985 24.163 -21.720 1.00 90.81 381 PHE A CA 1
ATOM 3002 C C . PHE A 1 381 ? -7.490 23.936 -21.492 1.00 90.81 381 PHE A C 1
ATOM 3004 O O . PHE A 1 381 ? -6.673 24.707 -21.997 1.00 90.81 381 PHE A O 1
ATOM 3011 N N . ALA A 1 382 ? -7.130 22.867 -20.785 1.00 92.81 382 ALA A N 1
ATOM 3012 C CA . ALA A 1 382 ? -5.745 22.467 -20.568 1.00 92.81 382 ALA A CA 1
ATOM 3013 C C . ALA A 1 382 ? -5.094 21.817 -21.807 1.00 92.81 382 ALA A C 1
ATOM 3015 O O . ALA A 1 382 ? -3.928 21.429 -21.743 1.00 92.81 382 ALA A O 1
ATOM 3016 N N . ASP A 1 383 ? -5.820 21.683 -22.924 1.00 94.50 383 ASP A N 1
ATOM 3017 C CA . ASP A 1 383 ? -5.373 21.014 -24.154 1.00 94.50 383 ASP A CA 1
ATOM 3018 C C . ASP A 1 383 ? -4.903 19.559 -23.925 1.00 94.50 383 ASP A C 1
ATOM 3020 O O . ASP A 1 383 ? -4.018 19.051 -24.623 1.00 94.50 383 ASP A O 1
ATOM 3024 N N . ALA A 1 384 ? -5.501 18.871 -22.943 1.00 96.88 384 ALA A N 1
ATOM 3025 C CA . ALA A 1 384 ? -5.253 17.452 -22.717 1.00 96.88 384 ALA A CA 1
ATOM 3026 C C . ALA A 1 384 ? -5.774 16.643 -23.915 1.00 96.88 384 ALA A C 1
ATOM 3028 O O . ALA A 1 384 ? -6.916 16.791 -24.359 1.00 96.88 384 ALA A O 1
ATOM 3029 N N . LYS A 1 385 ? -4.932 15.770 -24.465 1.00 98.06 385 LYS A N 1
ATOM 3030 C CA . LYS A 1 385 ? -5.261 14.983 -25.657 1.00 98.06 385 LYS A CA 1
ATOM 3031 C C . LYS A 1 385 ? -6.081 13.747 -25.290 1.00 98.06 385 LYS A C 1
ATOM 3033 O O . LYS A 1 385 ? -5.946 13.229 -24.174 1.00 98.06 385 LYS A O 1
ATOM 3038 N N . PRO A 1 386 ? -6.921 13.234 -26.208 1.00 98.25 386 PRO A N 1
ATOM 3039 C CA . PRO A 1 386 ? -7.561 11.937 -26.027 1.00 98.25 386 PRO A CA 1
ATOM 3040 C C . PRO A 1 386 ? -6.509 10.861 -25.769 1.00 98.25 386 PRO A C 1
ATOM 3042 O O . PRO A 1 386 ? -5.518 10.780 -26.495 1.00 98.25 386 PRO A O 1
ATOM 3045 N N . VAL A 1 387 ? -6.720 10.026 -24.754 1.00 98.25 387 VAL A N 1
ATOM 3046 C CA . VAL A 1 387 ? -5.703 9.057 -24.316 1.00 98.25 387 VAL A CA 1
ATOM 3047 C C . VAL A 1 387 ? -5.308 8.089 -25.425 1.00 98.25 387 VAL A C 1
ATOM 3049 O O . VAL A 1 387 ? -4.122 7.832 -25.596 1.00 98.25 387 VAL A O 1
ATOM 3052 N N . ALA A 1 388 ? -6.263 7.621 -26.232 1.00 98.19 388 ALA A N 1
ATOM 3053 C CA . ALA A 1 388 ? -5.971 6.754 -27.374 1.00 98.19 388 ALA A CA 1
ATOM 3054 C C . ALA A 1 388 ? -4.943 7.384 -28.335 1.00 98.19 388 ALA A C 1
ATOM 3056 O O . ALA A 1 388 ? -3.987 6.728 -28.732 1.00 98.19 388 ALA A O 1
ATOM 3057 N N . THR A 1 389 ? -5.075 8.684 -28.623 1.00 98.38 389 THR A N 1
ATOM 3058 C CA . THR A 1 389 ? -4.118 9.426 -29.458 1.00 98.38 389 THR A CA 1
ATOM 3059 C C . THR A 1 389 ? -2.733 9.495 -28.819 1.00 98.38 389 THR A C 1
ATOM 3061 O O . THR A 1 389 ? -1.731 9.409 -29.524 1.00 98.38 389 THR A O 1
ATOM 3064 N N . VAL A 1 390 ? -2.659 9.625 -27.491 1.00 98.62 390 VAL A N 1
ATOM 3065 C CA . VAL A 1 390 ? -1.372 9.630 -26.782 1.00 98.62 390 VAL A CA 1
ATOM 3066 C C . VAL A 1 390 ? -0.712 8.255 -26.832 1.00 98.62 390 VAL A C 1
ATOM 3068 O O . VAL A 1 390 ? 0.481 8.181 -27.104 1.00 98.62 390 VAL A O 1
ATOM 3071 N N . LEU A 1 391 ? -1.471 7.173 -26.633 1.00 98.31 391 LEU A N 1
ATOM 3072 C CA . LEU A 1 391 ? -0.960 5.799 -26.722 1.00 98.31 391 LEU A CA 1
ATOM 3073 C C . LEU A 1 391 ? -0.449 5.454 -28.129 1.00 98.31 391 LEU A C 1
ATOM 3075 O O . LEU A 1 391 ? 0.494 4.679 -28.268 1.00 98.31 391 LEU A O 1
ATOM 3079 N N . ASP A 1 392 ? -1.044 6.038 -29.171 1.00 98.00 392 ASP A N 1
ATOM 3080 C CA . ASP A 1 392 ? -0.567 5.889 -30.550 1.00 98.00 392 ASP A CA 1
ATOM 3081 C C . ASP A 1 392 ? 0.713 6.698 -30.809 1.00 98.00 392 ASP A C 1
ATOM 3083 O O . ASP A 1 392 ? 1.617 6.234 -31.504 1.00 98.00 392 ASP A O 1
ATOM 3087 N N . ALA A 1 393 ? 0.817 7.901 -30.235 1.00 98.25 393 ALA A N 1
ATOM 3088 C CA . ALA A 1 393 ? 2.002 8.751 -30.355 1.00 98.25 393 ALA A CA 1
ATOM 3089 C C . ALA A 1 393 ? 3.192 8.252 -29.512 1.00 98.25 393 ALA A C 1
ATOM 3091 O O . ALA A 1 393 ? 4.347 8.505 -29.859 1.00 98.25 393 ALA A O 1
ATOM 3092 N N . HIS A 1 394 ? 2.912 7.539 -28.419 1.00 98.44 394 HIS A N 1
ATOM 3093 C CA . HIS A 1 394 ? 3.885 7.068 -27.434 1.00 98.44 394 HIS A CA 1
ATOM 3094 C C . HIS A 1 394 ? 3.708 5.566 -27.157 1.00 98.44 394 HIS A C 1
ATOM 3096 O O . HIS A 1 394 ? 3.215 5.202 -26.089 1.00 98.44 394 HIS A O 1
ATOM 3102 N N . PRO A 1 395 ? 4.140 4.670 -28.070 1.00 98.12 395 PRO A N 1
ATOM 3103 C CA . PRO A 1 395 ? 3.938 3.222 -27.926 1.00 98.12 395 PRO A CA 1
ATOM 3104 C C . PRO A 1 395 ? 4.510 2.619 -26.635 1.00 98.12 395 PRO A C 1
ATOM 3106 O O . PRO A 1 395 ? 3.965 1.653 -26.112 1.00 98.12 395 PRO A O 1
ATOM 3109 N N . TRP A 1 396 ? 5.558 3.225 -26.068 1.00 98.62 396 TRP A N 1
ATOM 3110 C CA . TRP A 1 396 ? 6.141 2.819 -24.785 1.00 98.62 396 TRP A CA 1
ATOM 3111 C C . TRP A 1 396 ? 5.148 2.903 -23.614 1.00 98.62 396 TRP A C 1
ATOM 3113 O O . TRP A 1 396 ? 5.313 2.178 -22.639 1.00 98.62 396 TRP A O 1
ATOM 3123 N N . LEU A 1 397 ? 4.098 3.731 -23.705 1.00 98.69 397 LEU A N 1
ATOM 3124 C CA . LEU A 1 397 ? 3.030 3.752 -22.704 1.00 98.69 397 LEU A CA 1
ATOM 3125 C C . LEU A 1 397 ? 2.224 2.451 -22.695 1.00 98.69 397 LEU A C 1
ATOM 3127 O O . LEU A 1 397 ? 1.750 2.070 -21.635 1.00 98.69 397 LEU A O 1
ATOM 3131 N N . ARG A 1 398 ? 2.087 1.757 -23.833 1.00 98.50 398 ARG A N 1
ATOM 3132 C CA . ARG A 1 398 ? 1.385 0.462 -23.896 1.00 98.50 398 ARG A CA 1
ATOM 3133 C C . ARG A 1 398 ? 2.184 -0.624 -23.179 1.00 98.50 398 ARG A C 1
ATOM 3135 O O . ARG A 1 398 ? 1.618 -1.351 -22.377 1.00 98.50 398 ARG A O 1
ATOM 3142 N N . VAL A 1 399 ? 3.508 -0.634 -23.368 1.00 98.62 399 VAL A N 1
ATOM 3143 C CA . VAL A 1 399 ? 4.420 -1.486 -22.581 1.00 98.62 399 VAL A CA 1
ATOM 3144 C C . VAL A 1 399 ? 4.276 -1.173 -21.089 1.00 98.62 399 VAL A C 1
ATOM 3146 O O . VAL A 1 399 ? 4.186 -2.075 -20.264 1.00 98.62 399 VAL A O 1
ATOM 3149 N N . CYS A 1 400 ? 4.198 0.110 -20.723 1.00 98.75 400 CYS A N 1
ATOM 3150 C CA . CYS A 1 400 ? 3.955 0.500 -19.338 1.00 98.75 400 CYS A CA 1
ATOM 3151 C C . CYS A 1 400 ? 2.589 0.040 -18.800 1.00 98.75 400 CYS A C 1
ATOM 3153 O O . CYS A 1 400 ? 2.531 -0.361 -17.642 1.00 98.75 400 CYS A O 1
ATOM 3155 N N . GLU A 1 401 ? 1.517 0.093 -19.600 1.00 98.44 401 GLU A N 1
ATOM 3156 C CA . GLU A 1 401 ? 0.188 -0.415 -19.220 1.00 98.44 401 GLU A CA 1
ATOM 3157 C C . GLU A 1 401 ? 0.235 -1.932 -18.971 1.00 98.44 401 GLU A C 1
ATOM 3159 O O . GLU A 1 401 ? -0.234 -2.391 -17.934 1.00 98.44 401 GLU A O 1
ATOM 3164 N N . GLU A 1 402 ? 0.901 -2.700 -19.838 1.00 97.88 402 GLU A N 1
ATOM 3165 C CA . GLU A 1 402 ? 1.070 -4.150 -19.661 1.00 97.88 402 GLU A CA 1
ATOM 3166 C C . GLU A 1 402 ? 1.870 -4.496 -18.397 1.00 97.88 402 GLU A C 1
ATOM 3168 O O . GLU A 1 402 ? 1.480 -5.370 -17.620 1.00 97.88 402 GLU A O 1
ATOM 3173 N N . VAL A 1 403 ? 2.972 -3.782 -18.153 1.00 98.25 403 VAL A N 1
ATOM 3174 C CA . VAL A 1 403 ? 3.778 -3.951 -16.937 1.00 98.25 403 VAL A CA 1
ATOM 3175 C C . VAL A 1 403 ? 2.970 -3.567 -15.695 1.00 98.25 403 VAL A C 1
ATOM 3177 O O . VAL A 1 403 ? 3.032 -4.274 -14.690 1.00 98.25 403 VAL A O 1
ATOM 3180 N N . ALA A 1 404 ? 2.198 -2.480 -15.739 1.00 98.19 404 ALA A N 1
ATOM 3181 C CA . ALA A 1 404 ? 1.361 -2.057 -14.619 1.00 98.19 404 ALA A CA 1
ATOM 3182 C C . ALA A 1 404 ? 0.252 -3.070 -14.307 1.00 98.19 404 ALA A C 1
ATOM 3184 O O . ALA A 1 404 ? 0.030 -3.376 -13.135 1.00 98.19 404 ALA A O 1
ATOM 3185 N N . ASP A 1 405 ? -0.376 -3.661 -15.324 1.00 96.19 405 ASP A N 1
ATOM 3186 C CA . ASP A 1 405 ? -1.373 -4.717 -15.141 1.00 96.19 405 ASP A CA 1
ATOM 3187 C C . ASP A 1 405 ? -0.754 -5.968 -14.498 1.00 96.19 405 ASP A C 1
ATOM 3189 O O . ASP A 1 405 ? -1.319 -6.533 -13.556 1.00 96.19 405 ASP A O 1
ATOM 3193 N N . GLN A 1 406 ? 0.445 -6.368 -14.931 1.00 94.06 406 GLN A N 1
ATOM 3194 C CA . GLN A 1 406 ? 1.163 -7.511 -14.358 1.00 94.06 406 GLN A CA 1
ATOM 3195 C C . GLN A 1 406 ? 1.584 -7.249 -12.905 1.00 94.06 406 GLN A C 1
ATOM 3197 O O . GLN A 1 406 ? 1.216 -8.002 -12.001 1.00 94.06 406 GLN A O 1
ATOM 3202 N N . GLN A 1 407 ? 2.302 -6.151 -12.663 1.00 95.44 407 GLN A N 1
ATOM 3203 C CA . GLN A 1 407 ? 2.891 -5.824 -11.360 1.00 95.44 407 GLN A CA 1
ATOM 3204 C C . GLN A 1 407 ? 1.864 -5.297 -10.349 1.00 95.44 407 GLN A C 1
ATOM 3206 O O . GLN A 1 407 ? 2.059 -5.415 -9.139 1.00 95.44 407 GLN A O 1
ATOM 3211 N N . GLY A 1 408 ? 0.761 -4.732 -10.839 1.00 96.31 408 GLY A N 1
ATOM 3212 C CA . GLY A 1 408 ? -0.364 -4.268 -10.041 1.00 96.31 408 GLY A CA 1
ATOM 3213 C C . GLY A 1 408 ? -0.070 -3.090 -9.144 1.00 96.31 408 GLY A C 1
ATOM 3214 O O . GLY A 1 408 ? -0.499 -3.126 -8.003 1.00 96.31 408 GLY A O 1
ATOM 3215 N N . PHE A 1 409 ? 0.664 -2.077 -9.592 1.00 98.19 409 PHE A N 1
ATOM 3216 C CA . PHE A 1 409 ? 1.047 -0.953 -8.732 1.00 98.19 409 PHE A CA 1
ATOM 3217 C C . PHE A 1 409 ? -0.152 -0.320 -8.008 1.00 98.19 409 PHE A C 1
ATOM 3219 O O . PHE A 1 409 ? -1.226 -0.129 -8.585 1.00 98.19 409 PHE A O 1
ATOM 3226 N N . PHE A 1 410 ? 0.035 0.009 -6.728 1.00 98.38 410 PHE A N 1
ATOM 3227 C CA . PHE A 1 410 ? -1.017 0.613 -5.914 1.00 98.38 410 PHE A CA 1
ATOM 3228 C C . PHE A 1 410 ? -0.647 2.033 -5.500 1.00 98.38 410 PHE A C 1
ATOM 3230 O O . PHE A 1 410 ? 0.459 2.299 -5.024 1.00 98.38 410 PHE A O 1
ATOM 3237 N N . HIS A 1 411 ? -1.568 2.971 -5.695 1.00 98.50 411 HIS A N 1
ATOM 3238 C CA . HIS A 1 411 ? -1.335 4.394 -5.476 1.00 98.50 411 HIS A CA 1
ATOM 3239 C C . HIS A 1 411 ? -2.206 4.856 -4.319 1.00 98.50 411 HIS A C 1
ATOM 3241 O O . HIS A 1 411 ? -3.253 5.457 -4.527 1.00 98.50 411 HIS A O 1
ATOM 3247 N N . TRP A 1 412 ? -1.765 4.552 -3.097 1.00 98.44 412 TRP A N 1
ATOM 3248 C CA . TRP A 1 412 ? -2.531 4.724 -1.858 1.00 98.44 412 TRP A CA 1
ATOM 3249 C C . TRP A 1 412 ? -3.307 6.044 -1.768 1.00 98.44 412 TRP A C 1
ATOM 3251 O O . TRP A 1 412 ? -4.517 6.032 -1.555 1.00 98.44 412 TRP A O 1
ATOM 3261 N N . GLU A 1 413 ? -2.641 7.174 -1.999 1.00 98.19 413 GLU A N 1
ATOM 3262 C CA . GLU A 1 413 ? -3.253 8.507 -1.908 1.00 98.19 413 GLU A CA 1
ATOM 3263 C C . GLU A 1 413 ? -4.169 8.853 -3.094 1.00 98.19 413 GLU A C 1
ATOM 3265 O O . GLU A 1 413 ? -4.982 9.764 -2.993 1.00 98.19 413 GLU A O 1
ATOM 3270 N N . LEU A 1 414 ? -4.077 8.145 -4.221 1.00 98.19 414 LEU A N 1
ATOM 3271 C CA . LEU A 1 414 ? -5.019 8.300 -5.333 1.00 98.19 414 LEU A CA 1
ATOM 3272 C C . LEU A 1 414 ? -6.247 7.399 -5.144 1.00 98.19 414 LEU A C 1
ATOM 3274 O O . LEU A 1 414 ? -7.372 7.826 -5.385 1.00 98.19 414 LEU A O 1
ATOM 3278 N N . ASP A 1 415 ? -6.030 6.156 -4.717 1.00 97.50 415 ASP A N 1
ATOM 3279 C CA . ASP A 1 415 ? -7.062 5.118 -4.638 1.00 97.50 415 ASP A CA 1
ATOM 3280 C C . ASP A 1 415 ? -7.938 5.225 -3.398 1.00 97.50 415 ASP A C 1
ATOM 3282 O O . ASP A 1 415 ? -9.141 4.983 -3.478 1.00 97.50 415 ASP A O 1
ATOM 3286 N N . PHE A 1 416 ? -7.345 5.634 -2.277 1.00 98.12 416 PHE A N 1
ATOM 3287 C CA . PHE A 1 416 ? -8.034 5.895 -1.015 1.00 98.12 416 PHE A CA 1
ATOM 3288 C C . PHE A 1 416 ? -7.958 7.379 -0.646 1.00 98.12 416 PHE A C 1
ATOM 3290 O O . PHE A 1 416 ? -7.848 7.744 0.525 1.00 98.12 416 PHE A O 1
ATOM 3297 N N . ALA A 1 417 ? -8.017 8.254 -1.657 1.00 97.75 417 ALA A N 1
ATOM 3298 C CA . ALA A 1 417 ? -7.887 9.702 -1.498 1.00 97.75 417 ALA A CA 1
ATOM 3299 C C . ALA A 1 417 ? -8.834 10.273 -0.427 1.00 97.75 417 ALA A C 1
ATOM 3301 O O . ALA A 1 417 ? -8.466 11.186 0.305 1.00 97.75 417 ALA A O 1
ATOM 3302 N N . THR A 1 418 ? -10.036 9.712 -0.302 1.00 97.12 418 THR A N 1
ATOM 3303 C CA . THR A 1 418 ? -11.062 10.070 0.690 1.00 97.12 418 THR A CA 1
ATOM 3304 C C . THR A 1 418 ? -10.623 9.842 2.136 1.00 97.12 418 THR A C 1
ATOM 3306 O O . THR A 1 418 ? -10.986 10.644 2.998 1.00 97.12 418 THR A O 1
ATOM 3309 N N . VAL A 1 419 ? -9.831 8.800 2.403 1.00 98.12 419 VAL A N 1
ATOM 3310 C CA . VAL A 1 419 ? -9.247 8.498 3.719 1.00 98.12 419 VAL A CA 1
ATOM 3311 C C . VAL A 1 419 ? -8.065 9.424 3.997 1.00 98.12 419 VAL A C 1
ATOM 3313 O O . VAL A 1 419 ? -7.991 10.061 5.046 1.00 98.12 419 VAL A O 1
ATOM 3316 N N . PHE A 1 420 ? -7.161 9.580 3.030 1.00 98.25 420 PHE A N 1
ATOM 3317 C CA . PHE A 1 420 ? -5.992 10.455 3.177 1.00 98.25 420 PHE A CA 1
ATOM 3318 C C . PHE A 1 420 ? -6.371 11.939 3.291 1.00 98.25 420 PHE A C 1
ATOM 3320 O O . PHE A 1 420 ? -5.714 12.683 4.018 1.00 98.25 420 PHE A O 1
ATOM 3327 N N . ALA A 1 421 ? -7.471 12.368 2.665 1.00 96.81 421 ALA A N 1
ATOM 3328 C CA . ALA A 1 421 ? -8.046 13.701 2.848 1.00 96.81 421 ALA A CA 1
ATOM 3329 C C . ALA A 1 421 ? -8.558 13.950 4.281 1.00 96.81 421 ALA A C 1
ATOM 3331 O O . ALA A 1 421 ? -8.700 15.104 4.681 1.00 96.81 421 ALA A O 1
ATOM 3332 N N . ARG A 1 422 ? -8.809 12.885 5.059 1.00 95.81 422 ARG A N 1
ATOM 3333 C CA . ARG A 1 422 ? -9.163 12.932 6.492 1.00 95.81 422 ARG A CA 1
ATOM 3334 C C . ARG A 1 422 ? -7.956 12.713 7.413 1.00 95.81 422 ARG A C 1
ATOM 3336 O O . ARG A 1 422 ? -8.099 12.806 8.626 1.00 95.81 422 ARG A O 1
ATOM 3343 N N . GLY A 1 423 ? -6.770 12.475 6.852 1.00 96.19 423 GLY A N 1
ATOM 3344 C CA . GLY A 1 423 ? -5.517 12.347 7.597 1.00 96.19 423 GLY A CA 1
ATOM 3345 C C . GLY A 1 423 ? -4.878 10.960 7.578 1.00 96.19 423 GLY A C 1
ATOM 3346 O O . GLY A 1 423 ? -3.786 10.833 8.115 1.00 96.19 423 GLY A O 1
ATOM 3347 N N . GLY A 1 424 ? -5.496 9.953 6.953 1.00 98.00 424 GLY A N 1
ATOM 3348 C CA . GLY A 1 424 ? -4.971 8.582 6.894 1.00 98.00 424 GLY A CA 1
ATOM 3349 C C . GLY A 1 424 ? -5.848 7.576 7.641 1.00 98.00 424 GLY A C 1
ATOM 3350 O O . GLY A 1 424 ? -6.973 7.892 8.014 1.00 98.00 424 GLY A O 1
ATOM 3351 N N . PHE A 1 425 ? -5.335 6.360 7.834 1.00 98.69 425 PHE A N 1
ATOM 3352 C CA . PHE A 1 425 ? -6.057 5.262 8.478 1.00 98.69 425 PHE A CA 1
ATOM 3353 C C . PHE A 1 425 ? -5.955 5.306 10.002 1.00 98.69 425 PHE A C 1
ATOM 3355 O O . PHE A 1 425 ? -4.857 5.445 10.552 1.00 98.69 425 PHE A O 1
ATOM 3362 N N . ASP A 1 426 ? -7.081 5.085 10.678 1.00 98.56 426 ASP A N 1
ATOM 3363 C CA . ASP A 1 426 ? -7.160 5.050 12.142 1.00 98.56 426 ASP A CA 1
ATOM 3364 C C . ASP A 1 426 ? -6.728 3.700 12.713 1.00 98.56 426 ASP A C 1
ATOM 3366 O O . ASP A 1 426 ? -6.127 3.628 13.784 1.00 98.56 426 ASP A O 1
ATOM 3370 N N . LEU A 1 427 ? -6.988 2.616 11.984 1.00 98.75 427 LEU A N 1
ATOM 3371 C CA . LEU A 1 427 ? -6.583 1.274 12.370 1.00 98.75 427 LEU A CA 1
ATOM 3372 C C . LEU A 1 427 ? -5.999 0.530 11.175 1.00 98.75 427 LEU A C 1
ATOM 3374 O O . LEU A 1 427 ? -6.687 0.274 10.194 1.00 98.75 427 LEU A O 1
ATOM 3378 N N . GLN A 1 428 ? -4.737 0.127 11.266 1.00 98.81 428 GLN A N 1
ATOM 3379 C CA . GLN A 1 428 ? -4.103 -0.727 10.261 1.00 98.81 428 GLN A CA 1
ATOM 3380 C C . GLN A 1 428 ? -3.703 -2.057 10.883 1.00 98.81 428 GLN A C 1
ATOM 3382 O O . GLN A 1 428 ? -3.042 -2.089 11.917 1.00 98.81 428 GLN A O 1
ATOM 3387 N N . LEU A 1 429 ? -4.098 -3.166 10.270 1.00 98.44 429 LEU A N 1
ATOM 3388 C CA . LEU A 1 429 ? -3.904 -4.501 10.832 1.00 98.44 429 LEU A CA 1
ATOM 3389 C C . LEU A 1 429 ? -3.342 -5.449 9.783 1.00 98.44 429 LEU A C 1
ATOM 3391 O O . LEU A 1 429 ? -3.597 -5.270 8.599 1.00 98.44 429 LEU A O 1
ATOM 3395 N N . GLY A 1 430 ? -2.601 -6.474 10.195 1.00 95.88 430 GLY A N 1
ATOM 3396 C CA . GLY A 1 430 ? -2.284 -7.560 9.272 1.00 95.88 430 GLY A CA 1
ATOM 3397 C C . GLY A 1 430 ? -1.097 -8.434 9.645 1.00 95.88 430 GLY A C 1
ATOM 3398 O O . GLY A 1 430 ? -0.342 -8.182 10.585 1.00 95.88 430 GLY A O 1
ATOM 3399 N N . ASN A 1 431 ? -0.912 -9.462 8.825 1.00 93.75 431 ASN A N 1
ATOM 3400 C CA . ASN A 1 431 ? 0.267 -10.315 8.799 1.00 93.75 431 ASN A CA 1
ATOM 3401 C C . ASN A 1 431 ? 0.974 -10.130 7.443 1.00 93.75 431 ASN A C 1
ATOM 3403 O O . ASN A 1 431 ? 0.678 -10.866 6.500 1.00 93.75 431 ASN A O 1
ATOM 3407 N N . PRO A 1 432 ? 1.847 -9.114 7.294 1.00 92.38 432 PRO A N 1
ATOM 3408 C CA . PRO A 1 432 ? 2.554 -8.882 6.038 1.00 92.38 432 PRO A CA 1
ATOM 3409 C C . PRO A 1 432 ? 3.451 -10.075 5.660 1.00 92.38 432 PRO A C 1
ATOM 3411 O O . PRO A 1 432 ? 3.890 -10.811 6.540 1.00 92.38 432 PRO A O 1
ATOM 3414 N N . PRO A 1 433 ? 3.805 -10.254 4.376 1.00 89.38 433 PRO A N 1
ATOM 3415 C CA . PRO A 1 433 ? 4.648 -11.357 3.917 1.00 89.38 433 PRO A CA 1
ATOM 3416 C C . PRO A 1 433 ? 6.058 -11.325 4.526 1.00 89.38 433 PRO A C 1
ATOM 3418 O O . PRO A 1 433 ? 6.756 -10.307 4.502 1.00 89.38 433 PRO A O 1
ATOM 3421 N N . TRP A 1 434 ? 6.522 -12.479 5.017 1.00 88.38 434 TRP A N 1
ATOM 3422 C CA . TRP A 1 434 ? 7.854 -12.658 5.621 1.00 88.38 434 TRP A CA 1
ATOM 3423 C C . TRP A 1 434 ? 8.883 -13.100 4.574 1.00 88.38 434 TRP A C 1
ATOM 3425 O O . TRP A 1 434 ? 9.547 -14.131 4.710 1.00 88.38 434 TRP A O 1
ATOM 3435 N N . VAL A 1 435 ? 8.959 -12.344 3.479 1.00 82.81 435 VAL A N 1
ATOM 3436 C CA . VAL A 1 435 ? 9.715 -12.716 2.279 1.00 82.81 435 VAL A CA 1
ATOM 3437 C C . VAL A 1 435 ? 10.853 -11.742 2.043 1.00 82.81 435 VAL A C 1
ATOM 3439 O O . VAL A 1 435 ? 10.690 -10.523 2.080 1.00 82.81 435 VAL A O 1
ATOM 3442 N N . ARG A 1 436 ? 12.014 -12.300 1.703 1.00 86.81 436 ARG A N 1
ATOM 3443 C CA . ARG A 1 436 ? 13.118 -11.544 1.115 1.00 86.81 436 ARG A CA 1
ATOM 3444 C C . ARG A 1 436 ? 13.078 -11.729 -0.398 1.00 86.81 436 ARG A C 1
ATOM 3446 O O . ARG A 1 436 ? 13.154 -12.881 -0.826 1.00 86.81 436 ARG A O 1
ATOM 3453 N N . PRO A 1 437 ? 13.029 -10.653 -1.199 1.00 84.06 437 PRO A N 1
ATOM 3454 C CA . PRO A 1 437 ? 13.099 -10.737 -2.654 1.00 84.06 437 PRO A CA 1
ATOM 3455 C C . PRO A 1 437 ? 14.411 -11.406 -3.095 1.00 84.06 437 PRO A C 1
ATOM 3457 O O . PRO A 1 437 ? 15.484 -10.799 -3.094 1.00 84.06 437 PRO A O 1
ATOM 3460 N N . ARG A 1 438 ? 14.353 -12.701 -3.412 1.00 84.75 438 ARG A N 1
ATOM 3461 C CA . ARG A 1 438 ? 15.483 -13.501 -3.902 1.00 84.75 438 ARG A CA 1
ATOM 3462 C C . ARG A 1 438 ? 15.000 -14.392 -5.029 1.00 84.75 438 ARG A C 1
ATOM 3464 O O . ARG A 1 438 ? 13.984 -15.061 -4.885 1.00 84.75 438 ARG A O 1
ATOM 3471 N N . SER A 1 439 ? 15.720 -14.380 -6.147 1.00 83.62 439 SER A N 1
ATOM 3472 C CA . SER A 1 439 ? 15.352 -15.207 -7.285 1.00 83.62 439 SER A CA 1
ATOM 3473 C C . SER A 1 439 ? 15.619 -16.680 -6.986 1.00 83.62 439 SER A C 1
ATOM 3475 O O . SER A 1 439 ? 16.713 -17.043 -6.546 1.00 83.62 439 SER A O 1
ATOM 3477 N N . ASP A 1 440 ? 14.625 -17.518 -7.265 1.00 88.25 440 ASP A N 1
ATOM 3478 C CA . ASP A 1 440 ? 14.759 -18.971 -7.298 1.00 88.25 440 ASP A CA 1
ATOM 3479 C C . ASP A 1 440 ? 14.715 -19.428 -8.760 1.00 88.25 440 ASP A C 1
ATOM 3481 O O . ASP A 1 440 ? 13.659 -19.656 -9.347 1.00 88.25 440 ASP A O 1
ATOM 3485 N N . VAL A 1 441 ? 15.894 -19.480 -9.379 1.00 91.00 441 VAL A N 1
ATOM 3486 C CA . VAL A 1 441 ? 16.028 -19.837 -10.798 1.00 91.00 441 VAL A CA 1
ATOM 3487 C C . VAL A 1 441 ? 15.653 -21.298 -11.041 1.00 91.00 441 VAL A C 1
ATOM 3489 O O . VAL A 1 441 ? 15.104 -21.610 -12.094 1.00 91.00 441 VAL A O 1
ATOM 3492 N N . ASP A 1 442 ? 15.907 -22.185 -10.076 1.00 91.31 442 ASP A N 1
ATOM 3493 C CA . ASP A 1 442 ? 15.529 -23.593 -10.195 1.00 91.31 442 ASP A CA 1
ATOM 3494 C C . ASP A 1 442 ? 13.995 -23.725 -10.183 1.00 91.31 442 ASP A C 1
ATOM 3496 O O . ASP A 1 442 ? 13.443 -24.478 -10.983 1.00 91.31 442 ASP A O 1
ATOM 3500 N N . ALA A 1 443 ? 13.282 -22.952 -9.353 1.00 89.06 443 ALA A N 1
ATOM 3501 C CA . ALA A 1 443 ? 11.818 -22.881 -9.394 1.00 89.06 443 ALA A CA 1
ATOM 3502 C C . ALA A 1 443 ? 11.286 -22.324 -10.726 1.00 89.06 443 ALA A C 1
ATOM 3504 O O . ALA A 1 443 ? 10.345 -22.888 -11.277 1.00 89.06 443 ALA A O 1
ATOM 3505 N N . LEU A 1 444 ? 11.911 -21.281 -11.287 1.00 90.44 444 LEU A N 1
ATOM 3506 C CA . LEU A 1 444 ? 11.523 -20.741 -12.600 1.00 90.44 444 LEU A CA 1
ATOM 3507 C C . LEU A 1 444 ? 11.700 -21.773 -13.723 1.00 90.44 444 LEU A C 1
ATOM 3509 O O . LEU A 1 444 ? 10.829 -21.926 -14.574 1.00 90.44 444 LEU A O 1
ATOM 3513 N N . LEU A 1 445 ? 12.806 -22.518 -13.714 1.00 92.81 445 LEU A N 1
ATOM 3514 C CA . LEU A 1 445 ? 13.057 -23.581 -14.689 1.00 92.81 445 LEU A CA 1
ATOM 3515 C C . LEU A 1 445 ? 12.123 -24.788 -14.496 1.00 92.81 445 LEU A C 1
ATOM 3517 O O . LEU A 1 445 ? 11.804 -25.481 -15.465 1.00 92.81 445 LEU A O 1
ATOM 3521 N N . ALA A 1 446 ? 11.658 -25.027 -13.267 1.00 93.44 446 ALA A N 1
ATOM 3522 C CA . ALA A 1 446 ? 10.754 -26.126 -12.940 1.00 93.44 446 ALA A CA 1
ATOM 3523 C C . ALA A 1 446 ? 9.365 -26.006 -13.582 1.00 93.44 446 ALA A C 1
ATOM 3525 O O . ALA A 1 446 ? 8.702 -27.026 -13.776 1.00 93.44 446 ALA A O 1
ATOM 3526 N N . GLU A 1 447 ? 8.950 -24.790 -13.949 1.00 89.19 447 GLU A N 1
ATOM 3527 C CA . GLU A 1 447 ? 7.716 -24.547 -14.707 1.00 89.19 447 GLU A CA 1
ATOM 3528 C C . GLU A 1 447 ? 7.755 -25.210 -16.094 1.00 89.19 447 GLU A C 1
ATOM 3530 O O . GLU A 1 447 ? 6.739 -25.702 -16.591 1.00 89.19 447 GLU A O 1
ATOM 3535 N N . GLY A 1 448 ? 8.942 -25.269 -16.708 1.00 90.62 448 GLY A N 1
ATOM 3536 C CA . GLY A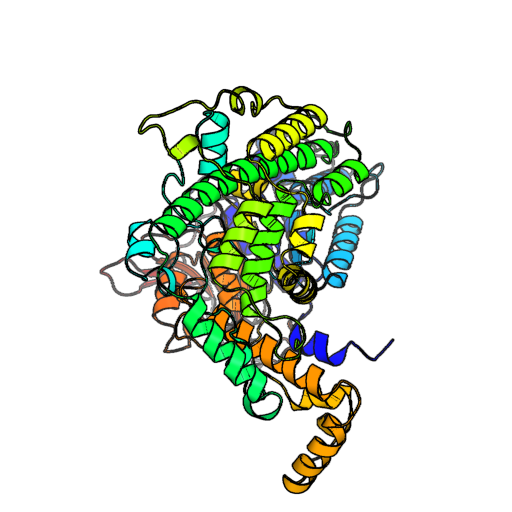 1 448 ? 9.172 -25.968 -17.974 1.00 90.62 448 GLY A CA 1
ATOM 3537 C C . GLY A 1 448 ? 9.507 -27.443 -17.779 1.00 90.62 448 GLY A C 1
ATOM 3538 O O . GLY A 1 448 ? 9.008 -28.295 -18.517 1.00 90.62 448 GLY A O 1
ATOM 3539 N N . ASP A 1 449 ? 10.333 -27.754 -16.777 1.00 93.38 449 ASP A N 1
ATOM 3540 C CA . ASP A 1 449 ? 10.773 -29.119 -16.496 1.00 93.38 449 ASP A CA 1
ATOM 3541 C C . ASP A 1 449 ? 10.849 -29.419 -14.983 1.00 93.38 449 ASP A C 1
ATOM 3543 O O . ASP A 1 449 ? 11.791 -28.989 -14.311 1.00 93.38 449 ASP A O 1
ATOM 3547 N N . PRO A 1 450 ? 9.937 -30.245 -14.429 1.00 93.75 450 PRO A N 1
ATOM 3548 C CA . PRO A 1 450 ? 9.926 -30.611 -13.009 1.00 93.75 450 PRO A CA 1
ATOM 3549 C C . PRO A 1 450 ? 11.228 -31.233 -12.482 1.00 93.75 450 PRO A C 1
ATOM 3551 O O . PRO A 1 450 ? 11.422 -31.314 -11.266 1.00 93.75 450 PRO A O 1
ATOM 3554 N N . TRP A 1 451 ? 12.130 -31.677 -13.365 1.00 94.94 451 TRP A N 1
ATOM 3555 C CA . TRP A 1 451 ? 13.460 -32.160 -13.001 1.00 94.94 451 TRP A CA 1
ATOM 3556 C C . TRP A 1 451 ? 14.195 -31.210 -12.048 1.00 94.94 451 TRP A C 1
ATOM 3558 O O . TRP A 1 451 ? 14.849 -31.683 -11.122 1.00 94.94 451 TRP A O 1
ATOM 3568 N N . TRP A 1 452 ? 14.035 -29.893 -12.209 1.00 93.56 452 TRP A N 1
ATOM 3569 C CA . TRP A 1 452 ? 14.708 -28.884 -11.382 1.00 93.56 452 TRP A CA 1
ATOM 3570 C C . TRP A 1 452 ? 14.353 -28.939 -9.892 1.00 93.56 452 TRP A C 1
ATOM 3572 O O . TRP A 1 452 ? 15.171 -28.542 -9.068 1.00 93.56 452 TRP A O 1
ATOM 3582 N N . GLN A 1 453 ? 13.189 -29.489 -9.538 1.00 90.38 453 GLN A N 1
ATOM 3583 C CA . GLN A 1 453 ? 12.758 -29.664 -8.143 1.00 90.38 453 GLN A CA 1
ATOM 3584 C C . GLN A 1 453 ? 12.851 -31.122 -7.671 1.00 90.38 453 GLN A C 1
ATOM 3586 O O . GLN A 1 453 ? 12.942 -31.390 -6.474 1.00 90.38 453 GLN A O 1
ATOM 3591 N N . LEU A 1 454 ? 12.826 -32.085 -8.599 1.00 92.38 454 LEU A N 1
ATOM 3592 C CA . LEU A 1 454 ? 12.768 -33.516 -8.279 1.00 92.38 454 LEU A CA 1
ATOM 3593 C C . LEU A 1 454 ? 14.126 -34.226 -8.358 1.00 92.38 454 LEU A C 1
ATOM 3595 O O . LEU A 1 454 ? 14.274 -35.333 -7.832 1.00 92.38 454 LEU A O 1
ATOM 3599 N N . ALA A 1 455 ? 15.120 -33.635 -9.021 1.00 90.00 455 ALA A N 1
ATOM 3600 C CA . ALA A 1 455 ? 16.429 -34.250 -9.176 1.00 90.00 455 ALA A CA 1
ATOM 3601 C C . ALA A 1 455 ? 17.155 -34.374 -7.827 1.00 90.00 455 ALA A C 1
ATOM 3603 O O . ALA A 1 455 ? 17.458 -33.394 -7.148 1.00 90.00 455 ALA A O 1
ATOM 3604 N N . ASN A 1 456 ? 17.506 -35.604 -7.452 1.00 91.44 456 ASN A N 1
ATOM 3605 C CA . ASN A 1 456 ? 18.228 -35.869 -6.213 1.00 91.44 456 ASN A CA 1
ATOM 3606 C C . ASN A 1 456 ? 19.740 -35.686 -6.409 1.00 91.44 456 ASN A C 1
ATOM 3608 O O . ASN A 1 456 ? 20.401 -36.560 -6.970 1.00 91.44 456 ASN A O 1
ATOM 3612 N N . LYS A 1 457 ? 20.277 -34.561 -5.920 1.00 89.44 457 LYS A N 1
ATOM 3613 C CA . LYS A 1 457 ? 21.716 -34.227 -5.940 1.00 89.44 457 LYS A CA 1
ATOM 3614 C C . LYS A 1 457 ? 22.372 -34.433 -7.323 1.00 89.44 457 LYS A C 1
ATOM 3616 O O . LYS A 1 457 ? 23.366 -35.161 -7.420 1.00 89.44 457 LYS A O 1
ATOM 3621 N N . PRO A 1 458 ? 21.833 -33.827 -8.399 1.00 91.06 458 PRO A N 1
ATOM 3622 C CA . PRO A 1 458 ? 22.450 -33.914 -9.718 1.00 91.06 458 PRO A CA 1
ATOM 3623 C C . PRO A 1 458 ? 23.857 -33.295 -9.705 1.00 91.06 458 PRO A C 1
ATOM 3625 O O . PRO A 1 458 ? 24.127 -32.360 -8.954 1.00 91.06 458 PRO A O 1
ATOM 3628 N N . SER A 1 459 ? 24.760 -33.804 -10.549 1.00 94.88 459 SER A N 1
ATOM 3629 C CA . SER A 1 459 ? 26.078 -33.186 -10.728 1.00 94.88 459 SER A CA 1
ATOM 3630 C C . SER A 1 459 ? 25.952 -31.830 -11.429 1.00 94.88 459 SER A C 1
ATOM 3632 O O . SER A 1 459 ? 25.040 -31.620 -12.228 1.00 94.88 459 SER A O 1
ATOM 3634 N N . GLU A 1 460 ? 26.905 -30.926 -11.201 1.00 94.12 460 GLU A N 1
ATOM 3635 C CA . GLU A 1 460 ? 26.914 -29.608 -11.858 1.00 94.12 460 GLU A CA 1
ATOM 3636 C C . GLU A 1 460 ? 26.929 -29.710 -13.392 1.00 94.12 460 GLU A C 1
ATOM 3638 O O . GLU A 1 460 ? 26.256 -28.945 -14.076 1.00 94.12 460 GLU A O 1
ATOM 3643 N N . ALA A 1 461 ? 27.614 -30.716 -13.948 1.00 95.38 461 ALA A N 1
ATOM 3644 C CA . ALA A 1 461 ? 27.593 -30.978 -15.386 1.00 95.38 461 ALA A CA 1
ATOM 3645 C C . ALA A 1 461 ? 26.193 -31.377 -15.889 1.00 95.38 461 ALA A C 1
ATOM 3647 O O . ALA A 1 461 ? 25.766 -30.916 -16.947 1.00 95.38 461 ALA A O 1
ATOM 3648 N N . ALA A 1 462 ? 25.461 -32.197 -15.124 1.00 94.12 462 ALA A N 1
ATOM 3649 C CA . ALA A 1 462 ? 24.089 -32.570 -15.459 1.00 94.12 462 ALA A CA 1
ATOM 3650 C C . ALA A 1 462 ? 23.143 -31.364 -15.366 1.00 94.12 462 ALA A C 1
ATOM 3652 O O . ALA A 1 462 ? 22.331 -31.169 -16.266 1.00 94.12 462 ALA A O 1
ATOM 3653 N N . ARG A 1 463 ? 23.292 -30.517 -14.336 1.00 95.25 463 ARG A N 1
ATOM 3654 C CA . ARG A 1 463 ? 22.532 -29.261 -14.205 1.00 95.25 463 ARG A CA 1
ATOM 3655 C C . ARG A 1 463 ? 22.786 -28.321 -15.378 1.00 95.25 463 ARG A C 1
ATOM 3657 O O . ARG A 1 463 ? 21.836 -27.822 -15.968 1.00 95.25 463 ARG A O 1
ATOM 3664 N N . ALA A 1 464 ? 24.046 -28.115 -15.756 1.00 94.31 464 ALA A N 1
ATOM 3665 C CA . ALA A 1 464 ? 24.402 -27.238 -16.869 1.00 94.31 464 ALA A CA 1
ATOM 3666 C C . ALA A 1 464 ? 23.816 -27.727 -18.205 1.00 94.31 464 ALA A C 1
ATOM 3668 O O . ALA A 1 464 ? 23.226 -26.936 -18.938 1.00 94.31 464 ALA A O 1
ATOM 3669 N N . ALA A 1 465 ? 23.918 -29.029 -18.497 1.00 95.06 465 ALA A N 1
ATOM 3670 C CA . ALA A 1 465 ? 23.324 -29.616 -19.700 1.00 95.06 465 ALA A CA 1
ATOM 3671 C C . ALA A 1 465 ? 21.792 -29.492 -19.694 1.00 95.06 465 ALA A C 1
ATOM 3673 O O . ALA A 1 465 ? 21.199 -29.071 -20.687 1.00 95.06 465 ALA A O 1
ATOM 3674 N N . LYS A 1 466 ? 21.161 -29.790 -18.552 1.00 95.88 466 LYS A N 1
ATOM 3675 C CA . LYS A 1 466 ? 19.709 -29.702 -18.402 1.00 95.88 466 LYS A CA 1
ATOM 3676 C C . LYS A 1 466 ? 19.198 -28.271 -18.525 1.00 95.88 466 LYS A C 1
ATOM 3678 O O . LYS A 1 466 ? 18.104 -28.054 -19.036 1.00 95.88 466 LYS A O 1
ATOM 3683 N N . ARG A 1 467 ? 19.994 -27.287 -18.096 1.00 95.75 467 ARG A N 1
ATOM 3684 C CA . ARG A 1 467 ? 19.656 -25.861 -18.200 1.00 95.75 467 ARG A CA 1
ATOM 3685 C C . ARG A 1 467 ? 19.514 -25.438 -19.645 1.00 95.75 467 ARG A C 1
ATOM 3687 O O . ARG A 1 467 ? 18.533 -24.790 -19.978 1.00 95.75 467 ARG A O 1
ATOM 3694 N N . VAL A 1 468 ? 20.473 -25.829 -20.480 1.00 95.44 468 VAL A N 1
ATOM 3695 C CA . VAL A 1 468 ? 20.442 -25.538 -21.915 1.00 95.44 468 VAL A CA 1
ATOM 3696 C C . VAL A 1 468 ? 19.181 -26.149 -22.525 1.00 95.44 468 VAL A C 1
ATOM 3698 O O . VAL A 1 468 ? 18.402 -25.427 -23.124 1.00 95.44 468 VAL A O 1
ATOM 3701 N N . GLU A 1 469 ? 18.914 -27.435 -22.275 1.00 96.12 469 GLU A N 1
ATOM 3702 C CA . GLU A 1 469 ? 17.701 -28.112 -22.767 1.00 96.12 469 GLU A CA 1
ATOM 3703 C C . GLU A 1 469 ? 16.406 -27.412 -22.316 1.00 96.12 469 GLU A C 1
ATOM 3705 O O . GLU A 1 469 ? 15.502 -27.208 -23.120 1.00 96.12 469 GLU A O 1
ATOM 3710 N N . THR A 1 470 ? 16.323 -27.019 -21.041 1.00 96.44 470 THR A N 1
ATOM 3711 C CA . THR A 1 470 ? 15.115 -26.397 -20.472 1.00 96.44 470 THR A CA 1
ATOM 3712 C C . THR A 1 470 ? 14.881 -24.995 -21.037 1.00 96.44 470 THR A C 1
ATOM 3714 O O . THR A 1 470 ? 13.742 -24.628 -21.301 1.00 96.44 470 THR A O 1
ATOM 3717 N N . LEU A 1 471 ? 15.941 -24.206 -21.238 1.00 96.31 471 LEU A N 1
ATOM 3718 C CA . LEU A 1 471 ? 15.834 -22.842 -21.769 1.00 96.31 471 LEU A CA 1
ATOM 3719 C C . LEU A 1 471 ? 15.460 -22.798 -23.258 1.00 96.31 471 LEU A C 1
ATOM 3721 O O . LEU A 1 471 ? 14.938 -21.781 -23.705 1.00 96.31 471 LEU A O 1
ATOM 3725 N N . GLU A 1 472 ? 15.693 -23.879 -24.007 1.00 96.12 472 GLU A N 1
ATOM 3726 C CA . GLU A 1 472 ? 15.244 -24.024 -25.402 1.00 96.12 472 GLU A CA 1
ATOM 3727 C C . GLU A 1 472 ? 13.743 -24.349 -25.516 1.00 96.12 472 GLU A C 1
ATOM 3729 O O . GLU A 1 472 ? 13.180 -24.330 -26.613 1.00 96.12 472 GLU A O 1
ATOM 3734 N N . LEU A 1 473 ? 13.063 -24.649 -24.400 1.00 96.06 473 LEU A N 1
ATOM 3735 C CA . LEU A 1 473 ? 11.612 -24.802 -24.412 1.00 96.06 473 LEU A CA 1
ATOM 3736 C C . LEU A 1 473 ? 10.945 -23.453 -24.750 1.00 96.06 473 LEU A C 1
ATOM 3738 O O . LEU A 1 473 ? 11.366 -22.414 -24.229 1.00 96.06 473 LEU A O 1
ATOM 3742 N N . PRO A 1 474 ? 9.881 -23.442 -25.577 1.00 95.06 474 PRO A N 1
ATOM 3743 C CA . PRO A 1 474 ? 9.227 -22.204 -25.993 1.00 95.06 474 PRO A CA 1
ATOM 3744 C C . PRO A 1 474 ? 8.817 -21.319 -24.805 1.00 95.06 474 PRO A C 1
ATOM 3746 O O . PRO A 1 474 ? 8.075 -21.762 -23.931 1.00 95.06 474 PRO A O 1
ATOM 3749 N N . GLY A 1 475 ? 9.300 -20.072 -24.784 1.00 92.81 475 GLY A N 1
ATOM 3750 C CA . GLY A 1 475 ? 8.980 -19.062 -23.765 1.00 92.81 475 GLY A CA 1
ATOM 3751 C C . GLY A 1 475 ? 9.717 -19.199 -22.424 1.00 92.81 475 GLY A C 1
ATOM 3752 O O . GLY A 1 475 ? 9.588 -18.318 -21.577 1.00 92.81 475 GLY A O 1
ATOM 3753 N N . LEU A 1 476 ? 10.510 -20.257 -22.201 1.00 93.75 476 LEU A N 1
ATOM 3754 C CA . LEU A 1 476 ? 11.167 -20.467 -20.902 1.00 93.75 476 LEU A CA 1
ATOM 3755 C C . LEU A 1 476 ? 12.315 -19.494 -20.647 1.00 93.75 476 LEU A C 1
ATOM 3757 O O . LEU A 1 476 ? 12.515 -19.071 -19.509 1.00 93.75 476 LEU A O 1
ATOM 3761 N N . ARG A 1 477 ? 13.059 -19.117 -21.692 1.00 95.00 477 ARG A N 1
ATOM 3762 C CA . ARG A 1 477 ? 14.105 -18.093 -21.583 1.00 95.00 477 ARG A CA 1
ATOM 3763 C C . ARG A 1 477 ? 13.535 -16.777 -21.051 1.00 95.00 477 ARG A C 1
ATOM 3765 O O . ARG A 1 477 ? 14.071 -16.245 -20.081 1.00 95.00 477 ARG A O 1
ATOM 3772 N N . ASP A 1 478 ? 12.444 -16.319 -21.653 1.00 94.25 478 ASP A N 1
ATOM 3773 C CA . ASP A 1 478 ? 11.777 -15.060 -21.320 1.00 94.25 478 ASP A CA 1
ATOM 3774 C C . ASP A 1 478 ? 11.176 -15.129 -19.915 1.00 94.25 478 ASP A C 1
ATOM 3776 O O . ASP A 1 478 ? 11.441 -14.267 -19.087 1.00 94.25 478 ASP A O 1
ATOM 3780 N N . MET A 1 479 ? 10.508 -16.237 -19.573 1.00 93.19 479 MET A N 1
ATOM 3781 C CA . MET A 1 479 ? 9.967 -16.460 -18.228 1.00 93.19 479 MET A CA 1
ATOM 3782 C C . MET A 1 479 ? 11.040 -16.413 -17.129 1.00 93.19 479 MET A C 1
ATOM 3784 O O . MET A 1 479 ? 10.807 -15.851 -16.054 1.00 93.19 479 MET A O 1
ATOM 3788 N N . VAL A 1 480 ? 12.207 -17.023 -17.364 1.00 94.00 480 VAL A N 1
ATOM 3789 C CA . VAL A 1 480 ? 13.326 -16.982 -16.410 1.00 94.00 480 VAL A CA 1
ATOM 3790 C C . VAL A 1 480 ? 13.903 -15.570 -16.329 1.00 94.00 480 VAL A C 1
ATOM 3792 O O . VAL A 1 480 ? 14.195 -15.085 -15.234 1.00 94.00 480 VAL A O 1
ATOM 3795 N N . LEU A 1 481 ? 14.063 -14.897 -17.468 1.00 94.94 481 LEU A N 1
ATOM 3796 C CA . LEU A 1 481 ? 14.573 -13.533 -17.516 1.00 94.94 481 LEU A CA 1
ATOM 3797 C C . LEU A 1 481 ? 13.651 -12.570 -16.757 1.00 94.94 481 LEU A C 1
ATOM 3799 O O . LEU A 1 481 ? 14.108 -11.942 -15.803 1.00 94.94 481 LEU A O 1
ATOM 3803 N N . ASP A 1 482 ? 12.364 -12.541 -17.089 1.00 92.94 482 ASP A N 1
ATOM 3804 C CA . ASP A 1 482 ? 11.370 -11.665 -16.463 1.00 92.94 482 ASP A CA 1
ATOM 3805 C C . ASP A 1 482 ? 11.195 -11.990 -14.977 1.00 92.94 482 ASP A C 1
ATOM 3807 O O . ASP A 1 482 ? 11.267 -11.099 -14.131 1.00 92.94 482 ASP A O 1
ATOM 3811 N N . GLY A 1 483 ? 11.099 -13.276 -14.619 1.00 91.94 483 GLY A N 1
ATOM 3812 C CA . GLY A 1 483 ? 10.969 -13.697 -13.222 1.00 91.94 483 GLY A CA 1
ATOM 3813 C C . GLY A 1 483 ? 12.180 -13.335 -12.355 1.00 91.94 483 GLY A C 1
ATOM 3814 O O . GLY A 1 483 ? 12.033 -13.051 -11.165 1.00 91.94 483 GLY A O 1
ATOM 3815 N N . THR A 1 484 ? 13.393 -13.316 -12.919 1.00 94.44 484 THR A N 1
ATOM 3816 C CA . THR A 1 484 ? 14.578 -12.839 -12.183 1.00 94.44 484 THR A CA 1
ATOM 3817 C C . THR A 1 484 ? 14.711 -11.319 -12.178 1.00 94.44 484 THR A C 1
ATOM 3819 O O . THR A 1 484 ? 15.197 -10.771 -11.183 1.00 94.44 484 THR A O 1
ATOM 3822 N N . ALA A 1 485 ? 14.274 -10.646 -13.246 1.00 94.88 485 ALA A N 1
ATOM 3823 C CA . ALA A 1 485 ? 14.224 -9.193 -13.344 1.00 94.88 485 ALA A CA 1
ATOM 3824 C C . ALA A 1 485 ? 13.259 -8.593 -12.324 1.00 94.88 485 ALA A C 1
ATOM 3826 O O . ALA A 1 485 ? 13.672 -7.733 -11.551 1.00 94.88 485 ALA A O 1
ATOM 3827 N N . GLU A 1 486 ? 12.034 -9.105 -12.232 1.00 93.75 486 GLU A N 1
ATOM 3828 C CA . GLU A 1 486 ? 11.008 -8.649 -11.287 1.00 93.75 486 GLU A CA 1
ATOM 3829 C C . GLU A 1 486 ? 11.514 -8.644 -9.837 1.00 93.75 486 GLU A C 1
ATOM 3831 O O . GLU A 1 486 ? 11.386 -7.654 -9.110 1.00 93.75 486 GLU A O 1
ATOM 3836 N N . VAL A 1 487 ? 12.167 -9.734 -9.421 1.00 92.56 487 VAL A N 1
ATOM 3837 C CA . VAL A 1 487 ? 12.715 -9.857 -8.066 1.00 92.56 487 VAL A CA 1
ATOM 3838 C C . VAL A 1 487 ? 13.865 -8.876 -7.829 1.00 92.56 487 VAL A C 1
ATOM 3840 O O . VAL A 1 487 ? 13.959 -8.287 -6.749 1.00 92.56 487 VAL A O 1
ATOM 3843 N N . ALA A 1 488 ? 14.742 -8.692 -8.819 1.00 94.56 488 ALA A N 1
ATOM 3844 C CA . ALA A 1 488 ? 15.849 -7.744 -8.725 1.00 94.56 488 ALA A CA 1
ATOM 3845 C C . ALA A 1 488 ? 15.346 -6.296 -8.645 1.00 94.56 488 ALA A C 1
ATOM 3847 O O . ALA A 1 488 ? 15.796 -5.545 -7.780 1.00 94.56 488 ALA A O 1
ATOM 3848 N N . VAL A 1 489 ? 14.367 -5.936 -9.478 1.00 96.44 489 VAL A N 1
ATOM 3849 C CA . VAL A 1 489 ? 13.737 -4.611 -9.489 1.00 96.44 489 VAL A CA 1
ATOM 3850 C C . VAL A 1 489 ? 13.025 -4.343 -8.165 1.00 96.44 489 VAL A C 1
ATOM 3852 O O . VAL A 1 489 ? 13.230 -3.290 -7.571 1.00 96.44 489 VAL A O 1
ATOM 3855 N N . THR A 1 490 ? 12.259 -5.307 -7.644 1.00 95.12 490 THR A N 1
ATOM 3856 C CA . THR A 1 490 ? 11.594 -5.191 -6.333 1.00 95.12 490 THR A CA 1
ATOM 3857 C C . THR A 1 490 ? 12.609 -4.955 -5.211 1.00 95.12 490 THR A C 1
ATOM 3859 O O . THR A 1 490 ? 12.404 -4.102 -4.346 1.00 95.12 490 THR A O 1
ATOM 3862 N N . ALA A 1 491 ? 13.736 -5.675 -5.231 1.00 93.69 491 ALA A N 1
ATOM 3863 C CA . ALA A 1 491 ? 14.817 -5.482 -4.266 1.00 93.69 491 ALA A CA 1
ATOM 3864 C C . ALA A 1 491 ? 15.493 -4.106 -4.396 1.00 93.69 491 ALA A C 1
ATOM 3866 O O . ALA A 1 491 ? 15.874 -3.521 -3.380 1.00 93.69 491 ALA A O 1
ATOM 3867 N N . GLU A 1 492 ? 15.666 -3.596 -5.618 1.00 94.81 492 GLU A N 1
ATOM 3868 C CA . GLU A 1 492 ? 16.222 -2.263 -5.872 1.00 94.81 492 GLU A CA 1
ATOM 3869 C C . GLU A 1 492 ? 15.255 -1.169 -5.398 1.00 94.81 492 GLU A C 1
ATOM 3871 O O . GLU A 1 492 ? 15.665 -0.290 -4.642 1.00 94.81 492 GLU A O 1
ATOM 3876 N N . TYR A 1 493 ? 13.963 -1.284 -5.721 1.00 95.69 493 TYR A N 1
ATOM 3877 C CA . TYR A 1 493 ? 12.915 -0.356 -5.285 1.00 95.69 493 TYR A CA 1
ATOM 3878 C C . TYR A 1 493 ? 12.802 -0.280 -3.757 1.00 95.69 493 TYR A C 1
ATOM 3880 O O . TYR A 1 493 ? 12.783 0.816 -3.195 1.00 95.69 493 TYR A O 1
ATOM 3888 N N . ALA A 1 494 ? 12.791 -1.433 -3.075 1.00 93.62 494 ALA A N 1
ATOM 3889 C CA . ALA A 1 494 ? 12.712 -1.522 -1.613 1.00 93.62 494 ALA A CA 1
ATOM 3890 C C . ALA A 1 494 ? 13.950 -0.948 -0.891 1.00 93.62 494 ALA A C 1
ATOM 3892 O O . ALA A 1 494 ? 13.861 -0.558 0.273 1.00 93.62 494 ALA A O 1
ATOM 3893 N N . ASN A 1 495 ? 15.104 -0.901 -1.564 1.00 92.62 495 ASN A N 1
ATOM 3894 C CA . ASN A 1 495 ? 16.351 -0.344 -1.026 1.00 92.62 495 ASN A CA 1
ATOM 3895 C C . ASN A 1 495 ? 16.576 1.130 -1.374 1.00 92.62 495 ASN A C 1
ATOM 3897 O O . ASN A 1 495 ? 17.480 1.760 -0.809 1.00 92.62 495 ASN A O 1
ATOM 3901 N N . ASP A 1 496 ? 15.817 1.672 -2.323 1.00 94.62 496 ASP A N 1
ATOM 3902 C CA . ASP A 1 496 ? 15.980 3.044 -2.772 1.00 94.62 496 ASP A CA 1
ATOM 3903 C C . ASP A 1 496 ? 15.497 4.020 -1.684 1.00 94.62 496 ASP A C 1
ATOM 3905 O O . ASP A 1 496 ? 14.348 3.982 -1.233 1.00 94.62 496 ASP A O 1
ATOM 3909 N N . ALA A 1 497 ? 16.389 4.916 -1.250 1.00 93.56 497 ALA A N 1
ATOM 3910 C CA . ALA A 1 497 ? 16.123 5.865 -0.168 1.00 93.56 497 ALA A CA 1
ATOM 3911 C C . ALA A 1 497 ? 15.041 6.906 -0.520 1.00 93.56 497 ALA A C 1
ATOM 3913 O O . ALA A 1 497 ? 14.486 7.552 0.376 1.00 93.56 497 ALA A O 1
ATOM 3914 N N . THR A 1 498 ? 14.726 7.080 -1.807 1.00 95.12 498 THR A N 1
ATOM 3915 C CA . THR A 1 498 ? 13.630 7.945 -2.258 1.00 95.12 498 THR A CA 1
ATOM 3916 C C . THR A 1 498 ? 12.252 7.333 -1.965 1.00 95.12 498 THR A C 1
ATOM 3918 O O . THR A 1 498 ? 11.303 8.068 -1.674 1.00 95.12 498 THR A O 1
ATOM 3921 N N . ASN A 1 499 ? 12.163 5.998 -1.916 1.00 95.06 499 ASN A N 1
ATOM 3922 C CA . ASN A 1 499 ? 10.941 5.250 -1.598 1.00 95.06 499 ASN A CA 1
ATOM 3923 C C . ASN A 1 499 ? 10.886 4.862 -0.106 1.00 95.06 499 ASN A C 1
ATOM 3925 O O . ASN A 1 499 ? 9.929 5.199 0.607 1.00 95.06 499 ASN A O 1
ATOM 3929 N N . TYR A 1 500 ? 11.956 4.221 0.381 1.00 95.69 500 TYR A N 1
ATOM 3930 C CA . TYR A 1 500 ? 12.082 3.659 1.730 1.00 95.69 500 TYR A CA 1
ATOM 3931 C C . TYR A 1 500 ? 13.341 4.180 2.450 1.00 95.69 500 TYR A C 1
ATOM 3933 O O . TYR A 1 500 ? 14.324 3.450 2.621 1.00 95.69 500 TYR A O 1
ATOM 3941 N N . PRO A 1 501 ? 13.332 5.439 2.931 1.00 93.81 501 PRO A N 1
ATOM 3942 C CA . PRO A 1 501 ? 14.512 6.077 3.524 1.00 93.81 501 PRO A CA 1
ATOM 3943 C C . PRO A 1 501 ? 15.086 5.315 4.722 1.00 93.81 501 PRO A C 1
ATOM 3945 O O . PRO A 1 501 ? 16.302 5.260 4.894 1.00 93.81 501 PRO A O 1
ATOM 3948 N N . TYR A 1 502 ? 14.230 4.686 5.532 1.00 92.19 502 TYR A N 1
ATOM 3949 C CA . TYR A 1 502 ? 14.664 3.966 6.730 1.00 92.19 502 TYR A CA 1
ATOM 3950 C C . TYR A 1 502 ? 15.224 2.564 6.453 1.00 92.19 502 TYR A C 1
ATOM 3952 O O . TYR A 1 502 ? 15.783 1.947 7.361 1.00 92.19 502 TYR A O 1
ATOM 3960 N N . LEU A 1 503 ? 15.065 2.050 5.228 1.00 92.31 503 LEU A N 1
ATOM 3961 C CA . LEU A 1 503 ? 15.503 0.705 4.838 1.00 92.31 503 LEU A CA 1
ATOM 3962 C C . LEU A 1 503 ? 16.777 0.715 3.988 1.00 92.31 503 LEU A C 1
ATOM 3964 O O . LEU A 1 503 ? 17.370 -0.340 3.765 1.00 92.31 503 LEU A O 1
ATOM 3968 N N . SER A 1 504 ? 17.228 1.897 3.560 1.00 86.12 504 SER A N 1
ATOM 3969 C CA . SER A 1 504 ? 18.441 2.059 2.764 1.00 86.12 504 SER A CA 1
ATOM 3970 C C . SER A 1 504 ? 19.648 1.374 3.423 1.00 86.12 504 SER A C 1
ATOM 3972 O O . SER A 1 504 ? 19.972 1.609 4.588 1.00 86.12 504 SER A O 1
ATOM 3974 N N . GLY A 1 505 ? 20.314 0.491 2.672 1.00 84.00 505 GLY A N 1
ATOM 3975 C CA . GLY A 1 505 ? 21.482 -0.268 3.138 1.00 84.00 505 GLY A CA 1
ATOM 3976 C C . GLY A 1 505 ? 21.171 -1.527 3.959 1.00 84.00 505 GLY A C 1
ATOM 3977 O O . GLY A 1 505 ? 22.102 -2.264 4.308 1.00 84.00 505 GLY A O 1
ATOM 3978 N N . LEU A 1 506 ? 19.898 -1.815 4.243 1.00 88.88 506 LEU A N 1
ATOM 3979 C CA . LEU A 1 506 ? 19.473 -3.090 4.818 1.00 88.88 506 LEU A CA 1
ATOM 3980 C C . LEU A 1 506 ? 19.296 -4.144 3.724 1.00 88.88 506 LEU A C 1
ATOM 3982 O O . LEU A 1 506 ? 19.247 -3.855 2.535 1.00 88.88 506 LEU A O 1
ATOM 3986 N N . GLN A 1 507 ? 19.230 -5.411 4.124 1.00 86.69 507 GLN A N 1
ATOM 3987 C CA . GLN A 1 507 ? 18.730 -6.438 3.216 1.00 86.69 507 GLN A CA 1
ATOM 3988 C C . GLN A 1 507 ? 17.206 -6.276 3.091 1.00 86.69 507 GLN A C 1
ATOM 3990 O O . GLN A 1 507 ? 16.551 -6.226 4.138 1.00 86.69 507 GLN A O 1
ATOM 3995 N N . PRO A 1 508 ? 16.647 -6.225 1.866 1.00 84.75 508 PRO A N 1
ATOM 3996 C CA . PRO A 1 508 ? 15.208 -6.148 1.662 1.00 84.75 508 PRO A CA 1
ATOM 3997 C C . PRO A 1 508 ? 14.472 -7.299 2.335 1.00 84.75 508 PRO A C 1
ATOM 3999 O O . PRO A 1 508 ? 14.832 -8.469 2.170 1.00 84.75 508 PRO A O 1
ATOM 4002 N N . ASP A 1 509 ? 13.430 -6.943 3.072 1.00 90.44 509 ASP A N 1
ATOM 4003 C CA . ASP A 1 509 ? 12.490 -7.858 3.705 1.00 90.44 509 ASP A CA 1
ATOM 4004 C C . ASP A 1 509 ? 11.116 -7.180 3.671 1.00 90.44 509 ASP A C 1
ATOM 4006 O O . ASP A 1 509 ? 10.979 -6.045 4.147 1.00 90.44 509 ASP A O 1
ATOM 4010 N N . LEU A 1 510 ? 10.126 -7.813 3.038 1.00 92.44 510 LEU A N 1
ATOM 4011 C CA . LEU A 1 510 ? 8.882 -7.133 2.664 1.00 92.44 510 LEU A CA 1
ATOM 4012 C C . LEU A 1 510 ? 8.106 -6.636 3.887 1.00 92.44 510 LEU A C 1
ATOM 4014 O O . LEU A 1 510 ? 7.577 -5.526 3.855 1.00 92.44 510 LEU A O 1
ATOM 4018 N N . TYR A 1 511 ? 8.121 -7.372 5.004 1.00 93.94 511 TYR A N 1
ATOM 4019 C CA . TYR A 1 511 ? 7.452 -6.925 6.230 1.00 93.94 511 TYR A CA 1
ATOM 4020 C C . TYR A 1 511 ? 7.999 -5.576 6.741 1.00 93.94 511 TYR A C 1
ATOM 4022 O O . TYR A 1 511 ? 7.239 -4.775 7.279 1.00 93.94 511 TYR A O 1
ATOM 4030 N N . ARG A 1 512 ? 9.297 -5.276 6.544 1.00 95.50 512 ARG A N 1
ATOM 4031 C CA . ARG A 1 512 ? 9.890 -3.980 6.936 1.00 95.50 512 ARG A CA 1
ATOM 4032 C C . ARG A 1 512 ? 9.376 -2.841 6.054 1.00 95.50 512 ARG A C 1
ATOM 4034 O O . ARG A 1 512 ? 9.218 -1.719 6.534 1.00 95.50 512 ARG A O 1
ATOM 4041 N N . CYS A 1 513 ? 9.089 -3.134 4.785 1.00 96.19 513 CYS A N 1
ATOM 4042 C CA . CYS A 1 513 ? 8.453 -2.188 3.871 1.00 96.19 513 CYS A CA 1
ATOM 4043 C C . CYS A 1 513 ? 7.024 -1.895 4.342 1.00 96.19 513 CYS A C 1
ATOM 4045 O O . CYS A 1 513 ? 6.670 -0.729 4.478 1.00 96.19 513 CYS A O 1
ATOM 4047 N N . PHE A 1 514 ? 6.258 -2.925 4.723 1.00 97.19 514 PHE A N 1
ATOM 4048 C CA . PHE A 1 514 ? 4.923 -2.763 5.317 1.00 97.19 514 PHE A CA 1
ATOM 4049 C C . PHE A 1 514 ? 4.933 -1.962 6.624 1.00 97.19 514 PHE A C 1
ATOM 4051 O O . PHE A 1 514 ? 4.071 -1.106 6.805 1.00 97.19 514 PHE A O 1
ATOM 4058 N N . MET A 1 515 ? 5.917 -2.164 7.508 1.00 97.50 515 MET A N 1
ATOM 4059 C CA . MET A 1 515 ? 6.087 -1.316 8.699 1.00 97.50 515 MET A CA 1
ATOM 4060 C C . MET A 1 515 ? 6.234 0.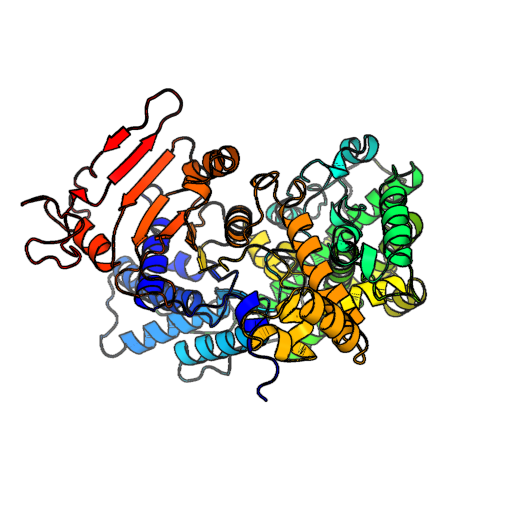160 8.301 1.00 97.50 515 MET A C 1
ATOM 4062 O O . MET A 1 515 ? 5.464 1.004 8.744 1.00 97.50 515 MET A O 1
ATOM 4066 N N . SER A 1 516 ? 7.178 0.472 7.405 1.00 96.12 516 SER A N 1
ATOM 4067 C CA . SER A 1 516 ? 7.393 1.853 6.955 1.00 96.12 516 SER A CA 1
ATOM 4068 C C . SER A 1 516 ? 6.174 2.439 6.236 1.00 96.12 516 SER A C 1
ATOM 4070 O O . SER A 1 516 ? 5.929 3.639 6.346 1.00 96.12 516 SER A O 1
ATOM 4072 N N . GLN A 1 517 ? 5.449 1.618 5.477 1.00 96.81 517 GLN A N 1
ATOM 4073 C CA . GLN A 1 517 ? 4.278 2.024 4.708 1.00 96.81 517 GLN A CA 1
ATOM 4074 C C . GLN A 1 517 ? 3.102 2.356 5.636 1.00 96.81 517 GLN A C 1
ATOM 4076 O O . GLN A 1 517 ? 2.530 3.437 5.544 1.00 96.81 517 GLN A O 1
ATOM 4081 N N . THR A 1 518 ? 2.793 1.465 6.579 1.00 98.06 518 THR A N 1
ATOM 4082 C CA . THR A 1 518 ? 1.688 1.649 7.531 1.00 98.06 518 THR A CA 1
ATOM 4083 C C . THR A 1 518 ? 1.908 2.851 8.444 1.00 98.06 518 THR A C 1
ATOM 4085 O O . THR A 1 518 ? 0.974 3.613 8.674 1.00 98.06 518 THR A O 1
ATOM 4088 N N . TRP A 1 519 ? 3.146 3.112 8.883 1.00 97.12 519 TRP A N 1
ATOM 4089 C CA . TRP A 1 519 ? 3.466 4.336 9.630 1.00 97.12 519 TRP A CA 1
ATOM 4090 C C . TRP A 1 519 ? 3.242 5.613 8.819 1.00 97.12 519 TRP A C 1
ATOM 4092 O O . TRP A 1 519 ? 2.877 6.631 9.395 1.00 97.12 519 TRP A O 1
ATOM 4102 N N . ARG A 1 520 ? 3.471 5.580 7.500 1.00 96.12 520 ARG A N 1
ATOM 4103 C CA . ARG A 1 520 ? 3.250 6.737 6.619 1.00 96.12 520 ARG A CA 1
ATOM 4104 C C . ARG A 1 520 ? 1.763 7.004 6.382 1.00 96.12 520 ARG A C 1
ATOM 4106 O O . ARG A 1 520 ? 1.391 8.150 6.180 1.00 96.12 520 ARG A O 1
ATOM 4113 N N . HIS A 1 521 ? 0.929 5.966 6.394 1.00 97.75 521 HIS A N 1
ATOM 4114 C CA . HIS A 1 521 ? -0.515 6.088 6.162 1.00 97.75 521 HIS A CA 1
ATOM 4115 C C . HIS A 1 521 ? -1.336 6.300 7.434 1.00 97.75 521 HIS A C 1
ATOM 4117 O O . HIS A 1 521 ? -2.562 6.294 7.372 1.00 97.75 521 HIS A O 1
ATOM 4123 N N . LEU A 1 522 ? -0.678 6.399 8.586 1.00 97.56 522 LEU A N 1
ATOM 4124 C CA . LEU A 1 522 ? -1.337 6.476 9.879 1.00 97.56 522 LEU A CA 1
ATOM 4125 C C . LEU A 1 522 ? -1.997 7.842 10.073 1.00 97.56 522 LEU A C 1
ATOM 4127 O O . LEU A 1 522 ? -1.365 8.868 9.825 1.00 97.56 522 LEU A O 1
ATOM 4131 N N . SER A 1 523 ? -3.235 7.853 10.569 1.00 96.88 523 SER A N 1
ATOM 4132 C CA . SER A 1 523 ? -3.871 9.092 11.009 1.00 96.88 523 SER A CA 1
ATOM 4133 C C . SER A 1 523 ? -3.170 9.666 12.256 1.00 96.88 523 SER A C 1
ATOM 4135 O O . SER A 1 523 ? -2.441 8.950 12.957 1.00 96.88 523 SER A O 1
ATOM 4137 N N . PRO A 1 524 ? -3.374 10.954 12.598 1.00 93.69 524 PRO A N 1
ATOM 4138 C CA . PRO A 1 524 ? -2.766 11.568 13.786 1.00 93.69 524 PRO A CA 1
ATOM 4139 C C . PRO A 1 524 ? -3.069 10.850 15.113 1.00 93.69 524 PRO A C 1
ATOM 4141 O O . PRO A 1 524 ? -2.286 10.954 16.057 1.00 93.69 524 PRO A O 1
ATOM 4144 N N . HIS A 1 525 ? -4.165 10.091 15.173 1.00 92.19 525 HIS A N 1
ATOM 4145 C CA . HIS A 1 525 ? -4.566 9.286 16.332 1.00 92.19 525 HIS A CA 1
ATOM 4146 C C . HIS A 1 525 ? -4.637 7.786 16.010 1.00 92.19 525 HIS A C 1
ATOM 4148 O O . HIS A 1 525 ? -5.220 7.013 16.767 1.00 92.19 525 HIS A O 1
ATOM 4154 N N . GLY A 1 526 ? -4.062 7.369 14.881 1.00 96.69 526 GLY A N 1
ATOM 4155 C CA . GLY A 1 526 ? -4.172 6.003 14.402 1.00 96.69 526 GLY A CA 1
ATOM 4156 C C . GLY A 1 526 ? -3.263 5.019 15.137 1.00 96.69 526 GLY A C 1
ATOM 4157 O O . GLY A 1 526 ? -2.244 5.380 15.731 1.00 96.69 526 GLY A O 1
ATOM 4158 N N . THR A 1 527 ? -3.613 3.739 15.042 1.00 98.19 527 THR A N 1
ATOM 4159 C CA . THR A 1 527 ? -2.837 2.608 15.561 1.00 98.19 527 THR A CA 1
ATOM 4160 C C . THR A 1 527 ? -2.597 1.560 14.473 1.00 98.19 527 THR A C 1
ATOM 4162 O O . THR A 1 527 ? -3.458 1.284 13.640 1.00 98.19 527 THR A O 1
ATOM 4165 N N . VAL A 1 528 ? -1.422 0.930 14.493 1.00 98.75 528 VAL A N 1
ATOM 4166 C CA . VAL A 1 528 ? -1.068 -0.195 13.620 1.00 98.75 528 VAL A CA 1
ATOM 4167 C C . VAL A 1 528 ? -0.822 -1.445 14.464 1.00 98.75 528 VAL A C 1
ATOM 4169 O O . VAL A 1 528 ? -0.005 -1.398 15.376 1.00 98.75 528 VAL A O 1
ATOM 4172 N N . GLY A 1 529 ? -1.456 -2.573 14.148 1.00 98.56 529 GLY A N 1
ATOM 4173 C CA . GLY A 1 529 ? -1.173 -3.881 14.746 1.00 98.56 529 GLY A CA 1
ATOM 4174 C C . GLY A 1 529 ? -0.684 -4.892 13.711 1.00 98.56 529 GLY A C 1
ATOM 4175 O O . GLY A 1 529 ? -1.466 -5.345 12.880 1.00 98.56 529 GLY A O 1
ATOM 4176 N N . LEU A 1 530 ? 0.594 -5.280 13.767 1.00 98.06 530 LEU A N 1
ATOM 4177 C CA . LEU A 1 530 ? 1.187 -6.206 12.793 1.00 98.06 530 LEU A CA 1
ATOM 4178 C C . LEU A 1 530 ? 1.784 -7.455 13.442 1.00 98.06 530 LEU A C 1
ATOM 4180 O O . LEU A 1 530 ? 2.421 -7.383 14.497 1.00 98.06 530 LEU A O 1
ATOM 4184 N N . ILE A 1 531 ? 1.661 -8.586 12.742 1.00 95.38 531 ILE A N 1
ATOM 4185 C CA . ILE A 1 531 ? 2.384 -9.826 13.046 1.00 95.38 531 ILE A CA 1
ATOM 4186 C C . ILE A 1 531 ? 3.562 -9.967 12.086 1.00 95.38 531 ILE A C 1
ATOM 4188 O O . ILE A 1 531 ? 3.367 -10.083 10.879 1.00 95.38 531 ILE A O 1
ATOM 4192 N N . HIS A 1 532 ? 4.794 -9.967 12.594 1.00 94.44 532 HIS A N 1
ATOM 4193 C CA . HIS A 1 532 ? 5.968 -10.144 11.735 1.00 94.44 532 HIS A CA 1
ATOM 4194 C C . HIS A 1 532 ? 7.230 -10.592 12.487 1.00 94.44 532 HIS A C 1
ATOM 4196 O O . HIS A 1 532 ? 7.291 -10.527 13.719 1.00 94.44 532 HIS A O 1
ATOM 4202 N N . PRO A 1 533 ? 8.288 -11.010 11.761 1.00 92.38 533 PRO A N 1
ATOM 4203 C CA . PRO A 1 533 ? 9.580 -11.314 12.346 1.00 92.38 533 PRO A CA 1
ATOM 4204 C C . PRO A 1 533 ? 10.230 -10.094 13.000 1.00 92.38 533 PRO A C 1
ATOM 4206 O O . PRO A 1 533 ? 10.059 -8.937 12.607 1.00 92.38 533 PRO A O 1
ATOM 4209 N N . GLU A 1 534 ? 11.092 -10.366 13.967 1.00 90.75 534 GLU A N 1
ATOM 4210 C CA . GLU A 1 534 ? 11.702 -9.337 14.812 1.00 90.75 534 GLU A CA 1
ATOM 4211 C C . GLU A 1 534 ? 13.125 -8.978 14.381 1.00 90.75 534 GLU A C 1
ATOM 4213 O O . GLU A 1 534 ? 13.913 -8.431 15.151 1.00 90.75 534 GLU A O 1
ATOM 4218 N N . THR A 1 535 ? 13.487 -9.259 13.124 1.00 89.81 535 THR A N 1
ATOM 4219 C CA . THR A 1 535 ? 14.875 -9.059 12.678 1.00 89.81 535 THR A CA 1
ATOM 4220 C C . THR A 1 535 ? 15.301 -7.590 12.705 1.00 89.81 535 THR A C 1
ATOM 4222 O O . THR A 1 535 ? 16.488 -7.306 12.748 1.00 89.81 535 THR A O 1
ATOM 4225 N N . HIS A 1 536 ? 14.359 -6.649 12.756 1.00 90.25 536 HIS A N 1
ATOM 4226 C CA . HIS A 1 536 ? 14.633 -5.226 12.953 1.00 90.25 536 HIS A CA 1
ATOM 4227 C C . HIS A 1 536 ? 15.213 -4.903 14.354 1.00 90.25 536 HIS A C 1
ATOM 4229 O O . HIS A 1 536 ? 15.918 -3.904 14.509 1.00 90.25 536 HIS A O 1
ATOM 4235 N N . PHE A 1 537 ? 15.006 -5.775 15.351 1.00 90.62 537 PHE A N 1
ATOM 4236 C CA . PHE A 1 537 ? 15.647 -5.699 16.670 1.00 90.62 537 PHE A CA 1
ATOM 4237 C C . PHE A 1 537 ? 16.969 -6.468 16.763 1.00 90.62 537 PHE A C 1
ATOM 4239 O O . PHE A 1 537 ? 17.791 -6.161 17.623 1.00 90.62 537 PHE A O 1
ATOM 4246 N N . THR A 1 538 ? 17.206 -7.468 15.916 1.00 88.44 538 THR A N 1
ATOM 4247 C CA . THR A 1 538 ? 18.389 -8.341 16.046 1.00 88.44 538 THR A CA 1
ATOM 4248 C C . THR A 1 538 ? 19.464 -8.079 14.997 1.00 88.44 538 THR A C 1
ATOM 4250 O O . THR A 1 538 ? 20.630 -8.360 15.243 1.00 88.44 538 THR A O 1
ATOM 4253 N N . ASP A 1 539 ? 19.100 -7.543 13.835 1.00 88.50 539 ASP A N 1
ATOM 4254 C CA . ASP A 1 539 ? 20.027 -7.200 12.757 1.00 88.50 539 ASP A CA 1
ATOM 4255 C C . ASP A 1 539 ? 20.917 -6.019 13.178 1.00 88.50 539 ASP A C 1
ATOM 4257 O O . ASP A 1 539 ? 20.432 -4.928 13.500 1.00 88.50 539 ASP A O 1
ATOM 4261 N N . GLU A 1 540 ? 22.232 -6.242 13.188 1.00 88.12 540 GLU A N 1
ATOM 4262 C CA . GLU A 1 540 ? 23.239 -5.249 13.582 1.00 88.12 540 GLU A CA 1
ATOM 4263 C C . GLU A 1 540 ? 23.205 -4.006 12.686 1.00 88.12 540 GLU A C 1
ATOM 4265 O O . GLU A 1 540 ? 23.440 -2.893 13.157 1.00 88.12 540 GLU A O 1
ATOM 4270 N N . LYS A 1 541 ? 22.859 -4.169 11.401 1.00 90.69 541 LYS A N 1
ATOM 4271 C CA . LYS A 1 541 ? 22.769 -3.049 10.453 1.00 90.69 541 LYS A CA 1
ATOM 4272 C C . LYS A 1 541 ? 21.473 -2.260 10.599 1.00 90.69 541 LYS A C 1
ATOM 4274 O O . LYS A 1 541 ? 21.416 -1.113 10.166 1.00 90.69 541 LYS A O 1
ATOM 4279 N N . ALA A 1 542 ? 20.459 -2.823 11.256 1.00 91.19 542 ALA A N 1
ATOM 4280 C CA . ALA A 1 542 ? 19.155 -2.189 11.430 1.00 91.19 542 ALA A CA 1
ATOM 4281 C C . ALA A 1 542 ? 19.130 -1.090 12.507 1.00 91.19 542 ALA A C 1
ATOM 4283 O O . ALA A 1 542 ? 18.050 -0.642 12.867 1.00 91.19 542 ALA A O 1
ATOM 4284 N N . GLY A 1 543 ? 20.275 -0.626 13.027 1.00 91.38 543 GLY A N 1
ATOM 4285 C CA . GLY A 1 543 ? 20.330 0.402 14.077 1.00 91.38 543 GLY A CA 1
ATOM 4286 C C . GLY A 1 543 ? 19.528 1.672 13.754 1.00 91.38 543 GLY A C 1
ATOM 4287 O O . GLY A 1 543 ? 18.772 2.139 14.601 1.00 91.38 543 GLY A O 1
ATOM 4288 N N . GLY A 1 544 ? 19.620 2.180 12.518 1.00 92.12 544 GLY A N 1
ATOM 4289 C CA . GLY A 1 544 ? 18.842 3.345 12.071 1.00 92.12 544 GLY A CA 1
ATOM 4290 C C . GLY A 1 544 ? 17.333 3.078 12.024 1.00 92.12 544 GLY A C 1
ATOM 4291 O O . GLY A 1 544 ? 16.550 3.853 12.566 1.00 92.12 544 GLY A O 1
ATOM 4292 N N . PHE A 1 545 ? 16.923 1.939 11.459 1.00 94.25 545 PHE A N 1
ATOM 4293 C CA . PHE A 1 545 ? 15.513 1.536 11.419 1.00 94.25 545 PHE A CA 1
ATOM 4294 C C . PHE A 1 545 ? 14.944 1.289 12.825 1.00 94.25 545 PHE A C 1
ATOM 4296 O O . PHE A 1 545 ? 13.820 1.664 13.148 1.00 94.25 545 PHE A O 1
ATOM 4303 N N . ARG A 1 546 ? 15.754 0.714 13.712 1.00 93.75 546 ARG A N 1
ATOM 4304 C CA . ARG A 1 546 ? 15.400 0.468 15.109 1.00 93.75 546 ARG A CA 1
ATOM 4305 C C . ARG A 1 546 ? 15.198 1.767 15.889 1.00 93.75 546 ARG A C 1
ATOM 4307 O O . ARG A 1 546 ? 14.262 1.852 16.679 1.00 93.75 546 ARG A O 1
ATOM 4314 N N . ALA A 1 547 ? 16.028 2.780 15.629 1.00 93.12 547 ALA A N 1
ATOM 4315 C CA . ALA A 1 547 ? 15.916 4.097 16.252 1.00 93.12 547 ALA A CA 1
ATOM 4316 C C . ALA A 1 547 ? 14.585 4.794 15.929 1.00 93.12 547 ALA A C 1
ATOM 4318 O O . ALA A 1 547 ? 14.036 5.455 16.801 1.00 93.12 547 ALA A O 1
ATOM 4319 N N . VAL A 1 548 ? 14.037 4.598 14.723 1.00 94.50 548 VAL A N 1
ATOM 4320 C CA . VAL A 1 548 ? 12.706 5.121 14.357 1.00 94.50 548 VAL A CA 1
ATOM 4321 C C . VAL A 1 548 ? 11.558 4.193 14.778 1.00 94.50 548 VAL A C 1
ATOM 4323 O O . VAL A 1 548 ? 10.422 4.638 14.918 1.00 94.50 548 VAL A O 1
ATOM 4326 N N . THR A 1 549 ? 11.836 2.911 15.030 1.00 96.06 549 THR A N 1
ATOM 4327 C CA . THR A 1 549 ? 10.822 1.943 15.481 1.00 96.06 549 THR A CA 1
ATOM 4328 C C . THR A 1 549 ? 10.431 2.166 16.944 1.00 96.06 549 THR A C 1
ATOM 4330 O O . THR A 1 549 ? 9.245 2.204 17.259 1.00 96.06 549 THR A O 1
ATOM 4333 N N . TYR A 1 550 ? 11.403 2.317 17.853 1.00 95.62 550 TYR A N 1
ATOM 4334 C CA . TYR A 1 550 ? 11.120 2.397 19.295 1.00 95.62 550 TYR A CA 1
ATOM 4335 C C . TYR A 1 550 ? 10.169 3.539 19.701 1.00 95.62 550 TYR A C 1
ATOM 4337 O O . TYR A 1 550 ? 9.255 3.259 20.471 1.00 95.62 550 TYR A O 1
ATOM 4345 N N . PRO A 1 551 ? 10.302 4.779 19.185 1.00 96.06 551 PRO A N 1
ATOM 4346 C CA . PRO A 1 551 ? 9.370 5.871 19.497 1.00 96.06 551 PRO A CA 1
ATOM 4347 C C . PRO A 1 551 ? 7.919 5.609 19.070 1.00 96.06 551 PRO A C 1
ATOM 4349 O O . PRO A 1 551 ? 6.992 6.211 19.607 1.00 96.06 551 PRO A O 1
ATOM 4352 N N . ARG A 1 552 ? 7.712 4.722 18.091 1.00 97.06 552 ARG A N 1
ATOM 4353 C CA . ARG A 1 552 ? 6.383 4.346 17.592 1.00 97.06 552 ARG A CA 1
ATOM 4354 C C . ARG A 1 552 ? 5.789 3.163 18.337 1.00 97.06 552 ARG A C 1
ATOM 4356 O O . ARG A 1 552 ? 4.583 2.972 18.294 1.00 97.06 552 ARG A O 1
ATOM 4363 N N . LEU A 1 553 ? 6.606 2.340 18.983 1.00 96.94 553 LEU A N 1
ATOM 4364 C CA . LEU A 1 553 ? 6.143 1.122 19.635 1.00 96.94 553 LEU A CA 1
ATOM 4365 C C . LEU A 1 553 ? 5.260 1.476 20.841 1.00 96.94 553 LEU A C 1
ATOM 4367 O O . LEU A 1 553 ? 5.583 2.378 21.608 1.00 96.94 553 LEU A O 1
ATOM 4371 N N . ARG A 1 554 ? 4.144 0.765 20.992 1.00 96.56 554 ARG A N 1
ATOM 4372 C CA . ARG A 1 554 ? 3.221 0.845 22.138 1.00 96.56 554 ARG A CA 1
ATOM 4373 C C . ARG A 1 554 ? 3.142 -0.475 22.874 1.00 96.56 554 ARG A C 1
ATOM 4375 O O . ARG A 1 554 ? 3.133 -0.514 24.105 1.00 96.56 554 ARG A O 1
ATOM 4382 N N . ARG A 1 555 ? 3.148 -1.573 22.112 1.00 97.25 555 ARG A N 1
ATOM 4383 C CA . ARG A 1 555 ? 3.123 -2.935 22.650 1.00 97.25 555 ARG A CA 1
ATOM 4384 C C . ARG A 1 555 ? 4.010 -3.865 21.837 1.00 97.25 555 ARG A C 1
ATOM 4386 O O . ARG A 1 555 ? 4.031 -3.779 20.610 1.00 97.25 555 ARG A O 1
ATOM 4393 N N . HIS A 1 556 ? 4.705 -4.768 22.519 1.00 97.25 556 HIS A N 1
ATOM 4394 C CA . HIS A 1 556 ? 5.559 -5.780 21.901 1.00 97.25 556 HIS A CA 1
ATOM 4395 C C . HIS A 1 556 ? 5.386 -7.146 22.560 1.00 97.25 556 HIS A C 1
ATOM 4397 O O . HIS A 1 556 ? 5.780 -7.370 23.702 1.00 97.25 556 HIS A O 1
ATOM 4403 N N . TRP A 1 557 ? 4.833 -8.090 21.810 1.00 97.00 557 TRP A N 1
ATOM 4404 C CA . TRP A 1 557 ? 4.588 -9.448 22.281 1.00 97.00 557 TRP A CA 1
ATOM 4405 C C . TRP A 1 557 ? 5.408 -10.432 21.453 1.00 97.00 557 TRP A C 1
ATOM 4407 O O . TRP A 1 557 ? 5.018 -10.761 20.334 1.00 97.00 557 TRP A O 1
ATOM 4417 N N . GLN A 1 558 ? 6.539 -10.899 21.986 1.00 95.62 558 GLN A N 1
ATOM 4418 C CA . GLN A 1 558 ? 7.376 -11.890 21.304 1.00 95.62 558 GLN A CA 1
ATOM 4419 C C . GLN A 1 558 ? 6.880 -13.308 21.596 1.00 95.62 558 GLN A C 1
ATOM 4421 O O . GLN A 1 558 ? 6.863 -13.758 22.751 1.00 95.62 558 GLN A O 1
ATOM 4426 N N . PHE A 1 559 ? 6.589 -14.037 20.522 1.00 94.00 559 PHE A N 1
ATOM 4427 C CA . PHE A 1 559 ? 6.168 -15.427 20.539 1.00 94.00 559 PHE A CA 1
ATOM 4428 C C . PHE A 1 559 ? 7.247 -16.369 19.995 1.00 94.00 559 PHE A C 1
ATOM 4430 O O . PHE A 1 559 ? 8.022 -16.023 19.099 1.00 94.00 559 PHE A O 1
ATOM 4437 N N . ILE A 1 560 ? 7.273 -17.589 20.532 1.00 90.62 560 ILE A N 1
ATOM 4438 C CA . ILE A 1 560 ? 8.016 -18.731 19.988 1.00 90.62 560 ILE A CA 1
ATOM 4439 C C . ILE A 1 560 ? 6.981 -19.761 19.529 1.00 90.62 560 ILE A C 1
ATOM 4441 O O . ILE A 1 560 ? 6.109 -20.137 20.314 1.00 90.62 560 ILE A O 1
ATOM 4445 N N . ASN A 1 561 ? 7.058 -20.216 18.277 1.00 88.06 561 ASN A N 1
ATOM 4446 C CA . ASN A 1 561 ? 6.034 -21.062 17.651 1.00 88.06 561 ASN A CA 1
ATOM 4447 C C . ASN A 1 561 ? 6.017 -22.538 18.125 1.00 88.06 561 ASN A C 1
ATOM 4449 O O . ASN A 1 561 ? 5.626 -23.429 17.380 1.00 88.06 561 ASN A O 1
ATOM 4453 N N . GLU A 1 562 ? 6.414 -22.824 19.365 1.00 87.94 562 GLU A N 1
ATOM 4454 C CA . GLU A 1 562 ? 6.556 -24.192 19.895 1.00 87.94 562 GLU A CA 1
ATOM 4455 C C . GLU A 1 562 ? 5.214 -24.935 20.035 1.00 87.94 562 GLU A C 1
ATOM 4457 O O . GLU A 1 562 ? 5.170 -26.162 20.090 1.00 87.94 562 GLU A O 1
ATOM 4462 N N . LEU A 1 563 ? 4.100 -24.196 20.081 1.00 84.44 563 LEU A N 1
ATOM 4463 C CA . LEU A 1 563 ? 2.745 -24.758 20.018 1.00 84.44 563 LEU A CA 1
ATOM 4464 C C . LEU A 1 563 ? 2.228 -24.920 18.581 1.00 84.44 563 LEU A C 1
ATOM 4466 O O . LEU A 1 563 ? 1.085 -25.330 18.399 1.00 84.44 563 LEU A O 1
ATOM 4470 N N . VAL A 1 564 ? 3.048 -24.580 17.580 1.00 82.69 564 VAL A N 1
ATOM 4471 C CA . VAL A 1 564 ? 2.729 -24.632 16.145 1.00 82.69 564 VAL A CA 1
ATOM 4472 C C . VAL A 1 564 ? 1.404 -23.924 15.844 1.00 82.69 564 VAL A C 1
ATOM 4474 O O . VAL A 1 564 ? 0.536 -24.440 15.147 1.00 82.69 564 VAL A O 1
ATOM 4477 N N . LEU A 1 565 ? 1.228 -22.729 16.421 1.00 77.88 565 LEU A N 1
ATOM 4478 C CA . LEU A 1 565 ? 0.059 -21.899 16.131 1.00 77.88 565 LEU A CA 1
ATOM 4479 C C . LEU A 1 565 ? 0.113 -21.450 14.671 1.00 77.88 565 LEU A C 1
ATOM 4481 O O . LEU A 1 565 ? -0.879 -21.557 13.967 1.00 77.88 565 LEU A O 1
ATOM 4485 N N . PHE A 1 566 ? 1.282 -21.009 14.204 1.00 72.50 566 PHE A N 1
ATOM 4486 C CA . PHE A 1 566 ? 1.550 -20.783 12.787 1.00 72.50 566 PHE A CA 1
ATOM 4487 C C . PHE A 1 566 ? 2.077 -22.064 12.127 1.00 72.50 566 PHE A C 1
ATOM 4489 O O . PHE A 1 566 ? 2.903 -22.764 12.713 1.00 72.50 566 PHE A O 1
ATOM 4496 N N . GLU A 1 567 ? 1.692 -22.327 10.874 1.00 69.25 567 GLU A N 1
ATOM 4497 C CA . GLU A 1 567 ? 2.226 -23.428 10.046 1.00 69.25 567 GLU A CA 1
ATOM 4498 C C . GLU A 1 567 ? 3.649 -23.132 9.521 1.00 69.25 567 GLU A C 1
ATOM 4500 O O . GLU A 1 567 ? 3.948 -23.190 8.330 1.00 69.25 567 GLU A O 1
ATOM 4505 N N . ILE A 1 568 ? 4.545 -22.779 10.435 1.00 69.88 568 ILE A N 1
ATOM 4506 C CA . ILE A 1 568 ? 5.966 -22.502 10.217 1.00 69.88 568 ILE A CA 1
ATOM 4507 C C . ILE A 1 568 ? 6.786 -23.361 11.185 1.00 69.88 568 ILE A C 1
ATOM 4509 O O . ILE A 1 568 ? 6.239 -23.997 12.085 1.00 69.88 568 ILE A O 1
ATOM 4513 N N . HIS A 1 569 ? 8.112 -23.352 11.042 1.00 70.62 569 HIS A N 1
ATOM 4514 C CA . HIS A 1 569 ? 8.998 -24.068 11.961 1.00 70.62 569 HIS A CA 1
ATOM 4515 C C . HIS A 1 569 ? 8.718 -23.678 13.428 1.00 70.62 569 HIS A C 1
ATOM 4517 O O . HIS A 1 569 ? 8.627 -22.496 13.759 1.00 70.62 569 HIS A O 1
ATOM 4523 N N . ASP A 1 570 ? 8.599 -24.674 14.303 1.00 70.44 570 ASP A N 1
ATOM 4524 C CA . ASP A 1 570 ? 8.259 -24.549 15.732 1.00 70.44 570 ASP A CA 1
ATOM 4525 C C . ASP A 1 570 ? 9.172 -23.584 16.525 1.00 70.44 570 ASP A C 1
ATOM 4527 O O . ASP A 1 570 ? 8.724 -22.816 17.368 1.00 70.44 570 ASP A O 1
ATOM 4531 N N . GLN A 1 571 ? 10.459 -23.530 16.200 1.00 76.75 571 GLN A N 1
ATOM 4532 C CA . GLN A 1 571 ? 11.436 -22.655 16.856 1.00 76.75 571 GLN A CA 1
ATOM 4533 C C . GLN A 1 571 ? 11.490 -21.227 16.291 1.00 76.75 571 GLN A C 1
ATOM 4535 O O . GLN A 1 571 ? 12.305 -20.412 16.742 1.00 76.75 571 GLN A O 1
ATOM 4540 N N . LEU A 1 572 ? 10.663 -20.898 15.294 1.00 81.44 572 LEU A N 1
ATOM 4541 C CA . LEU A 1 572 ? 10.666 -19.564 14.705 1.00 81.44 572 LEU A CA 1
ATOM 4542 C C . LEU A 1 572 ? 10.062 -18.548 15.682 1.00 81.44 572 LEU A C 1
ATOM 4544 O O . LEU A 1 572 ? 9.006 -18.769 16.278 1.00 81.44 572 LEU A O 1
ATOM 4548 N N . ARG A 1 573 ? 10.757 -17.417 15.836 1.00 89.25 573 ARG A N 1
ATOM 4549 C CA . ARG A 1 573 ? 10.307 -16.284 16.647 1.00 89.25 573 ARG A CA 1
ATOM 4550 C C . ARG A 1 573 ? 9.620 -15.247 15.775 1.00 89.25 573 ARG A C 1
ATOM 4552 O O . ARG A 1 573 ? 10.179 -14.823 14.762 1.00 89.25 573 ARG A O 1
ATOM 4559 N N . TYR A 1 574 ? 8.455 -14.803 16.215 1.00 92.50 574 TYR A N 1
ATOM 4560 C CA . TYR A 1 574 ? 7.705 -13.707 15.613 1.00 92.50 574 TYR A CA 1
ATOM 4561 C C . TYR A 1 574 ? 7.146 -12.819 16.719 1.00 92.50 574 TYR A C 1
ATOM 4563 O O . TYR A 1 574 ? 7.058 -13.239 17.873 1.00 92.50 574 TYR A O 1
ATOM 4571 N N . GLY A 1 575 ? 6.783 -11.592 16.369 1.00 94.75 575 GLY A N 1
ATOM 4572 C CA . GLY A 1 575 ? 6.196 -10.655 17.310 1.00 94.75 575 GLY A CA 1
ATOM 4573 C C . GLY A 1 575 ? 4.865 -10.122 16.816 1.00 94.75 575 GLY A C 1
ATOM 4574 O O . GLY A 1 575 ? 4.659 -9.957 15.612 1.00 94.75 575 GLY A O 1
ATOM 4575 N N . ILE A 1 576 ? 3.983 -9.837 17.769 1.00 97.50 576 ILE A N 1
ATOM 4576 C CA . ILE A 1 576 ? 2.824 -8.973 17.565 1.00 97.50 576 ILE A CA 1
ATOM 4577 C C . ILE A 1 576 ? 3.212 -7.598 18.095 1.00 97.50 576 ILE A C 1
ATOM 4579 O O . ILE A 1 576 ? 3.542 -7.452 19.277 1.00 97.50 576 ILE A O 1
ATOM 4583 N N . HIS A 1 577 ? 3.203 -6.609 17.211 1.00 98.25 577 HIS A N 1
ATOM 4584 C CA . HIS A 1 577 ? 3.664 -5.260 17.506 1.00 98.25 577 HIS A CA 1
ATOM 4585 C C . HIS A 1 577 ? 2.536 -4.272 17.278 1.00 98.25 577 HIS A C 1
ATOM 4587 O O . HIS A 1 577 ? 1.916 -4.270 16.213 1.00 98.25 577 HIS A O 1
ATOM 4593 N N . ILE A 1 578 ? 2.301 -3.433 18.282 1.00 98.44 578 ILE A N 1
ATOM 4594 C CA . ILE A 1 578 ? 1.374 -2.313 18.185 1.00 98.44 578 ILE A CA 1
ATOM 4595 C C . ILE A 1 578 ? 2.195 -1.036 18.073 1.00 98.44 578 ILE A C 1
ATOM 4597 O O . ILE A 1 578 ? 3.032 -0.764 18.940 1.00 98.44 578 ILE A O 1
ATOM 4601 N N . TYR A 1 579 ? 1.968 -0.283 17.005 1.00 98.25 579 TYR A N 1
ATOM 4602 C CA . TYR A 1 579 ? 2.620 0.984 16.713 1.00 98.25 579 TYR A CA 1
ATOM 4603 C C . TYR A 1 579 ? 1.605 2.128 16.725 1.00 98.25 579 TYR A C 1
ATOM 4605 O O . TYR A 1 579 ? 0.471 1.951 16.293 1.00 98.25 579 TYR A O 1
ATOM 4613 N N . GLY A 1 580 ? 2.038 3.306 17.156 1.00 97.00 580 GLY A N 1
ATOM 4614 C CA . GLY A 1 580 ? 1.333 4.572 16.980 1.00 97.00 580 GLY A CA 1
ATOM 4615 C C . GLY A 1 580 ? 2.264 5.631 16.389 1.00 97.00 580 GLY A C 1
ATOM 4616 O O . GLY A 1 580 ? 3.343 5.320 15.873 1.00 97.00 580 GLY A O 1
ATOM 4617 N N . ASN A 1 581 ? 1.870 6.897 16.509 1.00 94.88 581 ASN A N 1
ATOM 4618 C CA . ASN A 1 581 ? 2.714 8.033 16.134 1.00 94.88 581 ASN A CA 1
ATOM 4619 C C . ASN A 1 581 ? 4.005 8.113 16.974 1.00 94.88 581 ASN A C 1
ATOM 4621 O O . ASN A 1 581 ? 4.113 7.510 18.046 1.00 94.88 581 ASN A O 1
ATOM 4625 N N . GLU A 1 582 ? 5.021 8.827 16.482 1.00 93.94 582 GLU A N 1
ATOM 4626 C CA . GLU A 1 582 ? 6.277 8.994 17.225 1.00 93.94 582 GLU A CA 1
ATOM 4627 C C . GLU A 1 582 ? 6.037 9.701 18.566 1.00 93.94 582 GLU A C 1
ATOM 4629 O O . GLU A 1 582 ? 5.424 10.765 18.616 1.00 93.94 582 GLU A O 1
ATOM 4634 N N . LEU A 1 583 ? 6.553 9.119 19.650 1.00 91.62 583 LEU A N 1
ATOM 4635 C CA . LEU A 1 583 ? 6.636 9.764 20.958 1.00 91.62 583 LEU A CA 1
ATOM 4636 C C . LEU A 1 583 ? 8.009 10.405 21.163 1.00 91.62 583 LEU A C 1
ATOM 4638 O O . LEU A 1 583 ? 9.028 9.871 20.729 1.00 91.62 583 LEU A O 1
ATOM 4642 N N . GLU A 1 584 ? 8.054 11.503 21.917 1.00 89.25 584 GLU A N 1
ATOM 4643 C CA . GLU A 1 584 ? 9.323 12.120 22.333 1.00 89.25 584 GLU A CA 1
ATOM 4644 C C . GLU A 1 584 ? 10.154 11.196 23.241 1.00 89.25 584 GLU A C 1
ATOM 4646 O O . GLU A 1 584 ? 11.386 11.189 23.188 1.00 89.25 584 GLU A O 1
ATOM 4651 N N . ALA A 1 585 ? 9.475 10.403 24.071 1.00 90.31 585 ALA A N 1
ATOM 4652 C CA . ALA A 1 585 ? 10.065 9.408 24.954 1.00 90.31 585 ALA A CA 1
ATOM 4653 C C . ALA A 1 585 ? 9.598 8.008 24.558 1.00 90.31 585 ALA A C 1
ATOM 4655 O O . ALA A 1 585 ? 8.419 7.787 24.286 1.00 90.31 585 ALA A O 1
ATOM 4656 N N . VAL A 1 586 ? 10.513 7.039 24.568 1.00 92.62 586 VAL A N 1
ATOM 4657 C CA . VAL A 1 586 ? 10.158 5.649 24.279 1.00 92.62 586 VAL A CA 1
ATOM 4658 C C . VAL A 1 586 ? 9.418 5.078 25.481 1.00 92.62 586 VAL A C 1
ATOM 4660 O O . VAL A 1 586 ? 9.976 5.010 26.579 1.00 92.62 586 VAL A O 1
ATOM 4663 N N . ALA A 1 587 ? 8.183 4.639 25.256 1.00 92.25 587 ALA A N 1
ATOM 4664 C CA . ALA A 1 587 ? 7.359 3.987 26.259 1.00 92.25 587 ALA A CA 1
ATOM 4665 C C . ALA A 1 587 ? 6.483 2.915 25.605 1.00 92.25 587 ALA A C 1
ATOM 4667 O O . ALA A 1 587 ? 5.653 3.225 24.755 1.00 92.25 587 ALA A O 1
ATOM 4668 N N . PHE A 1 588 ? 6.667 1.657 26.004 1.00 94.69 588 PHE A N 1
ATOM 4669 C CA . PHE A 1 588 ? 5.827 0.550 25.549 1.00 94.69 588 PHE A CA 1
ATOM 4670 C C . PHE A 1 588 ? 5.762 -0.575 26.582 1.00 94.69 588 PHE A C 1
ATOM 4672 O O . PHE A 1 588 ? 6.659 -0.733 27.414 1.00 94.69 588 PHE A O 1
ATOM 4679 N N . VAL A 1 589 ? 4.705 -1.383 26.513 1.00 95.88 589 VAL A N 1
ATOM 4680 C CA . VAL A 1 589 ? 4.592 -2.628 27.287 1.00 95.88 589 VAL A CA 1
ATOM 4681 C C . VAL A 1 589 ? 5.059 -3.814 26.461 1.00 95.88 589 VAL A C 1
ATOM 4683 O O . VAL A 1 589 ? 4.846 -3.866 25.250 1.00 95.88 589 VAL A O 1
ATOM 4686 N N . MET A 1 590 ? 5.692 -4.790 27.100 1.00 95.69 590 MET A N 1
ATOM 4687 C CA . MET A 1 590 ? 6.164 -5.974 26.401 1.00 95.69 590 MET A CA 1
ATOM 4688 C C . MET A 1 590 ? 6.081 -7.256 27.217 1.00 95.69 590 MET A C 1
ATOM 4690 O O . MET A 1 590 ? 6.096 -7.239 28.446 1.00 95.69 590 MET A O 1
ATOM 4694 N N . ALA A 1 591 ? 6.059 -8.378 26.506 1.00 94.44 591 ALA A N 1
ATOM 4695 C CA . ALA A 1 591 ? 6.346 -9.699 27.046 1.00 94.44 591 ALA A CA 1
ATOM 4696 C C . ALA A 1 591 ? 7.233 -10.451 26.052 1.00 94.44 591 ALA A C 1
ATOM 4698 O O . ALA A 1 591 ? 7.073 -10.320 24.837 1.00 94.44 591 ALA A O 1
ATOM 4699 N N . SER A 1 592 ? 8.172 -11.244 26.569 1.00 92.81 592 SER A N 1
ATOM 4700 C CA . SER A 1 592 ? 9.101 -12.006 25.735 1.00 92.81 592 SER A CA 1
ATOM 4701 C C . SER A 1 592 ? 9.063 -13.495 26.026 1.00 92.81 592 SER A C 1
ATOM 4703 O O . SER A 1 592 ? 8.723 -13.912 27.133 1.00 92.81 592 SER A O 1
ATOM 4705 N N . SER A 1 593 ? 9.435 -14.292 25.020 1.00 90.31 593 SER A N 1
ATOM 4706 C CA . SER A 1 593 ? 9.450 -15.758 25.100 1.00 90.31 593 SER A CA 1
ATOM 4707 C C . SER A 1 593 ? 8.115 -16.359 25.562 1.00 90.31 593 SER A C 1
ATOM 4709 O O . SER A 1 593 ? 8.076 -17.234 26.429 1.00 90.31 593 SER A O 1
ATOM 4711 N N . VAL A 1 594 ? 7.012 -15.856 25.003 1.00 93.06 594 VAL A N 1
ATOM 4712 C CA . VAL A 1 594 ? 5.661 -16.378 25.243 1.00 93.06 594 VAL A CA 1
ATOM 4713 C C . VAL A 1 594 ? 5.311 -17.407 24.162 1.00 93.06 594 VAL A C 1
ATOM 4715 O O . VAL A 1 594 ? 5.848 -17.365 23.061 1.00 93.06 594 VAL A O 1
ATOM 4718 N N . TYR A 1 595 ? 4.416 -18.349 24.462 1.00 92.62 595 TYR A N 1
ATOM 4719 C CA . TYR A 1 595 ? 4.007 -19.392 23.509 1.00 92.62 595 TYR A CA 1
ATOM 4720 C C . TYR A 1 595 ? 2.544 -19.274 23.066 1.00 92.62 595 TYR A C 1
ATOM 4722 O O . TYR A 1 595 ? 2.185 -19.777 22.007 1.00 92.62 595 TYR A O 1
ATOM 4730 N N . HIS A 1 596 ? 1.694 -18.612 23.860 1.00 94.50 596 HIS A N 1
ATOM 4731 C CA . HIS A 1 596 ? 0.268 -18.464 23.576 1.00 94.50 596 HIS A CA 1
ATOM 4732 C C . HIS A 1 596 ? -0.264 -17.083 24.013 1.00 94.50 596 HIS A C 1
ATOM 4734 O O . HIS A 1 596 ? 0.066 -16.644 25.119 1.00 94.50 596 HIS A O 1
ATOM 4740 N N . PRO A 1 597 ? -1.109 -16.405 23.208 1.00 95.00 597 PRO A N 1
ATOM 4741 C CA . PRO A 1 597 ? -1.661 -15.083 23.536 1.00 95.00 597 PRO A CA 1
ATOM 4742 C C . PRO A 1 597 ? -2.378 -14.983 24.889 1.00 95.00 597 PRO A C 1
ATOM 4744 O O . PRO A 1 597 ? -2.136 -14.052 25.651 1.00 95.00 597 PRO A O 1
ATOM 4747 N N . ASP A 1 598 ? -3.181 -15.993 25.239 1.00 95.00 598 ASP A N 1
ATOM 4748 C CA . ASP A 1 598 ? -3.870 -16.090 26.542 1.00 95.00 598 ASP A CA 1
ATOM 4749 C C . ASP A 1 598 ? -2.922 -15.939 27.752 1.00 95.00 598 ASP A C 1
ATOM 4751 O O . ASP A 1 598 ? -3.309 -15.400 28.790 1.00 95.00 598 ASP A O 1
ATOM 4755 N N . THR A 1 599 ? -1.652 -16.354 27.636 1.00 94.94 599 THR A N 1
ATOM 4756 C CA . THR A 1 599 ? -0.671 -16.147 28.711 1.00 94.94 599 THR A CA 1
ATOM 4757 C C . THR A 1 599 ? -0.436 -14.658 28.968 1.00 94.94 599 THR A C 1
ATOM 4759 O O . THR A 1 599 ? -0.298 -14.270 30.128 1.00 94.94 599 THR A O 1
ATOM 4762 N N . VAL A 1 600 ? -0.417 -13.815 27.931 1.00 95.38 600 VAL A N 1
ATOM 4763 C CA . VAL A 1 600 ? -0.284 -12.355 28.072 1.00 95.38 600 VAL A CA 1
ATOM 4764 C C . VAL A 1 600 ? -1.542 -11.773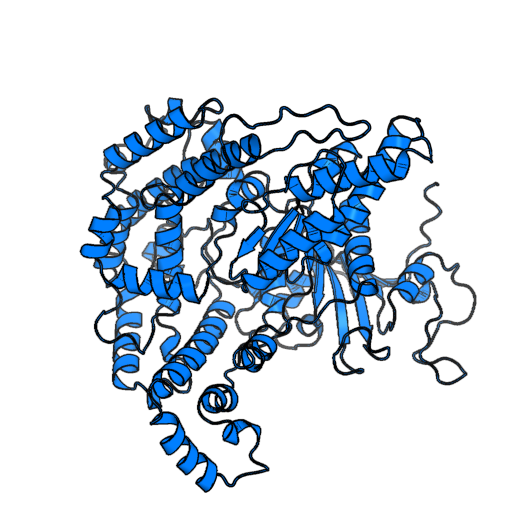 28.716 1.00 95.38 600 VAL A C 1
ATOM 4766 O O . VAL A 1 600 ? -1.447 -11.084 29.731 1.00 95.38 600 VAL A O 1
ATOM 4769 N N . GLU A 1 601 ? -2.722 -12.117 28.194 1.00 94.06 601 GLU A N 1
ATOM 4770 C CA . GLU A 1 601 ? -4.011 -11.607 28.688 1.00 94.06 601 GLU A CA 1
ATOM 4771 C C . GLU A 1 601 ? -4.230 -11.927 30.173 1.00 94.06 601 GLU A C 1
ATOM 4773 O O . GLU A 1 601 ? -4.583 -11.050 30.967 1.00 94.06 601 GLU A O 1
ATOM 4778 N N . ARG A 1 602 ? -3.962 -13.173 30.583 1.00 95.44 602 ARG A N 1
ATOM 4779 C CA . ARG A 1 602 ? -4.060 -13.577 31.990 1.00 95.44 602 ARG A CA 1
ATOM 4780 C C . ARG A 1 602 ? -2.956 -12.970 32.857 1.00 95.44 602 ARG A C 1
ATOM 4782 O O . ARG A 1 602 ? -3.178 -12.785 34.051 1.00 95.44 602 ARG A O 1
ATOM 4789 N N . SER A 1 603 ? -1.793 -12.634 32.292 1.00 95.56 603 SER A N 1
ATOM 4790 C CA . SER A 1 603 ? -0.701 -11.994 33.042 1.00 95.56 603 SER A CA 1
ATOM 4791 C C . SER A 1 603 ? -1.022 -10.554 33.437 1.00 95.56 603 SER A C 1
ATOM 4793 O O . SER A 1 603 ? -0.634 -10.146 34.527 1.00 95.56 603 SER A O 1
ATOM 4795 N N . PHE A 1 604 ? -1.795 -9.816 32.632 1.00 91.75 604 PHE A N 1
ATOM 4796 C CA . PHE A 1 604 ? -2.283 -8.481 33.007 1.00 91.75 604 PHE A CA 1
ATOM 4797 C C . PHE A 1 604 ? -3.212 -8.487 34.230 1.00 91.75 604 PHE A C 1
ATOM 4799 O O . PHE A 1 604 ? -3.273 -7.502 34.960 1.00 91.75 604 PHE A O 1
ATOM 4806 N N . ARG A 1 605 ? -3.937 -9.589 34.461 1.00 92.94 605 ARG A N 1
ATOM 4807 C CA . ARG A 1 605 ? -4.901 -9.738 35.571 1.00 92.94 605 ARG A CA 1
ATOM 4808 C C . ARG A 1 605 ? -4.309 -10.447 36.791 1.00 92.94 605 ARG A C 1
ATOM 4810 O O . ARG A 1 605 ? -5.012 -10.668 37.773 1.00 92.94 605 ARG A O 1
ATOM 4817 N N . HIS A 1 606 ? -3.049 -10.860 36.708 1.00 94.56 606 HIS A N 1
ATOM 4818 C CA . HIS A 1 606 ? -2.383 -11.624 37.750 1.00 94.56 606 HIS A CA 1
ATOM 4819 C C . HIS A 1 606 ? -1.931 -10.704 38.897 1.00 94.56 606 HIS A C 1
ATOM 4821 O O . HIS A 1 606 ? -1.396 -9.627 38.658 1.00 94.56 606 HIS A O 1
ATOM 4827 N N . ASP A 1 607 ? -2.092 -11.142 40.146 1.00 91.50 607 ASP A N 1
ATOM 4828 C CA . ASP A 1 607 ? -1.842 -10.330 41.354 1.00 91.50 607 ASP A CA 1
ATOM 4829 C C . ASP A 1 607 ? -0.354 -10.180 41.736 1.00 91.50 607 ASP A C 1
ATOM 4831 O O . ASP A 1 607 ? 0.007 -9.393 42.608 1.00 91.50 607 ASP A O 1
ATOM 4835 N N . GLY A 1 608 ? 0.512 -10.947 41.077 1.00 89.00 608 GLY A N 1
ATOM 4836 C CA . GLY A 1 608 ? 1.966 -10.937 41.270 1.00 89.00 608 GLY A CA 1
ATOM 4837 C C . GLY A 1 608 ? 2.454 -11.906 42.347 1.00 89.00 608 GLY A C 1
ATOM 4838 O O . GLY A 1 608 ? 3.635 -11.886 42.685 1.00 89.00 608 GLY A O 1
ATOM 4839 N N . SER A 1 609 ? 1.567 -12.745 42.880 1.00 89.88 609 SER A N 1
ATOM 4840 C CA . SER A 1 609 ? 1.906 -13.765 43.867 1.00 89.88 609 SER A CA 1
ATOM 4841 C C . SER A 1 609 ? 2.526 -15.024 43.239 1.00 89.88 609 SER A C 1
ATOM 4843 O O . SER A 1 609 ? 2.333 -15.342 42.069 1.00 89.88 609 SER A O 1
ATOM 4845 N N . GLY A 1 610 ? 3.272 -15.791 44.037 1.00 88.31 610 GLY A N 1
ATOM 4846 C CA . GLY A 1 610 ? 3.869 -17.051 43.590 1.00 88.31 610 GLY A CA 1
ATOM 4847 C C . GLY A 1 610 ? 5.183 -16.895 42.816 1.00 88.31 610 GLY A C 1
ATOM 4848 O O . GLY A 1 610 ? 5.816 -15.844 42.804 1.00 88.31 610 GLY A O 1
ATOM 4849 N N . ASN A 1 611 ? 5.641 -18.004 42.233 1.00 87.00 611 ASN A N 1
ATOM 4850 C CA . ASN A 1 611 ? 6.915 -18.051 41.520 1.00 87.00 611 ASN A CA 1
ATOM 4851 C C . ASN A 1 611 ? 6.746 -17.590 40.072 1.00 87.00 611 ASN A C 1
ATOM 4853 O O . ASN A 1 611 ? 5.819 -18.027 39.387 1.00 87.00 611 ASN A O 1
ATOM 4857 N N . GLN A 1 612 ? 7.707 -16.800 39.588 1.00 86.12 612 GLN A N 1
ATOM 4858 C CA . GLN A 1 612 ? 7.754 -16.419 38.182 1.00 86.12 612 GLN A CA 1
ATOM 4859 C C . GLN A 1 612 ? 7.896 -17.663 37.282 1.00 86.12 612 GLN A C 1
ATOM 4861 O O . GLN A 1 612 ? 8.741 -18.523 37.553 1.00 86.12 612 GLN A O 1
ATOM 4866 N N . PRO A 1 613 ? 7.077 -17.772 36.225 1.00 87.44 613 PRO A N 1
ATOM 4867 C CA . PRO A 1 613 ? 7.179 -18.829 35.230 1.00 87.44 613 PRO A CA 1
ATOM 4868 C C . PRO A 1 613 ? 8.532 -18.851 34.511 1.00 87.44 613 PRO A C 1
ATOM 4870 O O . PRO A 1 613 ? 9.120 -17.802 34.246 1.00 87.44 613 PRO A O 1
ATOM 4873 N N . GLY A 1 614 ? 9.003 -20.052 34.171 1.00 85.94 614 GLY A N 1
ATOM 4874 C CA . GLY A 1 614 ? 10.216 -20.256 33.373 1.00 85.94 614 GLY A CA 1
ATOM 4875 C C . GLY A 1 614 ? 9.909 -20.430 31.883 1.00 85.94 614 GLY A C 1
ATOM 4876 O O . GLY A 1 614 ? 8.817 -20.116 31.416 1.00 85.94 614 GLY A O 1
ATOM 4877 N N . PHE A 1 615 ? 10.861 -20.983 31.122 1.00 87.00 615 PHE A N 1
ATOM 4878 C CA . PHE A 1 615 ? 10.583 -21.462 29.759 1.00 87.00 615 PHE A CA 1
ATOM 4879 C C . PHE A 1 615 ? 9.733 -22.735 29.769 1.00 87.00 615 PHE A C 1
ATOM 4881 O O . PHE A 1 615 ? 8.844 -22.891 28.933 1.00 87.00 615 PHE A O 1
ATOM 4888 N N . LYS A 1 616 ? 10.024 -23.633 30.715 1.00 88.06 616 LYS A N 1
ATOM 4889 C CA . LYS A 1 616 ? 9.316 -24.889 30.945 1.00 88.06 616 LYS A CA 1
ATOM 4890 C C . LYS A 1 616 ? 8.876 -24.988 32.398 1.00 88.06 616 LYS A C 1
ATOM 4892 O O . LYS A 1 616 ? 9.546 -24.445 33.278 1.00 88.06 616 LYS A O 1
ATOM 4897 N N . ASP A 1 617 ? 7.758 -25.661 32.626 1.00 87.50 617 ASP A N 1
ATOM 4898 C CA . ASP A 1 617 ? 7.277 -25.969 33.966 1.00 87.50 617 ASP A CA 1
ATOM 4899 C C . ASP A 1 617 ? 8.088 -27.113 34.608 1.00 87.50 617 ASP A C 1
ATOM 4901 O O . ASP A 1 617 ? 9.027 -27.662 34.022 1.00 87.50 617 ASP A O 1
ATOM 4905 N N . LEU A 1 618 ? 7.735 -27.466 35.847 1.00 87.81 618 LEU A N 1
ATOM 4906 C CA . LEU A 1 618 ? 8.395 -28.545 36.593 1.00 87.81 618 LEU A CA 1
ATOM 4907 C C . LEU A 1 618 ? 8.172 -29.934 35.968 1.00 87.81 618 LEU A C 1
ATOM 4909 O O . LEU A 1 618 ? 8.887 -30.874 36.310 1.00 87.81 618 LEU A O 1
ATOM 4913 N N . GLU A 1 619 ? 7.204 -30.059 35.062 1.00 88.56 619 GLU A N 1
ATOM 4914 C CA . GLU A 1 619 ? 6.839 -31.287 34.353 1.00 88.56 619 GLU A CA 1
ATOM 4915 C C . GLU A 1 619 ? 7.523 -31.371 32.973 1.00 88.56 619 GLU A C 1
ATOM 4917 O O . GLU A 1 619 ? 7.453 -32.399 32.302 1.00 88.56 619 GLU A O 1
ATOM 4922 N N . GLY A 1 620 ? 8.252 -30.323 32.568 1.00 87.62 620 GLY A N 1
ATOM 4923 C CA . GLY A 1 620 ? 8.983 -30.247 31.303 1.00 87.62 620 GLY A CA 1
ATOM 4924 C C . GLY A 1 620 ? 8.149 -29.768 30.108 1.00 87.62 620 GLY A C 1
ATOM 4925 O O . GLY A 1 620 ? 8.675 -29.751 28.983 1.00 87.62 620 GLY A O 1
ATOM 4926 N N . ASN A 1 621 ? 6.899 -29.352 30.335 1.00 90.12 621 ASN A N 1
ATOM 4927 C CA . ASN A 1 621 ? 6.035 -28.740 29.325 1.00 90.12 621 ASN A CA 1
ATOM 4928 C C . ASN A 1 621 ? 6.361 -27.251 29.173 1.00 90.12 621 ASN A C 1
ATOM 4930 O O . ASN A 1 621 ? 6.965 -26.646 30.058 1.00 90.12 621 ASN A O 1
ATOM 4934 N N . TRP A 1 622 ? 5.959 -26.637 28.059 1.00 90.56 622 TRP A N 1
ATOM 4935 C CA . TRP A 1 622 ? 6.083 -25.188 27.878 1.00 90.56 622 TRP A CA 1
ATOM 4936 C C . TRP A 1 622 ? 5.267 -24.444 28.936 1.00 90.56 622 TRP A C 1
ATOM 4938 O O . TRP A 1 622 ? 4.078 -24.706 29.108 1.00 90.56 622 TRP A O 1
ATOM 4948 N N . ASP A 1 623 ? 5.904 -23.529 29.668 1.00 91.81 623 ASP A N 1
ATOM 4949 C CA . ASP A 1 623 ? 5.257 -22.876 30.806 1.00 91.81 623 ASP A CA 1
ATOM 4950 C C . ASP A 1 623 ? 4.275 -21.799 30.316 1.00 91.81 623 ASP A C 1
ATOM 4952 O O . ASP A 1 623 ? 4.675 -20.697 29.931 1.00 91.81 623 ASP A O 1
ATOM 4956 N N . LEU A 1 624 ? 2.977 -22.122 30.328 1.00 93.19 624 LEU A N 1
ATOM 4957 C CA . LEU A 1 624 ? 1.882 -21.230 29.913 1.00 93.19 624 LEU A CA 1
ATOM 4958 C C . LEU A 1 624 ? 1.245 -20.467 31.082 1.00 93.19 624 LEU A C 1
ATOM 4960 O O . LEU A 1 624 ? 0.232 -19.782 30.896 1.00 93.19 624 LEU A O 1
ATOM 4964 N N . ARG A 1 625 ? 1.788 -20.597 32.301 1.00 93.44 625 ARG A N 1
ATOM 4965 C CA . ARG A 1 625 ? 1.214 -19.947 33.485 1.00 93.44 625 ARG A CA 1
ATOM 4966 C C . ARG A 1 625 ? 1.323 -18.423 33.365 1.00 93.44 625 ARG A C 1
ATOM 4968 O O . ARG A 1 625 ? 2.385 -17.924 32.970 1.00 93.44 625 ARG A O 1
ATOM 4975 N N . PRO A 1 626 ? 0.260 -17.677 33.710 1.00 94.56 626 PRO A N 1
ATOM 4976 C CA . PRO A 1 626 ? 0.310 -16.226 33.752 1.00 94.56 626 PRO A CA 1
ATOM 4977 C C . PRO A 1 626 ? 1.097 -15.757 34.969 1.00 94.56 626 PRO A C 1
ATOM 4979 O O . PRO A 1 626 ? 1.112 -16.431 35.996 1.00 94.56 626 PRO A O 1
ATOM 4982 N N . HIS A 1 627 ? 1.728 -14.593 34.860 1.00 95.12 627 HIS A N 1
ATOM 4983 C CA . HIS A 1 627 ? 2.331 -13.913 36.001 1.00 95.12 627 HIS A CA 1
ATOM 4984 C C . HIS A 1 627 ? 2.542 -12.435 35.674 1.00 95.12 627 HIS A C 1
ATOM 4986 O O . HIS A 1 627 ? 3.029 -12.124 34.591 1.00 95.12 627 HIS A O 1
ATOM 4992 N N . ALA A 1 628 ? 2.261 -11.529 36.616 1.00 93.69 628 ALA A N 1
ATOM 4993 C CA . ALA A 1 628 ? 2.392 -10.078 36.408 1.00 93.69 628 ALA A CA 1
ATOM 4994 C C . ALA A 1 628 ? 3.795 -9.681 35.910 1.00 93.69 628 ALA A C 1
ATOM 4996 O O . ALA A 1 628 ? 3.938 -8.887 34.990 1.00 93.69 628 ALA A O 1
ATOM 4997 N N . GLY A 1 629 ? 4.834 -10.327 36.450 1.00 91.12 629 GLY A N 1
ATOM 4998 C CA . GLY A 1 629 ? 6.230 -10.146 36.026 1.00 91.12 629 GLY A CA 1
ATOM 4999 C C . GLY A 1 629 ? 6.580 -10.606 34.600 1.00 91.12 629 GLY A C 1
ATOM 5000 O O . GLY A 1 629 ? 7.711 -10.390 34.181 1.00 91.12 629 GLY A O 1
ATOM 5001 N N . ARG A 1 630 ? 5.661 -11.235 33.849 1.00 92.19 630 ARG A N 1
ATOM 5002 C CA . ARG A 1 630 ? 5.842 -11.457 32.401 1.00 92.19 630 ARG A CA 1
ATOM 5003 C C . ARG A 1 630 ? 5.641 -10.177 31.593 1.00 92.19 630 ARG A C 1
ATOM 5005 O O . ARG A 1 630 ? 6.166 -10.091 30.487 1.00 92.19 630 ARG A O 1
ATOM 5012 N N . ILE A 1 631 ? 4.867 -9.232 32.126 1.00 94.38 631 ILE A N 1
ATOM 5013 C CA . ILE A 1 631 ? 4.638 -7.927 31.516 1.00 94.38 631 ILE A CA 1
ATOM 5014 C C . ILE A 1 631 ? 5.723 -6.979 32.019 1.00 94.38 631 ILE A C 1
ATOM 5016 O O . ILE A 1 631 ? 5.987 -6.901 33.218 1.00 94.38 631 ILE A O 1
ATOM 5020 N N . ILE A 1 632 ? 6.366 -6.278 31.096 1.00 92.56 632 ILE A N 1
ATOM 5021 C CA . ILE A 1 632 ? 7.454 -5.341 31.367 1.00 92.56 632 ILE A CA 1
ATOM 5022 C C . ILE A 1 632 ? 7.086 -4.002 30.736 1.00 92.56 632 ILE A C 1
ATOM 5024 O O . ILE A 1 632 ? 6.699 -3.954 29.572 1.00 92.56 632 ILE A O 1
ATOM 5028 N N . GLU A 1 633 ? 7.234 -2.917 31.487 1.00 91.12 633 GLU A N 1
ATOM 5029 C CA . GLU A 1 633 ? 7.219 -1.554 30.963 1.00 91.12 633 GLU A CA 1
ATOM 5030 C C . GLU A 1 633 ? 8.645 -1.169 30.558 1.00 91.12 633 GLU A C 1
ATOM 5032 O O . GLU A 1 633 ? 9.560 -1.110 31.389 1.00 91.12 633 GLU A O 1
ATOM 5037 N N . ALA A 1 634 ? 8.838 -0.932 29.263 1.00 87.06 634 ALA A N 1
ATOM 5038 C CA . ALA A 1 634 ? 10.088 -0.452 28.699 1.00 87.06 634 ALA A CA 1
ATOM 5039 C C . ALA A 1 634 ? 10.016 1.071 28.551 1.00 87.06 634 ALA A C 1
ATOM 5041 O O . ALA A 1 634 ? 9.224 1.585 27.760 1.00 87.06 634 ALA A O 1
ATOM 5042 N N . LEU A 1 635 ? 10.848 1.781 29.317 1.00 84.19 635 LEU A N 1
ATOM 5043 C CA . LEU A 1 635 ? 10.884 3.243 29.353 1.00 84.19 635 LEU A CA 1
ATOM 5044 C C . LEU A 1 635 ? 12.290 3.755 29.024 1.00 84.19 635 LEU A C 1
ATOM 5046 O O . LEU A 1 635 ? 13.287 3.313 29.609 1.00 84.19 635 LEU A O 1
ATOM 5050 N N . HIS A 1 636 ? 12.377 4.729 28.121 1.00 75.88 636 HIS A N 1
ATOM 5051 C CA . HIS A 1 636 ? 13.619 5.444 27.844 1.00 75.88 636 HIS A CA 1
ATOM 5052 C C . HIS A 1 636 ? 13.375 6.912 27.487 1.00 75.88 636 HIS A C 1
ATOM 5054 O O . HIS A 1 636 ? 12.768 7.235 26.468 1.00 75.88 636 HIS A O 1
ATOM 5060 N N . ASN A 1 637 ? 13.923 7.792 28.330 1.00 66.44 637 ASN A N 1
ATOM 5061 C CA . ASN A 1 637 ? 13.989 9.230 28.092 1.00 66.44 637 ASN A CA 1
ATOM 5062 C C . ASN A 1 637 ? 15.337 9.611 27.459 1.00 66.44 637 ASN A C 1
ATOM 5064 O O . ASN A 1 637 ? 16.376 9.118 27.922 1.00 66.44 637 ASN A O 1
ATOM 5068 N N . PRO A 1 638 ? 15.358 10.546 26.490 1.00 54.97 638 PRO A N 1
ATOM 5069 C CA . PRO A 1 638 ? 16.599 11.118 25.975 1.00 54.97 638 PRO A CA 1
ATOM 5070 C C . PRO A 1 638 ? 17.453 11.688 27.124 1.00 54.97 638 PRO A C 1
ATOM 5072 O O . PRO A 1 638 ? 17.050 12.632 27.799 1.00 54.97 638 PRO A O 1
ATOM 5075 N N . GLY A 1 639 ? 18.627 11.096 27.375 1.00 49.22 639 GLY A N 1
ATOM 5076 C CA . GLY A 1 639 ? 19.545 11.506 28.454 1.00 49.22 639 GLY A CA 1
ATOM 5077 C C . GLY A 1 639 ? 19.571 10.613 29.707 1.00 49.22 639 GLY A C 1
ATOM 5078 O O . GLY A 1 639 ? 20.357 10.884 30.615 1.00 49.22 639 GLY A O 1
ATOM 5079 N N . CYS A 1 640 ? 18.787 9.529 29.759 1.00 46.53 640 CYS A N 1
ATOM 5080 C CA . CYS A 1 640 ? 18.838 8.515 30.825 1.00 46.53 640 CYS A CA 1
ATOM 5081 C C . CYS A 1 640 ? 19.135 7.107 30.274 1.00 46.53 640 CYS A C 1
ATOM 5083 O O . CYS A 1 640 ? 18.886 6.816 29.107 1.00 46.53 640 CYS A O 1
ATOM 5085 N N . SER A 1 641 ? 19.664 6.203 31.106 1.00 44.12 641 SER A N 1
ATOM 5086 C CA . SER A 1 641 ? 19.788 4.780 30.750 1.00 44.12 641 SER A CA 1
ATOM 5087 C C . SER A 1 641 ? 18.409 4.122 30.618 1.00 44.12 641 SER A C 1
ATOM 5089 O O . SER A 1 641 ? 17.474 4.530 31.303 1.00 44.12 641 SER A O 1
ATOM 5091 N N . TRP A 1 642 ? 18.285 3.091 29.775 1.00 47.03 642 TRP A N 1
ATOM 5092 C CA . TRP A 1 642 ? 17.068 2.272 29.663 1.00 47.03 642 TRP A CA 1
ATOM 5093 C C . TRP A 1 642 ? 16.604 1.763 31.034 1.00 47.03 642 TRP A C 1
ATOM 5095 O O . TRP A 1 642 ? 17.394 1.167 31.770 1.00 47.03 642 TRP A O 1
ATOM 5105 N N . GLY A 1 643 ? 15.333 1.998 31.365 1.00 46.12 643 GLY A N 1
ATOM 5106 C CA . GLY A 1 643 ? 14.673 1.435 32.539 1.00 46.12 643 GLY A CA 1
ATOM 5107 C C . GLY A 1 643 ? 13.728 0.309 32.124 1.00 46.12 643 GLY A C 1
ATOM 5108 O O . GLY A 1 643 ? 12.911 0.490 31.224 1.00 46.12 643 GLY A O 1
ATOM 5109 N N . LEU A 1 644 ? 13.841 -0.849 32.778 1.00 46.25 644 LEU A N 1
ATOM 5110 C CA . LEU A 1 644 ? 12.867 -1.939 32.686 1.00 46.25 644 LEU A CA 1
ATOM 5111 C C . LEU A 1 644 ? 12.185 -2.051 34.046 1.00 46.25 644 LEU A C 1
ATOM 5113 O O . LEU A 1 644 ? 12.849 -2.396 35.025 1.00 46.25 644 LEU A O 1
ATOM 5117 N N . ASN A 1 645 ? 10.889 -1.760 34.110 1.00 43.19 645 ASN A N 1
ATOM 5118 C CA . ASN A 1 645 ? 10.109 -1.883 35.339 1.00 43.19 645 ASN A CA 1
ATOM 5119 C C . ASN A 1 645 ? 8.963 -2.884 35.127 1.00 43.19 645 ASN A C 1
ATOM 5121 O O . ASN A 1 645 ? 8.360 -2.896 34.055 1.00 43.19 645 ASN A O 1
ATOM 5125 N N . PRO A 1 646 ? 8.623 -3.733 36.112 1.00 43.03 646 PRO A N 1
ATOM 5126 C CA . PRO A 1 646 ? 7.323 -4.396 36.098 1.00 43.03 646 PRO A CA 1
ATOM 5127 C C . PRO A 1 646 ? 6.226 -3.319 36.161 1.00 43.03 646 PRO A C 1
ATOM 5129 O O . PRO A 1 646 ? 6.437 -2.307 36.839 1.00 43.03 646 PRO A O 1
ATOM 5132 N N . PRO A 1 647 ? 5.077 -3.503 35.485 1.00 39.91 647 PRO A N 1
ATOM 5133 C CA . PRO A 1 647 ? 4.026 -2.502 35.480 1.00 39.91 647 PRO A CA 1
ATOM 5134 C C . PRO A 1 647 ? 3.606 -2.173 36.907 1.00 39.91 647 PRO A C 1
ATOM 5136 O O . PRO A 1 647 ? 3.311 -3.068 37.708 1.00 39.91 647 PRO A O 1
ATOM 5139 N N . ALA A 1 648 ? 3.597 -0.881 37.238 1.00 36.62 648 ALA A N 1
ATOM 5140 C CA . ALA A 1 648 ? 2.983 -0.425 38.473 1.00 36.62 648 ALA A CA 1
ATOM 5141 C C . ALA A 1 648 ? 1.523 -0.879 38.432 1.00 36.62 648 ALA A C 1
ATOM 5143 O O . ALA A 1 648 ? 0.846 -0.667 37.427 1.00 36.62 648 ALA A O 1
ATOM 5144 N N . SER A 1 649 ? 1.048 -1.538 39.492 1.00 33.97 649 SER A N 1
ATOM 5145 C CA . SER A 1 649 ? -0.330 -2.015 39.587 1.00 33.97 649 SER A CA 1
ATOM 5146 C C . SER A 1 649 ? -1.281 -0.888 39.174 1.00 33.97 649 SER A C 1
ATOM 5148 O O . SER A 1 649 ? -1.474 0.060 39.942 1.00 33.97 649 SER A O 1
ATOM 5150 N N . ARG A 1 650 ? -1.853 -0.962 37.964 1.00 34.62 650 ARG A N 1
ATOM 5151 C CA . ARG A 1 650 ? -2.987 -0.124 37.586 1.00 34.62 650 ARG A CA 1
ATOM 5152 C C . ARG A 1 650 ? -4.100 -0.551 38.529 1.00 34.62 650 ARG A C 1
ATOM 5154 O O . ARG A 1 650 ? -4.709 -1.602 38.353 1.00 34.62 650 ARG A O 1
ATOM 5161 N N . SER A 1 651 ? -4.279 0.210 39.605 1.00 27.72 651 SER A N 1
ATOM 5162 C CA . SER A 1 651 ? -5.440 0.075 40.464 1.00 27.72 651 SER A CA 1
ATOM 5163 C C . SER A 1 651 ? -6.669 0.138 39.568 1.00 27.72 651 SER A C 1
ATOM 5165 O O . SER A 1 651 ? -6.731 0.969 38.662 1.00 27.72 651 SER A O 1
ATOM 5167 N N . ALA A 1 652 ? -7.592 -0.793 39.804 1.00 31.53 652 ALA A N 1
ATOM 5168 C CA . ALA A 1 652 ? -8.886 -0.891 39.154 1.00 31.53 652 ALA A CA 1
ATOM 5169 C C . ALA A 1 652 ? -9.433 0.496 38.766 1.00 31.53 652 ALA A C 1
ATOM 5171 O O . ALA A 1 652 ? -9.920 1.242 39.619 1.00 31.53 652 ALA A O 1
ATOM 5172 N N . ARG A 1 653 ? -9.332 0.849 37.480 1.00 25.58 653 ARG A N 1
ATOM 5173 C CA . ARG A 1 653 ? -10.261 1.802 36.878 1.00 25.58 653 ARG A CA 1
ATOM 5174 C C . ARG A 1 653 ? -11.492 0.988 36.491 1.00 25.58 653 ARG A C 1
ATOM 5176 O O . ARG A 1 653 ? -11.362 -0.141 36.035 1.00 25.58 653 ARG A O 1
ATOM 5183 N N . ALA A 1 654 ? -12.629 1.524 36.908 1.00 26.84 654 ALA A N 1
ATOM 5184 C CA . ALA A 1 654 ? -13.861 0.834 37.252 1.00 26.84 654 ALA A CA 1
ATOM 5185 C C . ALA A 1 654 ? -14.512 0.020 36.121 1.00 26.84 654 ALA A C 1
ATOM 5187 O O . ALA A 1 654 ? -14.226 0.237 34.951 1.00 26.84 654 ALA A O 1
ATOM 5188 N N . MET A 1 655 ? -15.370 -0.903 36.583 1.00 29.00 655 MET A N 1
ATOM 5189 C CA . MET A 1 655 ? -16.352 -1.735 35.869 1.00 29.00 655 MET A CA 1
ATOM 5190 C C . MET A 1 655 ? -16.979 -1.121 34.625 1.00 29.00 655 MET A C 1
ATOM 5192 O O . MET A 1 655 ? -17.323 0.080 34.696 1.00 29.00 655 MET A O 1
#

Sequence (655 aa):
VFRLAGRERQQSASYYTPEVLTRFTVSQALEELLDQDGVTTPAEDLLHLSVCEPALGSGAFAIEAVRQLAEQYLRRRQEETGQRIDPDSYPRELQRVKAYLALHQVYGVDLNATAVELAEISLWLDTMVSGLQAPWFGLHLRRGNSLIGARHAAYSQAQVANKSWLTATPTDHPLTELAADMAAGVRTSTAGAIHHFLLPAAGWGSAVEAKEARTLAPDETAALKSWRRQVTSKPTKAQLTALLEVADRVEVLWQFALRRLQIAESEARRDIPVWGHEPEPSGGNVTRERIEESLADANGAYRRLRRVMDAWAALWFWPLTETDTHPPTFAQWLDALQQLLGRDTTQAKAHGKRSYEGMDQLSTHLDWDELNDAERMDLGFADAKPVATVLDAHPWLRVCEEVADQQGFFHWELDFATVFARGGFDLQLGNPPWVRPRSDVDALLAEGDPWWQLANKPSEAARAAKRVETLELPGLRDMVLDGTAEVAVTAEYANDATNYPYLSGLQPDLYRCFMSQTWRHLSPHGTVGLIHPETHFTDEKAGGFRAVTYPRLRRHWQFINELVLFEIHDQLRYGIHIYGNELEAVAFVMASSVYHPDTVERSFRHDGSGNQPGFKDLEGNWDLRPHAGRIIEALHNPGCSWGLNPPASRSARAM

Foldseek 3Di:
DPQPPPVCCVVQVDFDAFLQRLLLLLVVQCVPQQQDPNDGHALQVLLVFAEEAAACQLVSNVLSNLQVSLVVSQVRLCVVVVHDDDPVCVVQLSLLSSLSCLQQHYAYEHQDPVRLVNNLVVSQVSNDHPPDDRADCDLGGDNFDSLFWFEQFWAAVVCLQPLVLQADATHHQFLLVLLVCLQVLHDDRQQRTFGSLLAAHLLQLLLLVFPCCCVLQVPLSVVSVVQSVQQSDRDDPVLSLLRNQLRSLLSVLLLLLLLLSVLVSQQSRDFRDRPNDDTDDHHPPDDPVNSVVQCVPCLHSLNLSVLSTLLSRCSSLQASPDDPDDDDRNVLSSVLSCQSRAGPPVVVDDDDGDRDPLSVQSHPPDDPVSSVVSRVVVCVVSNHHDVVVSCVVHVVSVSSVVSCVNNRHDHCCSSVVNQSSVAFGQEYEDAHNQDFLDDDLLVLLCSQPVCSVPPDPDDPVVVVVVVVVSCPPPCSSSSSSSSSSVSSSSQVQQQRCNSPVLCNPHRDTVVLSVVSSRLVRAGQSHKYKYKFAPVCVVPPVNPSVVVQQQQFWAEKEKAQQCVVSIVDDRRGIIITTMTDHGDQKGKYKYAYHAHGSVLVVVQLVAPQDDDDDDCADPVRHGTSHHHQVRIWIWTGHVPDDIDIDRDDPPPDPDD

Secondary structure (DSSP, 8-state):
--SSHHHHHHHH--PPPPHHHHHHHHHHHHHHHTTGGG-PPPHHHHTT--EEETT-TTSHHHHHHHHHHHHHHHHHHHHHH-PPPPTTTHHHHHHHHHHHHHHHHEEEEES-HHHHHHHHHHHHHHH--TTPPPP--TTTEEE-BTTS---SEEEEHHHHHHTGGGTSPPEE--HHHHHHHHHHT---TTTTEEEGGGS--TTTTGGGGSTTHHHH-HHHHHHHHHHHHHHTPPPPHHHHHHHHHHHHHHHHHHHHHHHHHHHHHHHH------TTPPPPPP--SS-HHHHHHHHH-TTSHHHHHHHHHHHHHHGGG--SS--SS-PPPHHHHHHHHHHHH---GGGGG-SS----TTGGGSSTT--HHHHHHHHHHHHHHTTPPPHHHHHHH-THHHHHHHHHHHHTB--HHHHTHHHHTTTSEEEEEE----------HHHHHHTT-THHHH-SS--HHHHHHHHHHHHTSTTHHHHHHHHHHHHHHHHHHHH-TTT-TTTTTSPP-HHHHHHHHHHHTEEEEEEEEEEE--HHHH-GGGHHHHHHHGGGEEEEEEEEGGG--SSS-TT-EEEEEEE-SPPSSEEEEEEEEES-HHHHHHHHT--S-SPPP-SB-TTSSB-----GGG-EEEEE-TTS--EEEPPP-------

pLDDT: mean 88.96, std 15.13, range [24.73, 98.88]